Protein 8UZD (pdb70)

Sequence (663 aa):
CFSQKVTSITKPILVNAIHSLFSEYFHREKVLNVADLGCAAGPNPFSVILTVKESLERKCKELNCQPAELQVYLNDLPGNDFNSLFKDLSGLRTCFVMGAPGSFYGRLFPRSCLHLVHSCYSVHWLSQVPKGLTSKEGLPLNKGKINISKTSPPVVEAAYLAQFKEDFTLLLKSRAEEMVQNGRMVLILNGRQASDPWGKESCYHWEVLAEAISEMVSQGLVDEEKLDSFNVPCYAPSQEEVQDIVDKVGSFAVEHIETFTLPFANDQESDTRVKGEQLAKNIRSFTESIISYEFGKEITEKVYHKLTQIVVKDMASRPPTNTTVVVVLSRTMFSQKVTSITKPILVNAIHSLFSEYFHREKVLNVADLGCAAGPNPFSVILTVKESLERKCKELNCQPAELQVYLNDLPGNDFNSLFKDLSGVLRTCFVMGAPGSFYGRLFPRSCLHLVHSCYSVHWLSQVPKGLTGLPLNKGKINISKTSPPVVEAAYLAQFKEDFTLLLKSRAEEMVQNGRMVLILNGRQASDPWGKESCYHWEVLAEAISEMVSQGLVDEEKLDSFNVPCYAPSQEEVQDIVDKVGSFAVEHIETFTLPFANDQESDTRVKGEQLAKNIRSFTESIISYEFGKEITEKVYHKLTQIVVKDMASRPPTNTTVVVVLSRTM

Nearest PDB structures (foldseek):
  8uzd-assembly1_A  TM=1.003E+00  e=9.294E-76  Ilex paraguariensis
  8uzd-assembly1_B-2  TM=9.980E-01  e=1.567E-71  Ilex paraguariensis
  6lyh-assembly1_C-2  TM=9.652E-01  e=4.943E-50  Camellia sinensis var. assamica
  6lyi-assembly1_A  TM=9.535E-01  e=2.216E-48  Camellia sinensis var. assamica
  6lyi-assembly1_B-2  TM=9.390E-01  e=6.630E-48  Camellia sinensis var. assamica

Foldseek 3Di:
DVVVVQLVVCLVVLLVLLVLLVVVVVQVDQEAEEEEAAQFQDCSVVVSLCSNVVSQVVVCVVVVHDGHQYEYEYEDAPVRPVVNNVVVNVCPVSYHYYYFHDHLLAAGAAFADHQEYEYAADLQFFPDFFPDQADPVGAGFQQQFQADAPRGDPVRVVRLLVRSLNRVLSNCVNVLRHHHAFGKYKYKHFADAPPDHGECQRCVLRNLLSVLVVVCVVVVVDPSSLSRNHYGRGHHYHLVSVVVSVVVVPFKDWDDKDKDKFFQFDPPDDDLLVSLQVSLVVSCVVCVVVQCVRNNDVVSVSSSVVSSVSSSVCSVPPGYMTMMIMIMITGHD/DVVVQLVVCLVVLLVLLVLLVVVVVQVDQEAEEEEAAQAQDCSVVVSQCSNVVSQVVVCVVVVHDTHAYEYEYEDAPVGPVVNNVVVNVCDDDSYHYHYFHDHLLAAGAAFADHQEYEYAADLQFFPDAFPDCDVHGFQQQFQADAPPGPPRRVVRLLVRSLNRVLSNCVNVLRHHHAFGKYKYKHWAAAPPDDGHCARCVLRNLLSVLVVVCVVVVVDPSVLSRRHYGRGHHYHLVSVVVSVVVVPFKDWDDKDKDKAFLFDPVDDDLVVSLQVSLVVSCVVCVVVQCVSNNDVVSVSSSVVSSVSSSVCSVPPGGMTMMIMIMITGHD

Structure (mmCIF, N/CA/C/O backbone):
data_8UZD
#
_entry.id   8UZD
#
_cell.length_a   82.675
_cell.length_b   82.675
_cell.length_c   226.088
_cell.angle_alpha   90.000
_cell.angle_beta   90.000
_cell.angle_gamma   90.000
#
_symmetry.space_group_name_H-M   'P 41 21 2'
#
loop_
_entity.id
_entity.type
_entity.pdbx_description
1 polymer IpCS3
2 non-polymer S-ADENOSYL-L-HOMOCYSTEINE
3 non-polymer CAFFEINE
4 water water
#
loop_
_atom_site.group_PDB
_atom_site.id
_atom_site.type_symbol
_atom_site.label_atom_id
_atom_site.label_alt_id
_atom_site.label_comp_id
_atom_site.label_asym_id
_atom_site.label_entity_id
_atom_site.label_seq_id
_atom_site.pdbx_PDB_ins_code
_atom_site.Cartn_x
_atom_site.Cartn_y
_atom_site.Cartn_z
_atom_site.occupancy
_atom_site.B_iso_or_equiv
_atom_site.auth_seq_id
_atom_site.auth_comp_id
_atom_site.auth_asym_id
_atom_site.auth_atom_id
_atom_site.pdbx_PDB_model_num
ATOM 1 N N . CYS A 1 25 ? -26.131 -6.489 8.136 1.000 53.595 25 CYS A N 1
ATOM 2 C CA . CYS A 1 25 ? -27.601 -6.264 8.001 1.000 67.065 25 CYS A CA 1
ATOM 3 C C . CYS A 1 25 ? -28.035 -5.021 8.775 1.000 76.116 25 CYS A C 1
ATOM 4 O O . CYS A 1 25 ? -28.935 -4.315 8.323 1.000 85.478 25 CYS A O 1
ATOM 6 N N . PHE A 1 26 ? -27.409 -4.750 9.931 1.000 74.695 26 PHE A N 1
ATOM 7 C CA . PHE A 1 26 ? -27.908 -3.703 10.820 1.000 71.692 26 PHE A CA 1
ATOM 8 C C . PHE A 1 26 ? -27.870 -2.320 10.161 1.000 74.077 26 PHE A C 1
ATOM 9 O O . PHE A 1 26 ? -28.906 -1.663 10.035 1.000 72.071 26 PHE A O 1
ATOM 17 N N . SER A 1 27 ? -26.669 -1.874 9.769 1.000 75.493 27 SER A N 1
ATOM 18 C CA . SER A 1 27 ? -26.516 -0.596 9.090 1.000 81.277 27 SER A CA 1
ATOM 19 C C . SER A 1 27 ? -27.473 -0.495 7.899 1.000 78.392 27 SER A C 1
ATOM 20 O O . SER A 1 27 ? -28.035 0.567 7.640 1.000 71.358 27 SER A O 1
ATOM 23 N N . GLN A 1 28 ? -27.651 -1.621 7.194 1.000 80.342 28 GLN A N 1
ATOM 24 C CA . GLN A 1 28 ? -28.537 -1.727 6.046 1.000 77.689 28 GLN A CA 1
ATOM 25 C C . GLN A 1 28 ? -29.989 -1.582 6.503 1.000 72.350 28 GLN A C 1
ATOM 26 O O . GLN A 1 28 ? -30.769 -0.865 5.877 1.000 72.516 28 GLN A O 1
ATOM 32 N N . LYS A 1 29 ? -30.336 -2.257 7.604 1.000 66.307 29 LYS A N 1
ATOM 33 C CA . LYS A 1 29 ? -31.694 -2.231 8.127 1.000 57.981 29 LYS A CA 1
ATOM 34 C C . LYS A 1 29 ? -32.092 -0.795 8.470 1.000 56.257 29 LYS A C 1
ATOM 35 O O . LYS A 1 29 ? -33.194 -0.354 8.131 1.000 54.222 29 LYS A O 1
ATOM 41 N N . VAL A 1 30 ? -31.164 -0.065 9.107 1.000 48.459 30 VAL A N 1
ATOM 42 C CA . VAL A 1 30 ? -31.436 1.266 9.623 1.000 42.816 30 VAL A CA 1
ATOM 43 C C . VAL A 1 30 ? -31.710 2.212 8.455 1.000 44.989 30 VAL A C 1
ATOM 44 O O . VAL A 1 30 ? -32.689 2.963 8.474 1.000 41.727 30 VAL A O 1
ATOM 48 N N . THR A 1 31 ? -30.851 2.152 7.431 1.000 43.811 31 THR A N 1
ATOM 49 C CA . THR A 1 31 ? -30.966 3.045 6.289 1.000 47.314 31 THR A CA 1
ATOM 50 C C . THR A 1 31 ? -32.244 2.742 5.507 1.000 46.619 31 THR A C 1
ATOM 51 O O . THR A 1 31 ? -32.904 3.656 5.021 1.000 51.054 31 THR A O 1
ATOM 55 N N . SER A 1 32 ? -32.624 1.465 5.437 1.000 44.338 32 SER A N 1
ATOM 56 C CA . SER A 1 32 ? -33.794 1.088 4.660 1.000 48.366 32 SER A CA 1
ATOM 57 C C . SER A 1 32 ? -35.109 1.402 5.387 1.000 49.776 32 SER A C 1
ATOM 58 O O . SER A 1 32 ? -36.088 1.778 4.740 1.000 57.501 32 SER A O 1
ATOM 61 N N . ILE A 1 33 ? -35.141 1.250 6.721 1.000 46.807 33 ILE A N 1
ATOM 62 C CA . ILE A 1 33 ? -36.325 1.568 7.515 1.000 41.711 33 ILE A CA 1
ATOM 63 C C . ILE A 1 33 ? -36.590 3.077 7.482 1.000 42.340 33 ILE A C 1
ATOM 64 O O . ILE A 1 33 ? -37.745 3.497 7.493 1.000 43.561 33 ILE A O 1
ATOM 69 N N . THR A 1 34 ? -35.510 3.877 7.479 1.000 39.972 34 THR A N 1
ATOM 70 C CA . THR A 1 34 ? -35.574 5.323 7.636 1.000 38.895 34 THR A CA 1
ATOM 71 C C . THR A 1 34 ? -35.709 6.036 6.292 1.000 37.626 34 THR A C 1
ATOM 72 O O . THR A 1 34 ? -36.159 7.182 6.254 1.000 39.974 34 THR A O 1
ATOM 76 N N . LYS A 1 35 ? -35.356 5.358 5.193 1.000 37.388 35 LYS A N 1
ATOM 77 C CA . LYS A 1 35 ? -35.463 5.955 3.867 1.000 36.961 35 LYS A CA 1
ATOM 78 C C . LYS A 1 35 ? -36.811 6.647 3.637 1.000 36.275 35 LYS A C 1
ATOM 79 O O . LYS A 1 35 ? -36.840 7.791 3.186 1.000 36.456 35 LYS A O 1
ATOM 85 N N . PRO A 1 36 ? -37.975 6.018 3.934 1.000 37.457 36 PRO A N 1
ATOM 86 C CA . PRO A 1 36 ? -39.270 6.691 3.768 1.000 36.496 36 PRO A CA 1
ATOM 87 C C . PRO A 1 36 ? -39.409 7.992 4.552 1.000 37.437 36 PRO A C 1
ATOM 88 O O . PRO A 1 36 ? -40.140 8.892 4.139 1.000 39.052 36 PRO A O 1
ATOM 92 N N . ILE A 1 37 ? -38.724 8.077 5.700 1.000 37.034 37 ILE A N 1
ATOM 93 C CA . ILE A 1 37 ? -38.799 9.289 6.495 1.000 37.374 37 ILE A CA 1
ATOM 94 C C . ILE A 1 37 ? -38.050 10.400 5.765 1.000 38.507 37 ILE A C 1
ATOM 95 O O . ILE A 1 37 ? -38.549 11.522 5.669 1.000 41.176 37 ILE A O 1
ATOM 100 N N . LEU A 1 38 ? -36.863 10.068 5.243 1.000 39.142 38 LEU A N 1
ATOM 101 C CA . LEU A 1 38 ? -36.100 11.004 4.433 1.000 42.831 38 LEU A CA 1
ATOM 102 C C . LEU A 1 38 ? -36.943 11.494 3.251 1.000 42.960 38 LEU A C 1
ATOM 103 O O . LEU A 1 38 ? -37.008 12.700 2.978 1.000 42.573 38 LEU A O 1
ATOM 108 N N . VAL A 1 39 ? -37.610 10.551 2.572 1.000 40.453 39 VAL A N 1
ATOM 109 C CA . VAL A 1 39 ? -38.379 10.876 1.382 1.000 42.751 39 VAL A CA 1
ATOM 110 C C . VAL A 1 39 ? -39.561 11.785 1.736 1.000 45.381 39 VAL A C 1
ATOM 111 O O . VAL A 1 39 ? -39.863 12.717 0.992 1.000 46.056 39 VAL A O 1
ATOM 115 N N . ASN A 1 40 ? -40.222 11.526 2.871 1.000 45.734 40 ASN A N 1
ATOM 116 C CA . ASN A 1 40 ? -41.348 12.351 3.283 1.000 46.682 40 ASN A CA 1
ATOM 117 C C . ASN A 1 40 ? -40.870 13.772 3.547 1.000 47.951 40 ASN A C 1
ATOM 118 O O . ASN A 1 40 ? -41.534 14.726 3.153 1.000 51.139 40 ASN A O 1
ATOM 123 N N . ALA A 1 41 ? -39.717 13.895 4.217 1.000 46.943 41 ALA A N 1
ATOM 124 C CA . ALA A 1 41 ? -39.129 15.189 4.517 1.000 44.156 41 ALA A CA 1
ATOM 125 C C . ALA A 1 41 ? -38.832 15.943 3.221 1.000 44.536 41 ALA A C 1
ATOM 126 O O . ALA A 1 41 ? -39.129 17.133 3.130 1.000 43.153 41 ALA A O 1
ATOM 128 N N . ILE A 1 42 ? -38.263 15.241 2.229 1.000 42.412 42 ILE A N 1
ATOM 129 C CA . ILE A 1 42 ? -38.026 15.823 0.916 1.000 47.295 42 ILE A CA 1
ATOM 130 C C . ILE A 1 42 ? -39.348 16.323 0.316 1.000 51.975 42 ILE A C 1
ATOM 131 O O . ILE A 1 42 ? -39.406 17.416 -0.244 1.000 54.579 42 ILE A O 1
ATOM 136 N N . HIS A 1 43 ? -40.417 15.530 0.444 1.000 53.037 43 HIS A N 1
ATOM 137 C CA . HIS A 1 43 ? -41.699 15.894 -0.138 1.000 53.490 43 HIS A CA 1
ATOM 138 C C . HIS A 1 43 ? -42.242 17.172 0.497 1.000 54.644 43 HIS A C 1
ATOM 139 O O . HIS A 1 43 ? -42.864 17.980 -0.189 1.000 57.456 43 HIS A O 1
ATOM 146 N N . SER A 1 44 ? -42.000 17.357 1.802 1.000 56.464 44 SER A N 1
ATOM 147 C CA . SER A 1 44 ? -42.365 18.589 2.490 1.000 58.745 44 SER A CA 1
ATOM 148 C C . SER A 1 44 ? -41.703 19.787 1.809 1.000 61.120 44 SER A C 1
ATOM 149 O O . SER A 1 44 ? -42.319 20.846 1.694 1.000 61.818 44 SER A O 1
ATOM 152 N N . LEU A 1 45 ? -40.455 19.602 1.351 1.000 57.148 45 LEU A N 1
ATOM 153 C CA . LEU A 1 45 ? -39.709 20.671 0.706 1.000 59.068 45 LEU A CA 1
ATOM 154 C C . LEU A 1 45 ? -40.422 21.097 -0.573 1.000 60.828 45 LEU A C 1
ATOM 155 O O . LEU A 1 45 ? -40.396 22.269 -0.931 1.000 69.363 45 LEU A O 1
ATOM 160 N N . PHE A 1 46 ? -41.070 20.144 -1.244 1.000 61.381 46 PHE A N 1
ATOM 161 C CA . PHE A 1 46 ? -41.697 20.419 -2.526 1.000 61.902 46 PHE A CA 1
ATOM 162 C C . PHE A 1 46 ? -42.951 21.270 -2.358 1.000 61.044 46 PHE A C 1
ATOM 163 O O . PHE A 1 46 ? -43.271 22.065 -3.239 1.000 67.020 46 PHE A O 1
ATOM 171 N N . SER A 1 47 ? -43.650 21.107 -1.229 1.000 60.186 47 SER A N 1
ATOM 172 C CA . SER A 1 47 ? -44.883 21.851 -1.024 1.000 66.860 47 SER A CA 1
ATOM 173 C C . SER A 1 47 ? -44.576 23.264 -0.525 1.000 71.283 47 SER A C 1
ATOM 174 O O . SER A 1 47 ? -45.490 24.023 -0.195 1.000 71.304 47 SER A O 1
ATOM 177 N N . GLU A 1 48 ? -43.277 23.599 -0.495 1.000 73.550 48 GLU A N 1
ATOM 178 C CA . GLU A 1 48 ? -42.791 24.939 -0.203 1.000 72.933 48 GLU A CA 1
ATOM 179 C C . GLU A 1 48 ? -42.206 25.545 -1.477 1.000 74.423 48 GLU A C 1
ATOM 180 O O . GLU A 1 48 ? -41.759 26.695 -1.476 1.000 71.362 48 GLU A O 1
ATOM 186 N N . TYR A 1 49 ? -42.201 24.742 -2.551 1.000 72.006 49 TYR A N 1
ATOM 187 C CA . TYR A 1 49 ? -41.744 25.157 -3.869 1.000 76.533 49 TYR A CA 1
ATOM 188 C C . TYR A 1 49 ? -40.242 25.432 -3.831 1.000 73.363 49 TYR A C 1
ATOM 189 O O . TYR A 1 49 ? -39.754 26.303 -4.547 1.000 73.574 49 TYR A O 1
ATOM 198 N N . PHE A 1 50 ? -39.520 24.681 -2.987 1.000 69.351 50 PHE A N 1
ATOM 199 C CA . PHE A 1 50 ? -38.075 24.811 -2.879 1.000 67.807 50 PHE A CA 1
ATOM 200 C C . PHE A 1 50 ? -37.410 24.267 -4.142 1.000 69.313 50 PHE A C 1
ATOM 201 O O . PHE A 1 50 ? -36.293 24.661 -4.476 1.000 68.911 50 PHE A O 1
ATOM 209 N N . HIS A 1 51 ? -38.112 23.362 -4.833 1.000 69.778 51 HIS A N 1
ATOM 210 C CA . HIS A 1 51 ? -37.640 22.791 -6.085 1.000 71.526 51 HIS A CA 1
ATOM 211 C C . HIS A 1 51 ? -37.681 23.842 -7.197 1.000 69.913 51 HIS A C 1
ATOM 212 O O . HIS A 1 51 ? -37.094 23.628 -8.254 1.000 63.501 51 HIS A O 1
ATOM 219 N N . ARG A 1 52 ? -38.378 24.966 -6.948 1.000 67.082 52 ARG A N 1
ATOM 220 C CA . ARG A 1 52 ? -38.507 26.064 -7.898 1.000 69.842 52 ARG A CA 1
ATOM 221 C C . ARG A 1 52 ? -37.420 27.124 -7.681 1.000 68.552 52 ARG A C 1
ATOM 222 O O . ARG A 1 52 ? -37.260 28.019 -8.502 1.000 75.061 52 ARG A O 1
ATOM 230 N N . GLU A 1 53 ? -36.670 27.022 -6.582 1.000 62.526 53 GLU A N 1
ATOM 231 C CA . GLU A 1 53 ? -35.541 27.902 -6.324 1.000 61.150 53 GLU A CA 1
ATOM 232 C C . GLU A 1 53 ? -34.375 27.485 -7.217 1.000 59.017 53 GLU A C 1
ATOM 233 O O . GLU A 1 53 ? -34.415 26.415 -7.805 1.000 64.826 53 GLU A O 1
ATOM 239 N N . LYS A 1 54 ? -33.348 28.335 -7.316 1.000 57.597 54 LYS A N 1
ATOM 240 C CA . LYS A 1 54 ? -32.260 28.138 -8.262 1.000 57.196 54 LYS A CA 1
ATOM 241 C C . LYS A 1 54 ? -31.383 26.958 -7.847 1.000 53.325 54 LYS A C 1
ATOM 242 O O . LYS A 1 54 ? -30.864 26.233 -8.693 1.000 55.314 54 LYS A O 1
ATOM 248 N N . VAL A 1 55 ? -31.203 26.779 -6.535 1.000 48.107 55 VAL A N 1
ATOM 249 C CA . VAL A 1 55 ? -30.421 25.664 -6.026 1.000 47.087 55 VAL A CA 1
ATOM 250 C C . VAL A 1 55 ? -31.100 25.109 -4.772 1.000 45.755 55 VAL A C 1
ATOM 251 O O . VAL A 1 55 ? -31.662 25.862 -3.985 1.000 48.054 55 VAL A O 1
ATOM 255 N N . LEU A 1 56 ? -31.052 23.782 -4.610 1.000 46.763 56 LEU A N 1
ATOM 256 C CA . LEU A 1 56 ? -31.473 23.127 -3.382 1.000 46.577 56 LEU A CA 1
ATOM 257 C C . LEU A 1 56 ? -30.225 22.659 -2.629 1.000 43.549 56 LEU A C 1
ATOM 258 O O . LEU A 1 56 ? -29.415 21.913 -3.179 1.000 43.822 56 LEU A O 1
ATOM 263 N N . ASN A 1 57 ? -30.088 23.104 -1.370 1.000 40.447 57 ASN A N 1
ATOM 264 C CA . ASN A 1 57 ? -28.895 22.875 -0.569 1.000 40.666 57 ASN A CA 1
ATOM 265 C C . ASN A 1 57 ? -29.161 21.834 0.514 1.000 41.572 57 ASN A C 1
ATOM 266 O O . ASN A 1 57 ? -30.094 21.971 1.312 1.000 43.434 57 ASN A O 1
ATOM 271 N N . VAL A 1 58 ? -28.289 20.819 0.554 1.000 39.133 58 VAL A N 1
ATOM 272 C CA . VAL A 1 58 ? -28.443 19.710 1.478 1.000 40.301 58 VAL A CA 1
ATOM 273 C C . VAL A 1 58 ? -27.147 19.516 2.256 1.000 37.993 58 VAL A C 1
ATOM 274 O O . VAL A 1 58 ? -26.064 19.629 1.689 1.000 42.006 58 VAL A O 1
ATOM 278 N N . ALA A 1 59 ? -27.287 19.180 3.541 1.000 34.652 59 ALA A N 1
ATOM 279 C CA . ALA A 1 59 ? -26.152 18.864 4.385 1.000 34.753 59 ALA A CA 1
ATOM 280 C C . ALA A 1 59 ? -26.360 17.497 5.024 1.000 35.020 59 ALA A C 1
ATOM 281 O O . ALA A 1 59 ? -27.454 17.187 5.494 1.000 32.720 59 ALA A O 1
ATOM 283 N N . ASP A 1 60 ? -25.286 16.698 5.032 1.000 37.828 60 ASP A N 1
ATOM 284 C CA . ASP A 1 60 ? -25.219 15.435 5.753 1.000 37.234 60 ASP A CA 1
ATOM 285 C C . ASP A 1 60 ? -24.192 15.576 6.876 1.000 35.153 60 ASP A C 1
ATOM 286 O O . ASP A 1 60 ? -23.002 15.706 6.606 1.000 37.143 60 ASP A O 1
ATOM 291 N N . LEU A 1 61 ? -24.643 15.536 8.136 1.000 34.220 61 LEU A N 1
ATOM 292 C CA . LEU A 1 61 ? -23.736 15.699 9.271 1.000 34.619 61 LEU A CA 1
ATOM 293 C C . LEU A 1 61 ? -23.104 14.361 9.666 1.000 34.895 61 LEU A C 1
ATOM 294 O O . LEU A 1 61 ? -23.810 13.402 9.992 1.000 38.091 61 LEU A O 1
ATOM 299 N N . GLY A 1 62 ? -21.764 14.317 9.669 1.000 32.612 62 GLY A N 1
ATOM 300 C CA . GLY A 1 62 ? -21.003 13.137 10.064 1.000 34.008 62 GLY A CA 1
ATOM 301 C C . GLY A 1 62 ? -21.154 12.002 9.054 1.000 36.748 62 GLY A C 1
ATOM 302 O O . GLY A 1 62 ? -21.699 10.951 9.371 1.000 37.126 62 GLY A O 1
ATOM 303 N N . CYS A 1 63 ? -20.663 12.236 7.836 1.000 38.105 63 CYS A N 1
ATOM 304 C CA . CYS A 1 63 ? -20.960 11.395 6.689 1.000 40.614 63 CYS A CA 1
ATOM 305 C C . CYS A 1 63 ? -20.050 10.168 6.665 1.000 43.746 63 CYS A C 1
ATOM 306 O O . CYS A 1 63 ? -20.357 9.194 5.980 1.000 50.609 63 CYS A O 1
ATOM 309 N N . ALA A 1 64 ? -18.931 10.224 7.402 1.000 44.239 64 ALA A N 1
ATOM 310 C CA . ALA A 1 64 ? -17.852 9.248 7.297 1.000 43.426 64 ALA A CA 1
ATOM 311 C C . ALA A 1 64 ? -17.434 9.082 5.837 1.000 48.125 64 ALA A C 1
ATOM 312 O O . ALA A 1 64 ? -17.394 10.059 5.095 1.000 47.862 64 ALA A O 1
ATOM 314 N N . ALA A 1 65 ? -17.143 7.838 5.423 1.000 57.071 65 ALA A N 1
ATOM 315 C CA . ALA A 1 65 ? -16.640 7.576 4.080 1.000 57.304 65 ALA A CA 1
ATOM 316 C C . ALA A 1 65 ? -17.335 6.380 3.427 1.000 62.573 65 ALA A C 1
ATOM 317 O O . ALA A 1 65 ? -17.022 6.046 2.284 1.000 67.630 65 ALA A O 1
ATOM 319 N N . GLY A 1 66 ? -18.296 5.764 4.134 1.000 64.062 66 GLY A N 1
ATOM 320 C CA . GLY A 1 66 ? -18.981 4.566 3.663 1.000 62.089 66 GLY A CA 1
ATOM 321 C C . GLY A 1 66 ? -20.007 4.851 2.566 1.000 63.601 66 GLY A C 1
ATOM 322 O O . GLY A 1 66 ? -19.990 5.917 1.960 1.000 60.873 66 GLY A O 1
ATOM 323 N N . PRO A 1 67 ? -20.936 3.908 2.271 1.000 69.809 67 PRO A N 1
ATOM 324 C CA . PRO A 1 67 ? -21.931 4.097 1.211 1.000 69.169 67 PRO A CA 1
ATOM 325 C C . PRO A 1 67 ? -23.189 4.910 1.538 1.000 67.544 67 PRO A C 1
ATOM 326 O O . PRO A 1 67 ? -23.926 5.279 0.622 1.000 69.194 67 PRO A O 1
ATOM 330 N N . ASN A 1 68 ? -23.432 5.189 2.829 1.000 66.935 68 ASN A N 1
ATOM 331 C CA . ASN A 1 68 ? -24.632 5.900 3.266 1.000 66.951 68 ASN A CA 1
ATOM 332 C C . ASN A 1 68 ? -24.743 7.276 2.591 1.000 62.507 68 ASN A C 1
ATOM 333 O O . ASN A 1 68 ? -25.800 7.603 2.042 1.000 58.430 68 ASN A O 1
ATOM 338 N N . PRO A 1 69 ? -23.691 8.139 2.604 1.000 56.906 69 PRO A N 1
ATOM 339 C CA . PRO A 1 69 ? -23.740 9.411 1.880 1.000 51.367 69 PRO A CA 1
ATOM 340 C C . PRO A 1 69 ? -24.133 9.306 0.408 1.000 51.266 69 PRO A C 1
ATOM 341 O O . PRO A 1 69 ? -24.872 10.151 -0.093 1.000 50.986 69 PRO A O 1
ATOM 345 N N . PHE A 1 70 ? -23.642 8.266 -0.275 1.000 59.730 70 PHE A N 1
ATOM 346 C CA . PHE A 1 70 ? -23.961 8.063 -1.681 1.000 65.700 70 PHE A CA 1
ATOM 347 C C . PHE A 1 70 ? -25.467 7.863 -1.811 1.000 59.484 70 PHE A C 1
ATOM 348 O O . PHE A 1 70 ? -26.108 8.408 -2.709 1.000 58.457 70 PHE A O 1
ATOM 356 N N . SER A 1 71 ? -26.020 7.096 -0.871 1.000 55.626 71 SER A N 1
ATOM 357 C CA . SER A 1 71 ? -27.424 6.737 -0.911 1.000 57.171 71 SER A CA 1
ATOM 358 C C . SER A 1 71 ? -28.308 7.952 -0.603 1.000 56.567 71 SER A C 1
ATOM 359 O O . SER A 1 71 ? -29.372 8.102 -1.203 1.000 54.416 71 SER A O 1
ATOM 362 N N . VAL A 1 72 ? -27.848 8.830 0.305 1.000 54.372 72 VAL A N 1
ATOM 363 C CA . VAL A 1 72 ? -28.569 10.057 0.630 1.000 51.128 72 VAL A CA 1
ATOM 364 C C . VAL A 1 72 ? -28.612 10.964 -0.600 1.000 49.826 72 VAL A C 1
ATOM 365 O O . VAL A 1 72 ? -29.643 11.566 -0.896 1.000 49.531 72 VAL A O 1
ATOM 369 N N . ILE A 1 73 ? -27.477 11.062 -1.302 1.000 48.921 73 ILE A N 1
ATOM 370 C CA . ILE A 1 73 ? -27.376 11.858 -2.517 1.000 50.397 73 ILE A CA 1
ATOM 371 C C . ILE A 1 73 ? -28.347 11.318 -3.571 1.000 49.339 73 ILE A C 1
ATOM 372 O O . ILE A 1 73 ? -29.102 12.083 -4.161 1.000 45.127 73 ILE A O 1
ATOM 377 N N . LEU A 1 74 ? -28.359 9.994 -3.770 1.000 48.847 74 LEU A N 1
ATOM 378 C CA . LEU A 1 74 ? -29.239 9.389 -4.757 1.000 49.963 74 LEU A CA 1
ATOM 379 C C . LEU A 1 74 ? -30.705 9.644 -4.419 1.000 45.635 74 LEU A C 1
ATOM 380 O O . LEU A 1 74 ? -31.485 9.991 -5.301 1.000 43.174 74 LEU A O 1
ATOM 385 N N . THR A 1 75 ? -31.064 9.467 -3.145 1.000 43.097 75 THR A N 1
ATOM 386 C CA . THR A 1 75 ? -32.445 9.610 -2.728 1.000 43.772 75 THR A CA 1
ATOM 387 C C . THR A 1 75 ? -32.948 11.005 -3.074 1.000 47.983 75 THR A C 1
ATOM 388 O O . THR A 1 75 ? -34.040 11.156 -3.623 1.000 52.243 75 THR A O 1
ATOM 392 N N . VAL A 1 76 ? -32.145 12.022 -2.745 1.000 51.843 76 VAL A N 1
ATOM 393 C CA . VAL A 1 76 ? -32.548 13.393 -2.999 1.000 50.844 76 VAL A CA 1
ATOM 394 C C . VAL A 1 76 ? -32.602 13.616 -4.504 1.000 50.815 76 VAL A C 1
ATOM 395 O O . VAL A 1 76 ? -33.587 14.138 -5.009 1.000 53.208 76 VAL A O 1
ATOM 399 N N . LYS A 1 77 ? -31.549 13.190 -5.207 1.000 54.404 77 LYS A N 1
ATOM 400 C CA . LYS A 1 77 ? -31.441 13.412 -6.638 1.000 58.672 77 LYS A CA 1
ATOM 401 C C . LYS A 1 77 ? -32.636 12.777 -7.352 1.000 60.882 77 LYS A C 1
ATOM 402 O O . LYS A 1 77 ? -33.311 13.456 -8.130 1.000 57.389 77 LYS A O 1
ATOM 408 N N . GLU A 1 78 ? -32.919 11.499 -7.049 1.000 60.107 78 GLU A N 1
ATOM 409 C CA . GLU A 1 78 ? -34.016 10.794 -7.698 1.000 64.331 78 GLU A CA 1
ATOM 410 C C . GLU A 1 78 ? -35.351 11.490 -7.432 1.000 65.866 78 GLU A C 1
ATOM 411 O O . GLU A 1 78 ? -36.127 11.724 -8.363 1.000 69.106 78 GLU A O 1
ATOM 417 N N . SER A 1 79 ? -35.605 11.838 -6.165 1.000 64.428 79 SER A N 1
ATOM 418 C CA . SER A 1 79 ? -36.886 12.432 -5.819 1.000 63.414 79 SER A CA 1
ATOM 419 C C . SER A 1 79 ? -37.048 13.809 -6.462 1.000 65.991 79 SER A C 1
ATOM 420 O O . SER A 1 79 ? -38.146 14.170 -6.879 1.000 74.558 79 SER A O 1
ATOM 423 N N . LEU A 1 80 ? -35.948 14.563 -6.561 1.000 65.346 80 LEU A N 1
ATOM 424 C CA . LEU A 1 80 ? -35.993 15.901 -7.133 1.000 64.756 80 LEU A CA 1
ATOM 425 C C . LEU A 1 80 ? -36.261 15.819 -8.639 1.000 64.789 80 LEU A C 1
ATOM 426 O O . LEU A 1 80 ? -37.045 16.597 -9.169 1.000 62.058 80 LEU A O 1
ATOM 431 N N . GLU A 1 81 ? -35.620 14.865 -9.322 1.000 69.881 81 GLU A N 1
ATOM 432 C CA . GLU A 1 81 ? -35.767 14.730 -10.765 1.000 73.764 81 GLU A CA 1
ATOM 433 C C . GLU A 1 81 ? -37.168 14.226 -11.112 1.000 75.969 81 GLU A C 1
ATOM 434 O O . GLU A 1 81 ? -37.771 14.691 -12.084 1.000 74.135 81 GLU A O 1
ATOM 440 N N . ARG A 1 82 ? -37.679 13.305 -10.280 1.000 79.639 82 ARG A N 1
ATOM 441 C CA . ARG A 1 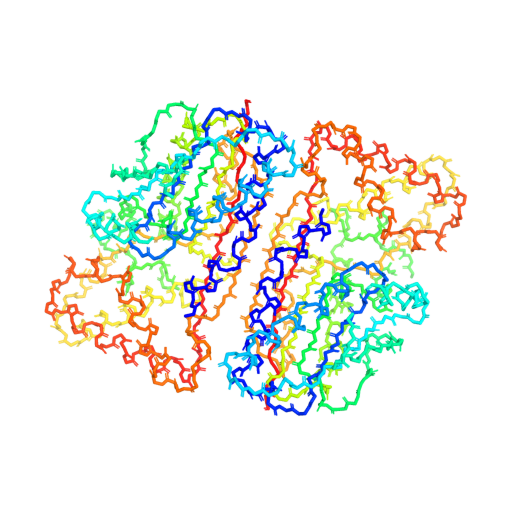82 ? -38.978 12.674 -10.466 1.000 76.159 82 ARG A CA 1
ATOM 442 C C . ARG A 1 82 ? -40.086 13.724 -10.394 1.000 79.020 82 ARG A C 1
ATOM 443 O O . ARG A 1 82 ? -41.051 13.655 -11.145 1.000 81.023 82 ARG A O 1
ATOM 451 N N . LYS A 1 83 ? -39.943 14.702 -9.494 1.000 83.314 83 LYS A N 1
ATOM 452 C CA . LYS A 1 83 ? -41.022 15.645 -9.256 1.000 91.927 83 LYS A CA 1
ATOM 453 C C . LYS A 1 83 ? -40.955 16.838 -10.203 1.000 90.459 83 LYS A C 1
ATOM 454 O O . LYS A 1 83 ? -41.968 17.489 -10.419 1.000 88.861 83 LYS A O 1
ATOM 460 N N . CYS A 1 84 ? -39.788 17.115 -10.793 1.000 93.346 84 CYS A N 1
ATOM 461 C CA . CYS A 1 84 ? -39.710 18.203 -11.759 1.000 97.249 84 CYS A CA 1
ATOM 462 C C . CYS A 1 84 ? -40.293 17.757 -13.099 1.000 107.113 84 CYS A C 1
ATOM 463 O O . CYS A 1 84 ? -40.793 18.578 -13.876 1.000 112.971 84 CYS A O 1
ATOM 466 N N . LYS A 1 85 ? -40.233 16.438 -13.335 1.000 111.280 85 LYS A N 1
ATOM 467 C CA . LYS A 1 85 ? -40.918 15.793 -14.446 1.000 117.558 85 LYS A CA 1
ATOM 468 C C . LYS A 1 85 ? -42.430 15.981 -14.297 1.000 127.366 85 LYS A C 1
ATOM 469 O O . LYS A 1 85 ? -43.115 16.289 -15.267 1.000 133.825 85 LYS A O 1
ATOM 475 N N . GLU A 1 86 ? -42.932 15.791 -13.071 1.000 129.506 86 GLU A N 1
ATOM 476 C CA . GLU A 1 86 ? -44.356 15.737 -12.781 1.000 118.314 86 GLU A CA 1
ATOM 477 C C . GLU A 1 86 ? -44.985 17.115 -12.960 1.000 117.286 86 GLU A C 1
ATOM 478 O O . GLU A 1 86 ? -46.056 17.233 -13.550 1.000 119.167 86 GLU A O 1
ATOM 484 N N . LEU A 1 87 ? -44.316 18.145 -12.431 1.000 112.378 87 LEU A N 1
ATOM 485 C CA . LEU A 1 87 ? -44.903 19.476 -12.364 1.000 110.348 87 LEU A CA 1
ATOM 486 C C . LEU A 1 87 ? -44.465 20.319 -13.564 1.000 112.061 87 LEU A C 1
ATOM 487 O O . LEU A 1 87 ? -44.861 21.481 -13.662 1.000 116.027 87 LEU A O 1
ATOM 492 N N . ASN A 1 88 ? -43.662 19.728 -14.468 1.000 112.793 88 ASN A N 1
ATOM 493 C CA . ASN A 1 88 ? -43.259 20.335 -15.735 1.000 115.960 88 ASN A CA 1
ATOM 494 C C . ASN A 1 88 ? -42.504 21.645 -15.515 1.000 111.826 88 ASN A C 1
ATOM 495 O O . ASN A 1 88 ? -42.751 22.647 -16.191 1.000 112.750 88 ASN A O 1
ATOM 500 N N . CYS A 1 89 ? -41.559 21.615 -14.576 1.000 111.227 89 CYS A 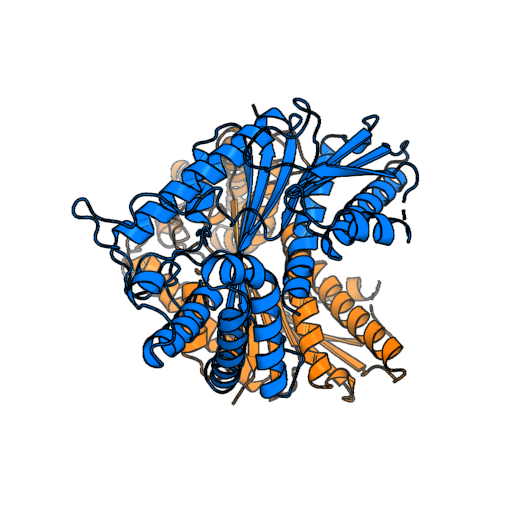N 1
ATOM 501 C CA . CYS A 1 89 ? -40.760 22.788 -14.272 1.000 109.367 89 CYS A CA 1
ATOM 502 C C . CYS A 1 89 ? -39.286 22.443 -14.432 1.000 110.572 89 CYS A C 1
ATOM 503 O O . CYS A 1 89 ? -38.921 21.265 -14.475 1.000 110.582 89 CYS A O 1
ATOM 506 N N . GLN A 1 90 ? -38.488 23.512 -14.549 1.000 106.788 90 GLN A N 1
ATOM 507 C CA . GLN A 1 90 ? -37.036 23.503 -14.601 1.000 99.132 90 GLN A CA 1
ATOM 508 C C . GLN A 1 90 ? -36.512 22.940 -13.283 1.000 91.202 90 GLN A C 1
ATOM 509 O O . GLN A 1 90 ? -36.926 23.400 -12.220 1.000 93.083 90 GLN A O 1
ATOM 515 N N . PRO A 1 91 ? -35.609 21.933 -13.291 1.000 81.108 91 PRO A N 1
ATOM 516 C CA . PRO A 1 91 ? -35.125 21.373 -12.033 1.000 76.690 91 PRO A CA 1
ATOM 517 C C . PRO A 1 91 ? -34.125 22.358 -11.423 1.000 70.840 91 PRO A C 1
ATOM 518 O O . PRO A 1 91 ? -33.296 22.929 -12.133 1.000 69.671 91 PRO A O 1
ATOM 522 N N . ALA A 1 92 ? -34.259 22.599 -10.113 1.000 59.000 92 ALA A N 1
ATOM 523 C CA . ALA A 1 92 ? -33.243 23.313 -9.359 1.000 48.868 92 ALA A CA 1
ATOM 524 C C . ALA A 1 92 ? -31.949 22.519 -9.436 1.000 45.678 92 ALA A C 1
ATOM 525 O O . ALA A 1 92 ? -31.972 21.309 -9.648 1.000 43.016 92 ALA A O 1
ATOM 527 N N . GLU A 1 93 ? -30.820 23.217 -9.292 1.000 44.444 93 GLU A N 1
ATOM 528 C CA . GLU A 1 93 ? -29.554 22.524 -9.159 1.000 46.640 93 GLU A CA 1
ATOM 529 C C . GLU A 1 93 ? -29.454 21.992 -7.734 1.000 46.604 93 GLU A C 1
ATOM 530 O O . GLU A 1 93 ? -30.146 22.472 -6.837 1.000 40.432 93 GLU A O 1
ATOM 536 N N . LEU A 1 94 ? -28.593 20.991 -7.541 1.000 44.596 94 LEU A N 1
ATOM 537 C CA . LEU A 1 94 ? -28.474 20.382 -6.231 1.000 41.428 94 LEU A CA 1
ATOM 538 C C . LEU A 1 94 ? -27.067 20.615 -5.690 1.000 41.424 94 LEU A C 1
ATOM 539 O O . LEU A 1 94 ? -26.080 20.337 -6.373 1.000 43.693 94 LEU A O 1
ATOM 544 N N . GLN A 1 95 ? -26.983 21.143 -4.464 1.000 39.836 95 GLN A N 1
ATOM 545 C CA . GLN A 1 95 ? -25.692 21.220 -3.799 1.000 39.845 95 GLN A CA 1
ATOM 546 C C . GLN A 1 95 ? -25.753 20.401 -2.515 1.000 39.281 95 GLN A C 1
ATOM 547 O O . GLN A 1 95 ? -26.613 20.649 -1.663 1.000 39.804 95 GLN A O 1
ATOM 553 N N . VAL A 1 96 ? -24.826 19.439 -2.391 1.000 36.951 96 VAL A N 1
ATOM 554 C CA . VAL A 1 96 ? -24.767 18.579 -1.217 1.000 38.683 96 VAL A CA 1
ATOM 555 C C . VAL A 1 96 ? -23.434 18.792 -0.509 1.000 38.376 96 VAL A C 1
ATOM 556 O O . VAL A 1 96 ? -22.372 18.547 -1.087 1.000 36.388 96 VAL A O 1
ATOM 560 N N . TYR A 1 97 ? -23.524 19.241 0.748 1.000 38.775 97 TYR A N 1
ATOM 561 C CA . TYR A 1 97 ? -22.381 19.324 1.644 1.000 40.091 97 TYR A CA 1
ATOM 562 C C . TYR A 1 97 ? -22.274 18.025 2.435 1.000 41.332 97 TYR A C 1
ATOM 563 O O . TYR A 1 97 ? -23.226 17.649 3.125 1.000 43.865 97 TYR A O 1
ATOM 572 N N . LEU A 1 98 ? -21.103 17.379 2.357 1.000 37.003 98 LEU A N 1
ATOM 573 C CA . LEU A 1 98 ? -20.822 16.209 3.175 1.000 35.962 98 LEU A CA 1
ATOM 574 C C . LEU A 1 98 ? -19.903 16.572 4.340 1.000 35.448 98 LEU A C 1
ATOM 575 O O . LEU A 1 98 ? -18.685 16.596 4.170 1.000 33.950 98 LEU A O 1
ATOM 580 N N . ASN A 1 99 ? -20.488 16.793 5.530 1.000 37.793 99 ASN A N 1
ATOM 581 C CA . ASN A 1 99 ? -19.733 17.183 6.715 1.000 39.842 99 ASN A CA 1
ATOM 582 C C . ASN A 1 99 ? -19.200 15.964 7.465 1.000 42.031 99 ASN A C 1
ATOM 583 O O . ASN A 1 99 ? -19.906 14.967 7.611 1.000 44.889 99 ASN A O 1
ATOM 588 N N . ASP A 1 100 ? -17.947 16.074 7.933 1.000 44.012 100 ASP A N 1
ATOM 589 C CA . ASP A 1 100 ? -17.331 15.202 8.929 1.000 45.019 100 ASP A CA 1
ATOM 590 C C . ASP A 1 100 ? -16.088 15.899 9.506 1.000 48.582 100 ASP A C 1
ATOM 591 O O . ASP A 1 100 ? -15.655 16.926 8.982 1.000 51.723 100 ASP A O 1
ATOM 596 N N . LEU A 1 101 ? -15.525 15.355 10.599 1.000 44.799 101 LEU A N 1
ATOM 597 C CA . LEU A 1 101 ? -14.350 15.938 11.237 1.000 45.365 101 LEU A CA 1
ATOM 598 C C . LEU A 1 101 ? -13.180 15.929 10.259 1.000 44.360 101 LEU A C 1
ATOM 599 O O . LEU A 1 101 ? -13.132 15.076 9.374 1.000 42.979 101 LEU A O 1
ATOM 604 N N . PRO A 1 102 ? -12.202 16.861 10.384 1.000 45.381 102 PRO A N 1
ATOM 605 C CA . PRO A 1 102 ? -11.043 16.878 9.485 1.000 47.405 102 PRO A CA 1
ATOM 606 C C . PRO A 1 102 ? -10.279 15.604 9.813 1.000 55.712 102 PRO A C 1
ATOM 607 O O . PRO A 1 102 ? -10.278 15.158 10.962 1.000 68.646 102 PRO A O 1
ATOM 611 N N . GLY A 1 103 ? -9.674 14.972 8.814 1.000 57.870 103 GLY A N 1
ATOM 612 C CA . GLY A 1 103 ? -9.042 13.704 9.150 1.000 56.764 103 GLY A CA 1
ATOM 613 C C . GLY A 1 103 ? -10.014 12.529 9.063 1.000 50.473 103 GLY A C 1
ATOM 614 O O . GLY A 1 103 ? -9.619 11.387 9.246 1.000 51.184 103 GLY A O 1
ATOM 615 N N . ASN A 1 104 ? -11.274 12.809 8.714 1.000 49.473 104 ASN A N 1
ATOM 616 C CA . ASN A 1 104 ? -12.089 11.836 8.002 1.000 46.013 104 ASN A CA 1
ATOM 617 C C . ASN A 1 104 ? -11.410 11.571 6.658 1.000 47.112 104 ASN A C 1
ATOM 618 O O . ASN A 1 104 ? -10.674 12.420 6.162 1.000 45.742 104 ASN A O 1
ATOM 623 N N . ASP A 1 105 ? -11.633 10.379 6.096 1.000 49.210 105 ASP A N 1
ATOM 624 C CA . ASP A 1 105 ? -10.987 9.968 4.861 1.000 47.084 105 ASP A CA 1
ATOM 625 C C . ASP A 1 105 ? -11.800 10.495 3.675 1.000 47.321 105 ASP A C 1
ATOM 626 O O . ASP A 1 105 ? -12.466 9.730 2.967 1.000 45.997 105 ASP A O 1
ATOM 631 N N . PHE A 1 106 ? -11.729 11.819 3.470 1.000 42.971 106 PHE A N 1
ATOM 632 C CA . PHE A 1 106 ? -12.372 12.473 2.345 1.000 41.181 106 PHE A CA 1
ATOM 633 C C . PHE A 1 106 ? -11.744 12.009 1.031 1.000 45.170 106 PHE A C 1
ATOM 634 O O . PHE A 1 106 ? -12.417 11.971 0.003 1.000 48.594 106 PHE A O 1
ATOM 642 N N . ASN A 1 107 ? -10.460 11.629 1.064 1.000 43.028 107 ASN A N 1
ATOM 643 C CA . ASN A 1 107 ? -9.802 11.151 -0.143 1.000 43.410 107 ASN A CA 1
ATOM 644 C C . ASN A 1 107 ? -10.586 9.978 -0.746 1.000 44.987 107 ASN A C 1
ATOM 645 O O . ASN A 1 107 ? -10.986 10.034 -1.911 1.000 45.983 107 ASN A O 1
ATOM 650 N N . SER A 1 108 ? -10.838 8.937 0.059 1.000 46.868 108 SER A N 1
ATOM 651 C CA . SER A 1 108 ? -11.568 7.759 -0.398 1.000 48.865 108 SER A CA 1
ATOM 652 C C . SER A 1 108 ? -12.980 8.124 -0.840 1.000 49.594 108 SER A C 1
ATOM 653 O O . SER A 1 108 ? -13.418 7.705 -1.912 1.000 51.451 108 SER A O 1
ATOM 656 N N . LEU A 1 109 ? -13.667 8.917 -0.008 1.000 51.264 109 LEU A N 1
ATOM 657 C CA . LEU A 1 109 ? -15.033 9.342 -0.274 1.000 52.752 109 LEU A CA 1
ATOM 658 C C . LEU A 1 109 ? -15.125 9.972 -1.663 1.000 53.936 109 LEU A C 1
ATOM 659 O O . LEU A 1 109 ? -15.975 9.582 -2.459 1.000 57.655 109 LEU A O 1
ATOM 664 N N . PHE A 1 110 ? -14.216 10.912 -1.952 1.000 53.019 110 PHE A N 1
ATOM 665 C CA . PHE A 1 110 ? -14.235 11.680 -3.188 1.000 50.658 110 PHE A CA 1
ATOM 666 C C . PHE A 1 110 ? -13.909 10.802 -4.392 1.000 50.793 110 PHE A C 1
ATOM 667 O O . PHE A 1 110 ? -14.415 11.058 -5.486 1.000 51.570 110 PHE A O 1
ATOM 675 N N . LYS A 1 111 ? -13.050 9.797 -4.178 1.000 51.634 111 LYS A N 1
ATOM 676 C CA . LYS A 1 111 ? -12.652 8.881 -5.240 1.000 59.278 111 LYS A CA 1
ATOM 677 C C . LYS A 1 111 ? -13.831 7.995 -5.644 1.000 59.706 111 LYS A C 1
ATOM 678 O O . LYS A 1 111 ? -14.072 7.790 -6.832 1.000 58.544 111 LYS A O 1
ATOM 684 N N . ASP A 1 112 ? -14.577 7.516 -4.641 1.000 59.967 112 ASP A N 1
ATOM 685 C CA . ASP A 1 112 ? -15.738 6.666 -4.857 1.000 61.006 112 ASP A CA 1
ATOM 686 C C . ASP A 1 112 ? -16.887 7.451 -5.495 1.000 61.805 112 ASP A C 1
ATOM 687 O O . ASP A 1 112 ? -17.665 6.888 -6.260 1.000 62.563 112 ASP A O 1
ATOM 692 N N . LEU A 1 113 ? -17.010 8.744 -5.169 1.000 64.141 113 LEU A N 1
ATOM 693 C CA . LEU A 1 113 ? -18.096 9.556 -5.703 1.000 69.839 113 LEU A CA 1
ATOM 694 C C . LEU A 1 113 ? -17.870 9.820 -7.192 1.000 71.032 113 LEU A C 1
ATOM 695 O O . LEU A 1 113 ? -18.752 10.349 -7.868 1.000 67.332 113 LEU A O 1
ATOM 700 N N . SER A 1 114 ? -16.683 9.440 -7.685 1.000 78.861 114 SER A N 1
ATOM 701 C CA . SER A 1 114 ? -16.311 9.627 -9.080 1.000 86.064 114 SER A CA 1
ATOM 702 C C . SER A 1 114 ? -16.930 8.544 -9.959 1.000 91.840 114 SER A C 1
ATOM 703 O O . SER A 1 114 ? -16.997 8.708 -11.175 1.000 91.387 114 SER A O 1
ATOM 706 N N . GLY A 1 115 ? -17.380 7.447 -9.331 1.000 99.728 115 GLY A N 1
ATOM 707 C CA . GLY A 1 115 ? -18.140 6.400 -10.000 1.000 99.654 115 GLY A CA 1
ATOM 708 C C . GLY A 1 115 ? -19.520 6.214 -9.387 1.000 90.807 115 GLY A C 1
ATOM 709 O O . GLY A 1 115 ? -20.436 6.940 -9.824 1.000 89.709 115 GLY A O 1
ATOM 710 N N . LEU A 1 125 ? -24.096 13.488 -10.614 1.000 116.394 125 LEU A N 1
ATOM 711 C CA . LEU A 1 125 ? -22.875 14.327 -10.760 1.000 116.963 125 LEU A CA 1
ATOM 712 C C . LEU A 1 125 ? -23.043 15.267 -11.953 1.000 121.788 125 LEU A C 1
ATOM 713 O O . LEU A 1 125 ? -22.056 15.601 -12.608 1.000 123.896 125 LEU A O 1
ATOM 718 N N . ARG A 1 126 ? -24.291 15.689 -12.213 1.000 124.673 126 ARG A N 1
ATOM 719 C CA . ARG A 1 126 ? -24.639 16.523 -13.359 1.000 132.646 126 ARG A CA 1
ATOM 720 C C . ARG A 1 126 ? -25.764 17.489 -12.985 1.000 132.561 126 ARG A C 1
ATOM 721 O O . ARG A 1 126 ? -26.926 17.089 -12.885 1.000 136.639 126 ARG A O 1
ATOM 729 N N . THR A 1 127 ? -25.392 18.771 -12.825 1.000 115.907 127 THR A N 1
ATOM 730 C CA . THR A 1 127 ? -26.130 19.787 -12.076 1.000 103.720 127 THR A CA 1
ATOM 731 C C . THR A 1 127 ? -26.243 19.375 -10.605 1.000 93.720 127 THR A C 1
ATOM 732 O O . THR A 1 127 ? -27.153 19.797 -9.879 1.000 80.818 127 THR A O 1
ATOM 736 N N . CYS A 1 128 ? -25.243 18.581 -10.191 1.000 84.467 128 CYS A N 1
ATOM 737 C CA . CYS A 1 128 ? -25.119 17.965 -8.883 1.000 68.228 128 CYS A CA 1
ATOM 738 C C . CYS A 1 128 ? -23.718 18.231 -8.321 1.000 55.294 128 CYS A C 1
ATOM 739 O O . CYS A 1 128 ? -22.726 17.650 -8.766 1.000 50.388 128 CYS A O 1
ATOM 742 N N . PHE A 1 129 ? -23.655 19.105 -7.311 1.000 44.906 129 PHE A N 1
ATOM 743 C CA . PHE A 1 129 ? -22.398 19.650 -6.834 1.000 41.112 129 PHE A CA 1
ATOM 744 C C . PHE A 1 129 ? -22.158 19.197 -5.399 1.000 43.422 129 PHE A C 1
ATOM 745 O O . PHE A 1 129 ? -22.827 19.676 -4.481 1.000 46.872 129 PHE A O 1
ATOM 753 N N . VAL A 1 130 ? -21.189 18.283 -5.237 1.000 41.015 130 VAL A N 1
ATOM 754 C CA . VAL A 1 130 ? -20.930 17.603 -3.980 1.000 43.307 130 VAL A CA 1
ATOM 755 C C . VAL A 1 130 ? -19.639 18.142 -3.370 1.000 41.544 130 VAL A C 1
ATOM 756 O O . VAL A 1 130 ? -18.593 18.091 -4.006 1.000 41.776 130 VAL A O 1
ATOM 760 N N . MET A 1 131 ? -19.734 18.620 -2.121 1.000 43.124 131 MET A N 1
ATOM 761 C CA . MET A 1 131 ? -18.633 19.261 -1.413 1.000 42.165 131 MET A CA 1
ATOM 762 C C . MET A 1 131 ? -18.274 18.471 -0.155 1.000 42.461 131 MET A C 1
ATOM 763 O O . MET A 1 131 ? -19.120 17.791 0.431 1.000 41.959 131 MET A O 1
ATOM 768 N N . GLY A 1 132 ? -17.009 18.610 0.264 1.000 42.090 132 GLY A N 1
ATOM 769 C CA . GLY A 1 132 ? -16.569 18.196 1.586 1.000 38.703 132 GLY A CA 1
ATOM 770 C C . GLY A 1 132 ? -16.539 19.395 2.532 1.000 40.260 132 GLY A C 1
ATOM 771 O O . GLY A 1 132 ? -16.005 20.453 2.182 1.000 41.845 132 GLY A O 1
ATOM 772 N N . ALA A 1 133 ? -17.138 19.225 3.717 1.000 35.059 133 ALA A N 1
ATOM 773 C CA . ALA A 1 133 ? -17.226 20.288 4.702 1.000 31.723 133 ALA A CA 1
ATOM 774 C C . ALA A 1 133 ? -16.607 19.812 6.011 1.000 35.390 133 ALA A C 1
ATOM 775 O O . ALA A 1 133 ? -17.318 19.368 6.912 1.000 35.463 133 ALA A O 1
ATOM 777 N N . PRO A 1 134 ? -15.258 19.869 6.142 1.000 38.550 134 PRO A N 1
ATOM 778 C CA . PRO A 1 134 ? -14.576 19.441 7.367 1.000 36.035 134 PRO A CA 1
ATOM 779 C C . PRO A 1 134 ? -14.825 20.414 8.515 1.000 36.895 134 PRO A C 1
ATOM 780 O O . PRO A 1 134 ? -14.903 21.613 8.297 1.000 37.189 134 PRO A O 1
ATOM 784 N N . GLY A 1 135 ? -14.953 19.879 9.737 1.000 39.611 135 GLY A N 1
ATOM 785 C CA . GLY A 1 135 ? -15.281 20.643 10.930 1.000 37.951 135 GLY A CA 1
ATOM 786 C C . GLY A 1 135 ? -16.217 19.845 11.835 1.000 42.054 135 GLY A C 1
ATOM 787 O O . GLY A 1 135 ? -16.674 18.768 11.460 1.000 44.879 135 GLY A O 1
ATOM 788 N N . SER A 1 136 ? -16.479 20.372 13.037 1.000 41.404 136 SER A N 1
ATOM 789 C CA . SER A 1 136 ? -17.425 19.765 13.959 1.000 40.003 136 SER A CA 1
ATOM 790 C C . SER A 1 136 ? -18.825 20.346 13.745 1.000 40.616 136 SER A C 1
ATOM 791 O O . SER A 1 136 ? -18.980 21.556 13.564 1.000 38.840 136 SER A O 1
ATOM 794 N N . PHE A 1 137 ? -19.853 19.489 13.806 1.000 38.283 137 PHE A N 1
ATOM 795 C CA . PHE A 1 137 ? -21.208 20.000 13.654 1.000 40.073 137 PHE A CA 1
ATOM 796 C C . PHE A 1 137 ? -21.670 20.728 14.917 1.000 39.897 137 PHE A C 1
ATOM 797 O O . PHE A 1 137 ? -22.767 21.276 14.918 1.000 38.816 137 PHE A O 1
ATOM 805 N N . TYR A 1 138 ? -20.833 20.732 15.972 1.000 40.327 138 TYR A N 1
ATOM 806 C CA . TYR A 1 138 ? -21.104 21.502 17.180 1.000 40.099 138 TYR A CA 1
ATOM 807 C C . TYR A 1 138 ? -20.545 22.913 17.020 1.000 43.411 138 TYR A C 1
ATOM 808 O O . TYR A 1 138 ? -19.498 23.254 17.581 1.000 42.717 138 TYR A O 1
ATOM 817 N N . GLY A 1 139 ? -21.276 23.743 16.271 1.000 40.364 139 GLY A N 1
ATOM 818 C CA . GLY A 1 139 ? -20.708 24.993 15.801 1.000 41.049 139 GLY A CA 1
ATOM 819 C C . GLY A 1 139 ? -21.198 25.314 14.396 1.000 41.565 139 GLY A C 1
ATOM 820 O O . GLY A 1 139 ? -21.888 24.514 13.774 1.000 49.490 139 GLY A O 1
ATOM 821 N N . ARG A 1 140 ? -20.850 26.502 13.914 1.000 37.730 140 ARG A N 1
ATOM 822 C CA . ARG A 1 140 ? -21.303 26.942 12.611 1.000 36.371 140 ARG A CA 1
ATOM 823 C C . ARG A 1 140 ? -20.486 26.216 11.539 1.000 36.527 140 ARG A C 1
ATOM 824 O O . ARG A 1 140 ? -19.307 25.941 11.748 1.000 36.010 140 ARG A O 1
ATOM 832 N N . LEU A 1 141 ? -21.124 25.866 10.410 1.000 34.194 141 LEU A N 1
ATOM 833 C CA . LEU A 1 141 ? -20.426 25.136 9.360 1.000 35.599 141 LEU A CA 1
ATOM 834 C C . LEU A 1 141 ? -20.722 25.722 7.977 1.000 38.136 141 LEU A C 1
ATOM 835 O O . LEU A 1 141 ? -19.970 25.470 7.031 1.000 34.162 141 LEU A O 1
ATOM 840 N N . PHE A 1 142 ? -21.814 26.497 7.878 1.000 39.210 142 PHE A N 1
ATOM 841 C CA . PHE A 1 142 ? -22.392 26.912 6.605 1.000 37.458 142 PHE A CA 1
ATOM 842 C C . PHE A 1 142 ? -22.966 28.322 6.718 1.000 36.177 142 PHE A C 1
ATOM 843 O O . PHE A 1 142 ? -23.316 28.766 7.809 1.000 34.557 142 PHE A O 1
ATOM 851 N N . PRO A 1 143 ? -23.109 29.054 5.588 1.000 36.519 143 PRO A N 1
ATOM 852 C CA . PRO A 1 143 ? -23.717 30.386 5.602 1.000 36.824 143 PRO A CA 1
ATOM 853 C C . PRO A 1 143 ? -25.092 30.377 6.255 1.000 40.667 143 PRO A C 1
ATOM 854 O O . PRO A 1 143 ? -25.745 29.336 6.302 1.000 46.015 143 PRO A O 1
ATOM 858 N N . ARG A 1 144 ? -25.520 31.559 6.723 1.000 46.232 144 ARG A N 1
ATOM 859 C CA . ARG A 1 144 ? -26.826 31.783 7.320 1.000 45.759 144 ARG A CA 1
ATOM 860 C C . ARG A 1 144 ? -27.933 31.485 6.314 1.000 46.175 144 ARG A C 1
ATOM 861 O O . ARG A 1 144 ? -27.849 31.889 5.157 1.000 44.580 144 ARG A O 1
ATOM 869 N N . SER A 1 145 ? -28.953 30.774 6.813 1.000 43.602 145 SER A N 1
ATOM 870 C CA . SER A 1 145 ? -30.210 30.439 6.164 1.000 43.623 145 SER A CA 1
ATOM 871 C C . SER A 1 145 ? -30.046 30.180 4.668 1.000 46.014 145 SER A C 1
ATOM 872 O O . SER A 1 145 ? -30.530 30.953 3.838 1.000 42.509 145 SER A O 1
ATOM 875 N N . CYS A 1 146 ? -29.406 29.043 4.353 1.000 47.647 146 CYS A N 1
ATOM 876 C CA . CYS A 1 146 ? -29.225 28.590 2.986 1.000 44.929 146 CYS A CA 1
ATOM 877 C C . CYS A 1 146 ? -29.593 27.110 2.831 1.000 44.365 146 CYS A C 1
ATOM 878 O O . CYS A 1 146 ? -29.795 26.650 1.707 1.000 44.213 146 CYS A O 1
ATOM 881 N N . LEU A 1 147 ? -29.658 26.357 3.939 1.000 39.453 147 LEU A N 1
ATOM 882 C CA . LEU A 1 147 ? -29.915 24.922 3.855 1.000 37.504 147 LEU A CA 1
ATOM 883 C C . LEU A 1 147 ? -31.417 24.647 3.784 1.000 36.599 147 LEU A C 1
ATOM 884 O O . LEU A 1 147 ? -32.196 25.185 4.575 1.000 39.944 147 LEU A O 1
ATOM 889 N N . HIS A 1 148 ? -31.811 23.783 2.845 1.000 35.703 148 HIS A N 1
ATOM 890 C CA . HIS A 1 148 ? -33.202 23.356 2.748 1.000 37.370 148 HIS A CA 1
ATOM 891 C C . HIS A 1 148 ? -33.411 22.031 3.476 1.000 37.453 148 HIS A C 1
ATOM 892 O O . HIS A 1 148 ? -34.474 21.810 4.045 1.000 39.433 148 HIS A O 1
ATOM 899 N N . LEU A 1 149 ? -32.401 21.152 3.442 1.000 35.162 149 LEU A N 1
ATOM 900 C CA . LEU A 1 149 ? -32.501 19.833 4.039 1.000 36.701 149 LEU A CA 1
ATOM 901 C C . LEU A 1 149 ? -31.202 19.525 4.772 1.000 39.733 149 LEU A C 1
ATOM 902 O O . LEU A 1 149 ? -30.124 19.679 4.203 1.000 41.058 149 LEU A O 1
ATOM 907 N N . VAL A 1 150 ? -31.329 19.088 6.032 1.000 41.795 150 VAL A N 1
ATOM 908 C CA . VAL A 1 150 ? -30.212 18.580 6.815 1.000 37.400 150 VAL A CA 1
ATOM 909 C C . VAL A 1 150 ? -30.510 17.122 7.155 1.000 37.761 150 VAL A C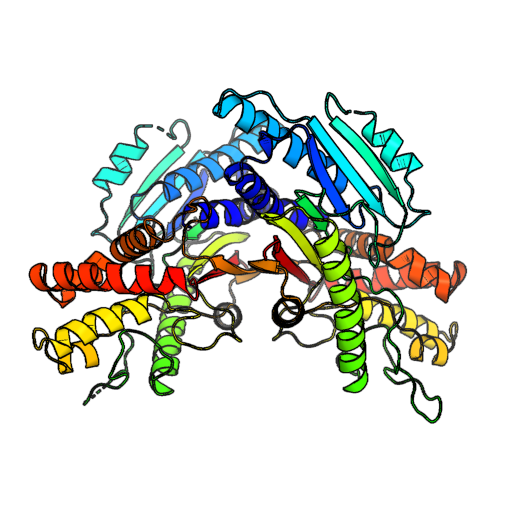 1
ATOM 910 O O . VAL A 1 150 ? -31.617 16.799 7.582 1.000 41.854 150 VAL A O 1
ATOM 914 N N . HIS A 1 151 ? -29.506 16.258 6.997 1.000 34.735 151 HIS A N 1
ATOM 915 C CA . HIS A 1 151 ? -29.655 14.842 7.286 1.000 37.584 151 HIS A CA 1
ATOM 916 C C . HIS A 1 151 ? -28.479 14.349 8.132 1.000 37.265 151 HIS A C 1
ATOM 917 O O . HIS A 1 151 ? -27.347 14.795 7.945 1.000 44.601 151 HIS A O 1
ATOM 924 N N . SER A 1 152 ? -28.749 13.395 9.032 1.000 33.700 152 SER A N 1
ATOM 925 C CA . SER A 1 152 ? -27.713 12.804 9.863 1.000 33.763 152 SER A CA 1
ATOM 926 C C . SER A 1 152 ? -28.135 11.413 10.327 1.000 34.818 152 SER A C 1
ATOM 927 O O . SER A 1 152 ? -29.212 11.232 10.899 1.000 33.589 152 SER A O 1
ATOM 930 N N . CYS A 1 153 ? -27.251 10.437 10.103 1.000 35.937 153 CYS A N 1
ATOM 931 C CA . CYS A 1 153 ? -27.518 9.059 10.473 1.000 36.674 153 CYS A CA 1
ATOM 932 C C . CYS A 1 153 ? -26.352 8.504 11.285 1.000 35.202 153 CYS A C 1
ATOM 933 O O . CYS A 1 153 ? -25.265 8.319 10.755 1.000 33.418 153 CYS A O 1
ATOM 936 N N . TYR A 1 154 ? -26.590 8.283 12.580 1.000 36.887 154 TYR A N 1
ATOM 937 C CA . TYR A 1 154 ? -25.644 7.639 13.484 1.000 38.757 154 TYR A CA 1
ATOM 938 C C . TYR A 1 154 ? -24.396 8.487 13.765 1.000 39.685 154 TYR A C 1
ATOM 939 O O . TYR A 1 154 ? -23.282 7.952 13.820 1.000 41.058 154 TYR A O 1
ATOM 948 N N . SER A 1 155 ? -24.588 9.797 13.999 1.000 41.593 155 SER A N 1
ATOM 949 C CA . SER A 1 155 ? -23.464 10.676 14.320 1.000 42.345 155 SER A CA 1
ATOM 950 C C . SER A 1 155 ? -23.714 11.449 15.607 1.000 39.970 155 SER A C 1
ATOM 951 O O . SER A 1 155 ? -22.827 11.555 16.447 1.000 39.708 155 SER A O 1
ATOM 954 N N . VAL A 1 156 ? -24.917 12.019 15.730 1.000 39.279 156 VAL A N 1
ATOM 955 C CA . VAL A 1 156 ? -25.132 13.078 16.699 1.000 39.047 156 VAL A CA 1
ATOM 956 C C . VAL A 1 156 ? -25.328 12.499 18.100 1.000 41.774 156 VAL A C 1
ATOM 957 O O . VAL A 1 156 ? -25.693 13.222 19.029 1.000 43.582 156 VAL A O 1
ATOM 961 N N . HIS A 1 157 ? -25.045 11.203 18.263 1.000 40.171 157 HIS A N 1
ATOM 962 C CA . HIS A 1 157 ? -25.040 10.627 19.598 1.000 41.707 157 HIS A CA 1
ATOM 963 C C . HIS A 1 157 ? -23.655 10.774 20.227 1.000 41.038 157 HIS A C 1
ATOM 964 O O . HIS A 1 157 ? -23.518 10.589 21.434 1.000 46.440 157 HIS A O 1
ATOM 971 N N . TRP A 1 158 ? -22.647 11.089 19.401 1.000 38.796 158 TRP A N 1
ATOM 972 C CA . TRP A 1 158 ? -21.286 11.320 19.862 1.000 39.230 158 TRP A CA 1
ATOM 973 C C . TRP A 1 158 ? -21.202 12.715 20.466 1.000 40.893 158 TRP A C 1
ATOM 974 O O . TRP A 1 158 ? -21.641 13.682 19.848 1.000 43.117 158 TRP A O 1
ATOM 985 N N . LEU A 1 159 ? -20.620 12.807 21.663 1.000 40.755 159 LEU A N 1
ATOM 986 C CA . LEU A 1 159 ? -20.573 14.063 22.391 1.000 42.334 159 LEU A CA 1
ATOM 987 C C . LEU A 1 159 ? -19.308 14.833 22.002 1.000 42.313 159 LEU A C 1
ATOM 988 O O . LEU A 1 159 ? -18.397 14.277 21.393 1.000 39.547 159 LEU A O 1
ATOM 993 N N . SER A 1 160 ? -19.262 16.122 22.359 1.000 44.085 160 SER A N 1
ATOM 994 C CA . SER A 1 160 ? -18.141 16.994 22.033 1.000 45.744 160 SER A CA 1
ATOM 995 C C . SER A 1 160 ? -16.949 16.771 22.967 1.000 43.947 160 SER A C 1
ATOM 996 O O . SER A 1 160 ? -15.844 17.191 22.647 1.000 43.628 160 SER A O 1
ATOM 999 N N . GLN A 1 161 ? -17.192 16.129 24.120 1.000 47.194 161 GLN A N 1
ATOM 1000 C CA . GLN A 1 161 ? -16.184 15.815 25.125 1.000 47.167 161 GLN A CA 1
ATOM 1001 C C . GLN A 1 161 ? -16.752 14.748 26.058 1.000 50.742 161 GLN A C 1
ATOM 1002 O O . GLN A 1 161 ? -17.970 14.617 26.172 1.000 49.215 161 GLN A O 1
ATOM 1008 N N . VAL A 1 162 ? -15.867 14.000 26.731 1.000 51.507 162 VAL A N 1
ATOM 1009 C CA . VAL A 1 162 ? -16.292 13.151 27.832 1.000 50.719 162 VAL A CA 1
ATOM 1010 C C . VAL A 1 162 ? -16.986 14.041 28.863 1.000 53.706 162 VAL A C 1
ATOM 1011 O O . VAL A 1 162 ? -16.479 15.117 29.167 1.000 62.679 162 VAL A O 1
ATOM 1015 N N . PRO A 1 163 ? -18.167 13.667 29.413 1.000 56.674 163 PRO A N 1
ATOM 1016 C CA . PRO A 1 163 ? -18.897 14.568 30.313 1.000 59.253 163 PRO A CA 1
ATOM 1017 C C . PRO A 1 163 ? -18.142 14.806 31.624 1.000 61.669 163 PRO A C 1
ATOM 1018 O O . PRO A 1 163 ? -17.432 13.928 32.113 1.000 60.655 163 PRO A O 1
ATOM 1022 N N . LYS A 1 164 ? -18.276 16.029 32.150 1.000 65.949 164 LYS A N 1
ATOM 1023 C CA . LYS A 1 164 ? -17.597 16.459 33.363 1.000 66.485 164 LYS A CA 1
ATOM 1024 C C . LYS A 1 164 ? -18.331 15.898 34.575 1.000 68.345 164 LYS A C 1
ATOM 1025 O O . LYS A 1 164 ? -19.538 15.690 34.522 1.000 70.403 164 LYS A O 1
ATOM 1031 N N . GLY A 1 165 ? -17.597 15.699 35.671 1.000 69.862 165 GLY A N 1
ATOM 1032 C CA . GLY A 1 165 ? -18.225 15.382 36.942 1.000 68.160 165 GLY A CA 1
ATOM 1033 C C . GLY A 1 165 ? -18.391 13.882 37.131 1.000 67.550 165 GLY A C 1
ATOM 1034 O O . GLY A 1 165 ? -19.339 13.432 37.776 1.000 63.118 165 GLY A O 1
ATOM 1035 N N . LEU A 1 166 ? -17.462 13.132 36.524 1.000 72.595 166 LEU A N 1
ATOM 1036 C CA . LEU A 1 166 ? -17.375 11.689 36.700 1.000 71.468 166 LEU A CA 1
ATOM 1037 C C . LEU A 1 166 ? -16.195 11.380 37.622 1.000 74.895 166 LEU A C 1
ATOM 1038 O O . LEU A 1 166 ? -15.599 10.310 37.550 1.000 76.870 166 LEU A O 1
ATOM 1043 N N . THR A 1 167 ? -15.851 12.370 38.457 1.000 84.697 167 THR A N 1
ATOM 1044 C CA . THR A 1 167 ? -14.834 12.289 39.496 1.000 86.843 167 THR A CA 1
ATOM 1045 C C . THR A 1 167 ? -15.312 13.150 40.668 1.000 86.031 167 THR A C 1
ATOM 1046 O O . THR A 1 167 ? -15.868 14.221 40.447 1.000 85.786 167 THR A O 1
ATOM 1050 N N . SER A 1 168 ? -15.137 12.667 41.908 1.000 93.650 168 SER A N 1
ATOM 1051 C CA . SER A 1 168 ? -15.633 13.364 43.090 1.000 93.165 168 SER A CA 1
ATOM 1052 C C . SER A 1 168 ? -14.711 14.527 43.459 1.000 92.035 168 SER A C 1
ATOM 1053 O O . SER A 1 168 ? -13.665 14.708 42.837 1.000 85.795 168 SER A O 1
ATOM 1056 N N . LYS A 1 169 ? -15.124 15.306 44.473 1.000 99.814 169 LYS A N 1
ATOM 1057 C CA . LYS A 1 169 ? -14.324 16.363 45.084 1.000 99.950 169 LYS A CA 1
ATOM 1058 C C . LYS A 1 169 ? -12.937 15.824 45.426 1.000 101.105 169 LYS A C 1
ATOM 1059 O O . LYS A 1 169 ? -11.928 16.439 45.087 1.000 98.498 169 LYS A O 1
ATOM 1065 N N . GLU A 1 170 ? -12.927 14.662 46.097 1.000 99.766 170 GLU A N 1
ATOM 1066 C CA . GLU A 1 170 ? -11.749 13.960 46.580 1.000 96.524 170 GLU A CA 1
ATOM 1067 C C . GLU A 1 170 ? -10.800 13.599 45.432 1.000 92.601 170 GLU A C 1
ATOM 1068 O O . GLU A 1 170 ? -9.585 13.620 45.606 1.000 92.331 170 GLU A O 1
ATOM 1074 N N . GLY A 1 171 ? -11.357 13.262 44.262 1.000 99.260 171 GLY A N 1
ATOM 1075 C CA . GLY A 1 171 ? -10.565 12.845 43.114 1.000 91.927 171 GLY A CA 1
ATOM 1076 C C . GLY A 1 171 ? -10.787 11.372 42.775 1.000 89.602 171 GLY A C 1
ATOM 1077 O O . GLY A 1 171 ? -10.114 10.819 41.908 1.000 86.025 171 GLY A O 1
ATOM 1078 N N . LEU A 1 172 ? -11.742 10.749 43.473 1.000 85.269 172 LEU A N 1
ATOM 1079 C CA . LEU A 1 172 ? -12.128 9.370 43.228 1.000 88.111 172 LEU A CA 1
ATOM 1080 C C . LEU A 1 172 ? -12.996 9.304 41.968 1.000 89.413 172 LEU A C 1
ATOM 1081 O O . LEU A 1 172 ? -13.878 10.145 41.771 1.000 85.492 172 LEU A O 1
ATOM 1086 N N . PRO A 1 173 ? -12.786 8.306 41.070 1.000 85.677 173 PRO A N 1
ATOM 1087 C CA . PRO A 1 173 ? -13.640 8.122 39.892 1.000 78.991 173 PRO A CA 1
ATOM 1088 C C . PRO A 1 173 ? -14.951 7.389 40.182 1.000 76.176 173 PRO A C 1
ATOM 1089 O O . PRO A 1 173 ? -14.957 6.225 40.584 1.000 80.572 173 PRO A O 1
ATOM 1093 N N . LEU A 1 174 ? -16.067 8.104 39.979 1.000 71.052 174 LEU A N 1
ATOM 1094 C CA . LEU A 1 174 ? -17.403 7.528 40.013 1.000 65.218 174 LEU A CA 1
ATOM 1095 C C . LEU A 1 174 ? -17.558 6.688 38.744 1.000 70.124 174 LEU A C 1
ATOM 1096 O O . LEU A 1 174 ? -16.756 6.832 37.818 1.000 81.103 174 LEU A O 1
ATOM 1101 N N . ASN A 1 175 ? -18.549 5.789 38.705 1.000 63.808 175 ASN A N 1
ATOM 1102 C CA . ASN A 1 175 ? -18.731 4.910 37.550 1.000 65.873 175 ASN A CA 1
ATOM 1103 C C . ASN A 1 175 ? -17.545 3.949 37.436 1.000 63.873 175 ASN A C 1
ATOM 1104 O O . ASN A 1 175 ? -16.829 3.960 36.436 1.000 53.724 175 ASN A O 1
ATOM 1109 N N . LYS A 1 176 ? -17.383 3.091 38.454 1.000 72.616 176 LYS A N 1
ATOM 1110 C CA . LYS A 1 176 ? -16.152 2.347 38.674 1.000 77.087 176 LYS A CA 1
ATOM 1111 C C . LYS A 1 176 ? -15.906 1.307 37.580 1.000 72.119 176 LYS A C 1
ATOM 1112 O O . LYS A 1 176 ? -14.816 1.246 37.020 1.000 75.377 176 LYS A O 1
ATOM 1118 N N . GLY A 1 177 ? -16.902 0.479 37.268 1.000 65.173 177 GLY A N 1
ATOM 1119 C CA . GLY A 1 177 ? -16.589 -0.720 36.501 1.000 72.095 177 GLY A CA 1
ATOM 1120 C C . GLY A 1 177 ? -16.647 -0.534 34.984 1.000 72.739 177 GLY A C 1
ATOM 1121 O O . GLY A 1 177 ? -16.258 -1.431 34.242 1.000 74.584 177 GLY A O 1
ATOM 1122 N N . LYS A 1 178 ? -17.106 0.639 34.532 1.000 74.349 178 LYS A N 1
ATOM 1123 C CA . LYS A 1 178 ? -17.763 0.760 33.240 1.000 67.112 178 LYS A CA 1
ATOM 1124 C C . LYS A 1 178 ? -17.202 1.932 32.433 1.000 59.093 178 LYS A C 1
ATOM 1125 O O . LYS A 1 178 ? -16.464 2.771 32.951 1.000 62.228 178 LYS A O 1
ATOM 1131 N N . ILE A 1 179 ? -17.582 1.972 31.149 1.000 55.700 179 ILE A N 1
ATOM 1132 C CA . ILE A 1 179 ? -17.113 2.993 30.224 1.000 54.523 179 ILE A CA 1
ATOM 1133 C C . ILE A 1 179 ? -18.285 3.808 29.670 1.000 55.681 179 ILE A C 1
ATOM 1134 O O . ILE A 1 179 ? -18.066 4.774 28.937 1.000 60.893 179 ILE A O 1
ATOM 1139 N N . ASN A 1 180 ? -19.516 3.417 30.031 1.000 48.291 180 ASN A N 1
ATOM 1140 C CA . ASN A 1 180 ? -20.713 4.205 29.775 1.000 47.311 180 ASN A CA 1
ATOM 1141 C C . ASN A 1 180 ? -21.706 3.936 30.913 1.000 49.935 180 ASN A C 1
ATOM 1142 O O . ASN A 1 180 ? -21.356 3.227 31.858 1.000 53.789 180 ASN A O 1
ATOM 1147 N N . ILE A 1 181 ? -22.922 4.512 30.833 1.000 44.497 181 ILE A N 1
ATOM 1148 C CA . ILE A 1 181 ? -23.930 4.358 31.875 1.000 47.446 181 ILE A CA 1
ATOM 1149 C C . ILE A 1 181 ? -24.345 2.890 32.000 1.000 50.589 181 ILE A C 1
ATOM 1150 O O . ILE A 1 181 ? -24.597 2.230 30.999 1.000 54.472 181 ILE A O 1
ATOM 1155 N N . SER A 1 182 ? -24.430 2.395 33.242 1.000 56.685 182 SER A N 1
ATOM 1156 C CA . SER A 1 182 ? -24.676 0.976 33.479 1.000 59.960 182 SER A CA 1
ATOM 1157 C C . SER A 1 182 ? -25.672 0.753 34.620 1.000 63.682 182 SER A C 1
ATOM 1158 O O . SER A 1 182 ? -26.219 1.712 35.173 1.000 63.335 182 SER A O 1
ATOM 1161 N N . LYS A 1 183 ? -25.948 -0.526 34.923 1.000 69.417 183 LYS A N 1
ATOM 1162 C CA . LYS A 1 183 ? -26.794 -0.889 36.054 1.000 71.336 183 LYS A CA 1
ATOM 1163 C C . LYS A 1 183 ? -26.111 -0.449 37.349 1.000 69.298 183 LYS A C 1
ATOM 1164 O O . LYS A 1 183 ? -26.782 0.020 38.263 1.000 65.362 183 LYS A O 1
ATOM 1170 N N . THR A 1 184 ? -24.773 -0.549 37.370 1.000 65.959 184 THR A N 1
ATOM 1171 C CA . THR A 1 184 ? -23.945 -0.309 38.542 1.000 62.347 184 THR A CA 1
ATOM 1172 C C . THR A 1 184 ? -23.605 1.174 38.713 1.000 67.730 184 THR A C 1
ATOM 1173 O O . THR A 1 184 ? -22.974 1.541 39.700 1.000 76.770 184 THR A O 1
ATOM 1177 N N . SER A 1 185 ? -24.012 2.029 37.765 1.000 66.461 185 SER A N 1
ATOM 1178 C CA . SER A 1 185 ? -23.612 3.427 37.793 1.000 62.013 185 SER A CA 1
ATOM 1179 C C . SER A 1 185 ? -24.379 4.192 38.865 1.000 59.490 185 SER A C 1
ATOM 1180 O O . SER A 1 185 ? -25.595 4.066 38.962 1.000 62.465 185 SER A O 1
ATOM 1183 N N . PRO A 1 186 ? -23.695 5.017 39.693 1.000 61.502 186 PRO A N 1
ATOM 1184 C CA . PRO A 1 186 ? -24.386 5.918 40.619 1.000 59.856 186 PRO A CA 1
ATOM 1185 C C . PRO A 1 186 ? -25.210 6.951 39.851 1.000 58.061 186 PRO A C 1
ATOM 1186 O O . PRO A 1 186 ? -24.897 7.262 38.704 1.000 56.847 186 PRO A O 1
ATOM 1190 N N . PRO A 1 187 ? -26.296 7.495 40.445 1.000 61.515 187 PRO A N 1
ATOM 1191 C CA . PRO A 1 187 ? -27.152 8.480 39.765 1.000 63.455 187 PRO A CA 1
ATOM 1192 C C . PRO A 1 187 ? -26.473 9.652 39.053 1.000 63.719 187 PRO A C 1
ATOM 1193 O O . PRO A 1 187 ? -27.027 10.195 38.102 1.000 62.603 187 PRO A O 1
ATOM 1197 N N . VAL A 1 188 ? -25.277 10.029 39.520 1.000 65.048 188 VAL A N 1
ATOM 1198 C CA . VAL A 1 188 ? -24.582 11.212 39.040 1.000 63.046 188 VAL A CA 1
ATOM 1199 C C . VAL A 1 188 ? -24.043 10.981 37.627 1.000 61.019 188 VAL A C 1
ATOM 1200 O O . VAL A 1 188 ? -23.948 11.937 36.865 1.000 61.738 188 VAL A O 1
ATOM 1204 N N . VAL A 1 189 ? -23.679 9.731 37.297 1.000 54.053 189 VAL A N 1
ATOM 1205 C CA . VAL A 1 189 ? -23.227 9.390 35.957 1.000 54.796 189 VAL A CA 1
ATOM 1206 C C . VAL A 1 189 ? -24.331 9.707 34.947 1.000 58.863 189 VAL A C 1
ATOM 1207 O O . VAL A 1 189 ? -24.111 10.489 34.018 1.000 55.002 189 VAL A O 1
ATOM 1211 N N . GLU A 1 190 ? -25.515 9.110 35.159 1.000 60.089 190 GLU A N 1
ATOM 1212 C CA . GLU A 1 190 ? -26.691 9.319 34.330 1.000 60.600 190 GLU A CA 1
ATOM 1213 C C . GLU A 1 190 ? -26.927 10.805 34.090 1.000 57.140 190 GLU A C 1
ATOM 1214 O O . GLU A 1 190 ? -27.196 11.211 32.956 1.000 57.336 190 GLU A O 1
ATOM 1220 N N . ALA A 1 191 ? -26.864 11.586 35.179 1.000 49.768 191 ALA A N 1
ATOM 1221 C CA . ALA A 1 191 ? -27.258 12.986 35.157 1.000 49.371 191 ALA A CA 1
ATOM 1222 C C . ALA A 1 191 ? -26.218 13.816 34.405 1.000 49.057 191 ALA A C 1
ATOM 1223 O O . ALA A 1 191 ? -26.568 14.826 33.789 1.000 47.378 191 ALA A O 1
ATOM 1225 N N . ALA A 1 192 ? -24.951 13.373 34.470 1.000 42.895 192 ALA A N 1
ATOM 1226 C CA . ALA A 1 192 ? -23.845 14.066 33.837 1.000 46.050 192 ALA A CA 1
ATOM 1227 C C . ALA A 1 192 ? -23.870 13.830 32.326 1.000 47.599 192 ALA A C 1
ATOM 1228 O O . ALA A 1 192 ? -23.689 14.762 31.548 1.000 49.672 192 ALA A O 1
ATOM 1230 N N . TYR A 1 193 ? -24.117 12.580 31.923 1.000 48.585 193 TYR A N 1
ATOM 1231 C CA . TYR A 1 193 ? -24.247 12.252 30.514 1.000 43.509 193 TYR A CA 1
ATOM 1232 C C . TYR A 1 193 ? -25.430 12.998 29.905 1.000 41.765 193 TYR A C 1
ATOM 1233 O O . TYR A 1 193 ? -25.288 13.570 28.830 1.000 40.713 193 TYR A O 1
ATOM 1242 N N . LEU A 1 194 ? -26.573 13.019 30.604 1.000 41.525 194 LEU A N 1
ATOM 1243 C CA . LEU A 1 194 ? -27.752 13.691 30.077 1.000 38.764 194 LEU A CA 1
ATOM 1244 C C . LEU A 1 194 ? -27.459 15.180 29.915 1.000 40.846 194 LEU A C 1
ATOM 1245 O O . LEU A 1 194 ? -27.917 15.804 28.964 1.000 45.731 194 LEU A O 1
ATOM 1250 N N . ALA A 1 195 ? -26.668 15.739 30.835 1.000 43.049 195 ALA A N 1
ATOM 1251 C CA . ALA A 1 195 ? -26.438 17.171 30.865 1.000 38.566 195 ALA A CA 1
ATOM 1252 C C . ALA A 1 195 ? -25.546 17.540 29.685 1.000 40.915 195 ALA A C 1
ATOM 1253 O O . ALA A 1 195 ? -25.815 18.513 28.991 1.000 41.452 195 ALA A O 1
ATOM 1255 N N . GLN A 1 196 ? -24.485 16.747 29.479 1.000 38.994 196 GLN A N 1
ATOM 1256 C CA . GLN A 1 196 ? -23.563 16.917 28.369 1.000 40.756 196 GLN A CA 1
ATOM 1257 C C . GLN A 1 196 ? -24.333 16.859 27.047 1.000 46.346 196 GLN A C 1
ATOM 1258 O O . GLN A 1 196 ? -24.085 17.663 26.148 1.000 48.008 196 GLN A O 1
ATOM 1264 N N . PHE A 1 197 ? -25.257 15.891 26.936 1.000 44.599 197 PHE A N 1
ATOM 1265 C CA . PHE A 1 197 ? -26.027 15.699 25.725 1.000 41.327 197 PHE A CA 1
ATOM 1266 C C . PHE A 1 197 ? -26.905 16.926 25.506 1.000 43.564 197 PHE A C 1
ATOM 1267 O O . PHE A 1 197 ? -26.989 17.418 24.381 1.000 43.166 197 PHE A O 1
ATOM 1275 N N . LYS A 1 198 ? -27.544 17.404 26.585 1.000 39.782 198 LYS A N 1
ATOM 1276 C CA . LYS A 1 198 ? -28.400 18.580 26.512 1.000 43.493 198 LYS A CA 1
ATOM 1277 C C . LYS A 1 198 ? -27.623 19.767 25.932 1.000 43.419 198 LYS A C 1
ATOM 1278 O O . LYS A 1 198 ? -28.135 20.468 25.067 1.000 41.326 198 LYS A O 1
ATOM 1284 N N . GLU A 1 199 ? -26.384 19.971 26.406 1.000 44.809 199 GLU A N 1
ATOM 1285 C CA . GLU A 1 199 ? -25.500 21.019 25.913 1.000 45.646 199 GLU A CA 1
ATOM 1286 C C . GLU A 1 199 ? -25.252 20.813 24.421 1.000 44.474 199 GLU A C 1
ATOM 1287 O O . GLU A 1 199 ? -25.632 21.665 23.622 1.000 40.847 199 GLU A O 1
ATOM 1293 N N . ASP A 1 200 ? -24.638 19.668 24.078 1.000 42.177 200 ASP A N 1
ATOM 1294 C CA . ASP A 1 200 ? -24.192 19.334 22.731 1.000 44.154 200 ASP A CA 1
ATOM 1295 C C . ASP A 1 200 ? -25.339 19.443 21.728 1.000 45.968 200 ASP A C 1
ATOM 1296 O O . ASP A 1 200 ? -25.219 20.165 20.739 1.000 44.975 200 ASP A O 1
ATOM 1301 N N . PHE A 1 201 ? -26.449 18.744 22.006 1.000 46.841 201 PHE A N 1
ATOM 1302 C CA . PHE A 1 201 ? -27.578 18.639 21.093 1.000 43.187 201 PHE A CA 1
ATOM 1303 C C . PHE A 1 201 ? -28.222 20.010 20.892 1.000 41.056 201 PHE A C 1
ATOM 1304 O O . PHE A 1 201 ? -28.688 20.324 19.796 1.000 38.231 201 PHE A O 1
ATOM 1312 N N . THR A 1 202 ? -28.233 20.822 21.957 1.000 38.609 202 THR A N 1
ATOM 1313 C CA . THR A 1 202 ? -28.734 22.189 21.881 1.000 41.370 202 THR A CA 1
ATOM 1314 C C . THR A 1 202 ? -27.827 23.013 20.968 1.000 41.124 202 THR A C 1
ATOM 1315 O O . THR A 1 202 ? -28.313 23.803 20.171 1.000 44.906 202 THR A O 1
ATOM 1319 N N . LEU A 1 203 ? -26.512 22.817 21.084 1.000 40.111 203 LEU A N 1
ATOM 1320 C CA . LEU A 1 203 ? -25.561 23.566 20.278 1.000 41.481 203 LEU A CA 1
ATOM 1321 C C . LEU A 1 203 ? -25.709 23.162 18.812 1.000 40.165 203 LEU A C 1
ATOM 1322 O O . LEU A 1 203 ? -25.621 24.003 17.923 1.000 37.983 203 LEU A O 1
ATOM 1327 N N . LEU A 1 204 ? -25.986 21.876 18.578 1.000 41.947 204 LEU A N 1
ATOM 1328 C CA . LEU A 1 204 ? -26.227 21.394 17.230 1.000 40.397 204 LEU A CA 1
ATOM 1329 C C . LEU A 1 204 ? -27.453 22.097 16.649 1.000 44.021 204 LEU A C 1
ATOM 1330 O O . LEU A 1 204 ? -27.400 22.604 15.529 1.000 47.648 204 LEU A O 1
ATOM 1335 N N . LEU A 1 205 ? -28.547 22.133 17.419 1.000 39.256 205 LEU A N 1
ATOM 1336 C CA . LEU A 1 205 ? -29.801 22.663 16.912 1.000 40.873 205 LEU A CA 1
ATOM 1337 C C . LEU A 1 205 ? -29.677 24.165 16.645 1.000 45.605 205 LEU A C 1
ATOM 1338 O O . LEU A 1 205 ? -30.208 24.666 15.649 1.000 42.685 205 LEU A O 1
ATOM 1343 N N . LYS A 1 206 ? -28.977 24.877 17.539 1.000 47.895 206 LYS A N 1
ATOM 1344 C CA . LYS A 1 206 ? -28.835 26.327 17.449 1.000 51.149 206 LYS A CA 1
ATOM 1345 C C . LYS A 1 206 ? -28.054 26.707 16.189 1.000 49.910 206 LYS A C 1
ATOM 1346 O O . LYS A 1 206 ? -28.436 27.639 15.480 1.000 49.380 206 LYS A O 1
ATOM 1352 N N . SER A 1 207 ? -26.963 25.969 15.930 1.000 43.346 207 SER A N 1
ATOM 1353 C CA . SER A 1 207 ? -26.149 26.127 14.739 1.000 42.558 207 SER A CA 1
ATOM 1354 C C . SER A 1 207 ? -26.969 25.846 13.479 1.000 45.098 207 SER A C 1
ATOM 1355 O O . SER A 1 207 ? -26.937 26.638 12.538 1.000 49.746 207 SER A O 1
ATOM 1358 N N . ARG A 1 208 ? -27.711 24.731 13.459 1.000 39.767 208 ARG A N 1
ATOM 1359 C CA . ARG A 1 208 ? -28.470 24.401 12.263 1.000 37.440 208 ARG A CA 1
ATOM 1360 C C . ARG A 1 208 ? -29.604 25.402 12.085 1.000 36.797 208 ARG A C 1
ATOM 1361 O O . ARG A 1 208 ? -29.946 25.745 10.958 1.000 38.775 208 ARG A O 1
ATOM 1369 N N . ALA A 1 209 ? -30.156 25.893 13.198 1.000 38.127 209 ALA A N 1
ATOM 1370 C CA . ALA A 1 209 ? -31.248 26.859 13.132 1.000 39.161 209 ALA A CA 1
ATOM 1371 C C . ALA A 1 209 ? -30.813 28.095 12.355 1.000 39.428 209 ALA A C 1
ATOM 1372 O O . ALA A 1 209 ? -31.569 28.591 11.533 1.000 39.362 209 ALA A O 1
ATOM 1374 N N . GLU A 1 210 ? -29.576 28.550 12.591 1.000 42.715 210 GLU A N 1
ATOM 1375 C CA . GLU A 1 210 ? -29.059 29.751 11.952 1.000 47.304 210 GLU A CA 1
ATOM 1376 C C . GLU A 1 210 ? -28.832 29.526 10.457 1.000 44.839 210 GLU A C 1
ATOM 1377 O O . GLU A 1 210 ? -28.874 30.477 9.687 1.000 40.974 210 GLU A O 1
ATOM 1383 N N . GLU A 1 211 ? -28.599 28.267 10.063 1.000 47.527 211 GLU A N 1
ATOM 1384 C CA . GLU A 1 211 ? -28.123 27.920 8.731 1.000 45.989 211 GLU A CA 1
ATOM 1385 C C . GLU A 1 211 ? -29.266 27.450 7.814 1.000 48.930 211 GLU A C 1
ATOM 1386 O O . GLU A 1 211 ? -29.065 27.283 6.612 1.000 51.012 211 GLU A O 1
ATOM 1392 N N . MET A 1 212 ? -30.471 27.240 8.362 1.000 46.678 212 MET A N 1
ATOM 1393 C CA . MET A 1 212 ? -31.565 26.676 7.586 1.000 46.464 212 MET A CA 1
ATOM 1394 C C . MET A 1 212 ? -32.530 27.772 7.148 1.000 42.976 212 MET A C 1
ATOM 1395 O O . MET A 1 212 ? -32.810 28.694 7.910 1.000 43.044 212 MET A O 1
ATOM 1400 N N . VAL A 1 213 ? -33.053 27.638 5.922 1.000 40.576 213 VAL A N 1
ATOM 1401 C CA . VAL A 1 213 ? -34.105 28.514 5.419 1.000 38.112 213 VAL A CA 1
ATOM 1402 C C . VAL A 1 213 ? -35.346 28.287 6.272 1.000 40.905 213 VAL A C 1
ATOM 1403 O O . VAL A 1 213 ? -35.480 27.246 6.909 1.000 42.499 213 VAL A O 1
ATOM 1407 N N . GLN A 1 214 ? -36.255 29.265 6.263 1.000 48.475 214 GLN A N 1
ATOM 1408 C CA . GLN A 1 214 ? -37.591 29.101 6.814 1.000 55.188 214 GLN A CA 1
ATOM 1409 C C . GLN A 1 214 ? -38.261 27.897 6.134 1.000 56.662 214 GLN A C 1
ATOM 1410 O O . GLN A 1 214 ? -38.296 27.804 4.909 1.000 51.993 214 GLN A O 1
ATOM 1416 N N . ASN A 1 215 ? -38.740 26.947 6.950 1.000 54.269 215 ASN A N 1
ATOM 1417 C CA . ASN A 1 215 ? -39.480 25.777 6.498 1.000 54.357 215 ASN A CA 1
ATOM 1418 C C . ASN A 1 215 ? -38.552 24.692 5.957 1.000 52.483 215 ASN A C 1
ATOM 1419 O O . ASN A 1 215 ? -39.016 23.781 5.271 1.000 50.041 215 ASN A O 1
ATOM 1424 N N . GLY A 1 216 ? -37.250 24.791 6.251 1.000 51.084 216 GLY A N 1
ATOM 1425 C CA . GLY A 1 216 ? -36.322 23.720 5.923 1.000 46.597 216 GLY A CA 1
ATOM 1426 C C . GLY A 1 216 ? -36.563 22.536 6.854 1.000 45.613 216 GLY A C 1
ATOM 1427 O O . GLY A 1 216 ? -37.044 22.746 7.965 1.000 50.323 216 GLY A O 1
ATOM 1428 N N . ARG A 1 217 ? -36.246 21.316 6.400 1.000 40.327 217 ARG A N 1
ATOM 1429 C CA . ARG A 1 217 ? -36.434 20.135 7.225 1.000 40.148 217 ARG A CA 1
ATOM 1430 C C . ARG A 1 217 ? -35.080 19.576 7.636 1.000 39.353 217 ARG A C 1
ATOM 1431 O O . ARG A 1 217 ? -34.112 19.679 6.881 1.000 37.880 217 ARG A O 1
ATOM 1439 N N . MET A 1 218 ? -35.050 18.957 8.826 1.000 40.215 218 MET A N 1
ATOM 1440 C CA . MET A 1 218 ? -33.865 18.299 9.352 1.000 38.889 218 MET A CA 1
ATOM 1441 C C . MET A 1 218 ? -34.222 16.903 9.873 1.000 37.263 218 MET A C 1
ATOM 1442 O O . MET A 1 218 ? -35.117 16.753 10.713 1.000 35.349 218 MET A O 1
ATOM 1447 N N . VAL A 1 219 ? -33.515 15.884 9.364 1.000 33.725 219 VAL A N 1
ATOM 1448 C CA . VAL A 1 219 ? -33.823 14.499 9.691 1.000 32.812 219 VAL A CA 1
ATOM 1449 C C . VAL A 1 219 ? -32.651 13.926 10.473 1.000 32.356 219 VAL A C 1
ATOM 1450 O O . VAL A 1 219 ? -31.560 13.806 9.925 1.000 32.369 219 VAL A O 1
ATOM 1454 N N . LEU A 1 220 ? -32.888 13.596 11.753 1.000 33.275 220 LEU A N 1
ATOM 1455 C CA . LEU A 1 220 ? -31.810 13.140 12.622 1.000 34.615 220 LEU A CA 1
ATOM 1456 C C . LEU A 1 220 ? -32.133 11.738 13.109 1.000 35.802 220 LEU A C 1
ATOM 1457 O O . LEU A 1 220 ? -33.200 11.507 13.687 1.000 37.909 220 LEU A O 1
ATOM 1462 N N . ILE A 1 221 ? -31.191 10.827 12.850 1.000 34.279 221 ILE A N 1
ATOM 1463 C CA . ILE A 1 221 ? -31.289 9.428 13.222 1.000 35.274 221 ILE A CA 1
ATOM 1464 C C . ILE A 1 221 ? -30.049 9.145 14.056 1.000 38.903 221 ILE A C 1
ATOM 1465 O O . ILE A 1 221 ? -28.932 9.438 13.616 1.000 43.202 221 ILE A O 1
ATOM 1470 N N . LEU A 1 222 ? -30.257 8.586 15.249 1.000 41.080 222 LEU A N 1
ATOM 1471 C CA . LEU A 1 222 ? -29.135 8.292 16.129 1.000 45.877 222 LEU A CA 1
ATOM 1472 C C . LEU A 1 222 ? -29.442 7.078 17.002 1.000 46.503 222 LEU A C 1
ATOM 1473 O O . LEU A 1 222 ? -30.597 6.678 17.145 1.000 46.074 222 LEU A O 1
ATOM 1478 N N . ASN A 1 223 ? -28.371 6.499 17.553 1.000 45.352 223 ASN A N 1
ATOM 1479 C CA . ASN A 1 223 ? -28.452 5.388 18.479 1.000 46.709 223 ASN A CA 1
ATOM 1480 C C . ASN A 1 223 ? -29.086 5.907 19.768 1.000 44.968 223 ASN A C 1
ATOM 1481 O O . ASN A 1 223 ? -28.725 6.976 20.233 1.000 50.226 223 ASN A O 1
ATOM 1486 N N . GLY A 1 224 ? -30.072 5.180 20.300 1.000 44.568 224 GLY A N 1
ATOM 1487 C CA . GLY A 1 224 ? -30.888 5.672 21.404 1.000 44.444 224 GLY A CA 1
ATOM 1488 C C . GLY A 1 224 ? -31.383 4.543 22.311 1.000 43.705 224 GLY A C 1
ATOM 1489 O O . GLY A 1 224 ? -30.871 3.421 22.261 1.000 41.534 224 GLY A O 1
ATOM 1490 N N . ARG A 1 225 ? -32.386 4.851 23.139 1.000 39.635 225 ARG A N 1
ATOM 1491 C CA . ARG A 1 225 ? -32.959 3.844 24.015 1.000 39.877 225 ARG A CA 1
ATOM 1492 C C . ARG A 1 225 ? -34.462 4.054 24.152 1.000 41.364 225 ARG A C 1
ATOM 1493 O O . ARG A 1 225 ? -34.961 5.164 23.945 1.000 42.955 225 ARG A O 1
ATOM 1501 N N . GLN A 1 226 ? -35.166 2.955 24.462 1.000 44.850 226 GLN A N 1
ATOM 1502 C CA . GLN A 1 226 ? -36.541 2.994 24.948 1.000 47.478 226 GLN A CA 1
ATOM 1503 C C . GLN A 1 226 ? -36.509 3.464 26.402 1.000 44.545 226 GLN A C 1
ATOM 1504 O O . GLN A 1 226 ? -35.702 2.961 27.178 1.000 47.294 226 GLN A O 1
ATOM 1510 N N . ALA A 1 227 ? -37.350 4.446 26.758 1.000 44.781 227 ALA A N 1
ATOM 1511 C CA . ALA A 1 227 ? -37.257 5.081 28.073 1.000 47.956 227 ALA A CA 1
ATOM 1512 C C . ALA A 1 227 ? -37.373 4.038 29.186 1.000 51.008 227 ALA A C 1
ATOM 1513 O O . ALA A 1 227 ? -36.586 4.055 30.128 1.000 55.389 227 ALA A O 1
ATOM 1515 N N . SER A 1 228 ? -38.329 3.114 29.034 1.000 51.286 228 SER A N 1
ATOM 1516 C CA . SER A 1 228 ? -38.619 2.081 30.017 1.000 53.446 228 SER A CA 1
ATOM 1517 C C . SER A 1 228 ? -37.577 0.958 29.993 1.000 54.648 228 SER A C 1
ATOM 1518 O O . SER A 1 228 ? -37.732 -0.048 30.677 1.000 52.293 228 SER A O 1
ATOM 1521 N N . ASP A 1 229 ? -36.519 1.115 29.200 1.000 57.104 229 ASP A N 1
ATOM 1522 C CA . ASP A 1 229 ? -35.450 0.129 29.201 1.000 62.686 229 ASP A CA 1
ATOM 1523 C C . ASP A 1 229 ? -34.472 0.461 30.325 1.000 64.185 229 ASP A C 1
ATOM 1524 O O . ASP A 1 229 ? -34.159 1.632 30.537 1.000 69.402 229 ASP A O 1
ATOM 1529 N N . PRO A 1 230 ? -33.951 -0.538 31.074 1.000 63.041 230 PRO A N 1
ATOM 1530 C CA . PRO A 1 230 ? -32.885 -0.281 32.048 1.000 63.989 230 PRO A CA 1
ATOM 1531 C C . PRO A 1 230 ? -31.591 0.089 31.328 1.000 69.196 230 PRO A C 1
ATOM 1532 O O . PRO A 1 230 ? -31.520 -0.001 30.102 1.000 72.015 230 PRO A O 1
ATOM 1536 N N . TRP A 1 231 ? -30.588 0.533 32.099 1.000 71.055 231 TRP A N 1
ATOM 1537 C CA . TRP A 1 231 ? -29.234 0.720 31.591 1.000 65.739 231 TRP A CA 1
ATOM 1538 C C . TRP A 1 231 ? -28.547 -0.645 31.518 1.000 60.513 231 TRP A C 1
ATOM 1539 O O . TRP A 1 231 ? -29.053 -1.622 32.066 1.000 68.957 231 TRP A O 1
ATOM 1550 N N . GLY A 1 232 ? -27.421 -0.729 30.811 1.000 59.303 232 GLY A N 1
ATOM 1551 C CA . GLY A 1 232 ? -26.777 -2.018 30.602 1.000 63.277 232 GLY A CA 1
ATOM 1552 C C . GLY A 1 232 ? -26.995 -2.564 29.191 1.000 62.532 232 GLY A C 1
ATOM 1553 O O . GLY A 1 232 ? -27.132 -1.800 28.235 1.000 57.408 232 GLY A O 1
ATOM 1554 N N . LYS A 1 233 ? -27.024 -3.901 29.084 1.000 65.664 233 LYS A N 1
ATOM 1555 C CA . LYS A 1 233 ? -26.925 -4.621 27.819 1.000 67.043 233 LYS A CA 1
ATOM 1556 C C . LYS A 1 233 ? -28.085 -4.296 26.870 1.000 69.830 233 LYS A C 1
ATOM 1557 O O . LYS A 1 233 ? -27.953 -4.476 25.659 1.000 71.631 233 LYS A O 1
ATOM 1563 N N . GLU A 1 234 ? -29.214 -3.827 27.412 1.000 73.915 234 GLU A N 1
ATOM 1564 C CA . GLU A 1 234 ? -30.407 -3.591 26.608 1.000 83.574 234 GLU A CA 1
ATOM 1565 C C . GLU A 1 234 ? -30.192 -2.438 25.628 1.000 86.434 234 GLU A C 1
ATOM 1566 O O . GLU A 1 234 ? -30.564 -2.553 24.462 1.000 95.347 234 GLU A O 1
ATOM 1572 N N . SER A 1 235 ? -29.587 -1.344 26.112 1.000 85.062 235 SER A N 1
ATOM 1573 C CA . SER A 1 235 ? -29.455 -0.111 25.347 1.000 73.495 235 SER A CA 1
ATOM 1574 C C . SER A 1 235 ? -28.019 0.110 24.873 1.000 68.238 235 SER A C 1
ATOM 1575 O O . SER A 1 235 ? -27.814 0.606 23.772 1.000 76.774 235 SER A O 1
ATOM 1578 N N . CYS A 1 236 ? -27.037 -0.261 25.704 1.000 61.807 236 CYS A N 1
ATOM 1579 C CA . CYS A 1 236 ? -25.633 -0.019 25.406 1.000 59.461 236 CYS A CA 1
ATOM 1580 C C . CYS A 1 236 ? -24.886 -1.348 25.353 1.000 54.453 236 CYS A C 1
ATOM 1581 O O . CYS A 1 236 ? -23.939 -1.551 26.110 1.000 60.222 236 CYS A O 1
ATOM 1584 N N . TYR A 1 237 ? -25.289 -2.239 24.444 1.000 48.862 237 TYR A N 1
ATOM 1585 C CA . TYR A 1 237 ? -24.668 -3.554 24.396 1.000 47.947 237 TYR A CA 1
ATOM 1586 C C . TYR A 1 237 ? -23.151 -3.424 24.248 1.000 45.543 237 TYR A C 1
ATOM 1587 O O . TYR A 1 237 ? -22.393 -4.096 24.938 1.000 45.906 237 TYR A O 1
ATOM 1596 N N . HIS A 1 238 ? -22.719 -2.543 23.348 1.000 45.345 238 HIS A N 1
ATOM 1597 C CA . HIS A 1 238 ? -21.327 -2.451 22.938 1.000 52.295 238 HIS A CA 1
ATOM 1598 C C . HIS A 1 238 ? -20.464 -1.897 24.071 1.000 51.216 238 HIS A C 1
ATOM 1599 O O . HIS A 1 238 ? -19.318 -2.304 24.226 1.000 49.667 238 HIS A O 1
ATOM 1606 N N . TRP A 1 239 ? -21.012 -0.954 24.845 1.000 52.287 239 TRP A N 1
ATOM 1607 C CA . TRP A 1 239 ? -20.247 -0.336 25.915 1.000 54.901 239 TRP A CA 1
ATOM 1608 C C . TRP A 1 239 ? -20.099 -1.315 27.077 1.000 58.119 239 TRP A C 1
ATOM 1609 O O . TRP A 1 239 ? -19.110 -1.269 27.807 1.000 60.060 239 TRP A O 1
ATOM 1620 N N . GLU A 1 240 ? -21.090 -2.203 27.222 1.000 59.527 240 GLU A N 1
ATOM 1621 C CA . GLU A 1 240 ? -21.119 -3.182 28.298 1.000 61.374 240 GLU A CA 1
ATOM 1622 C C . GLU A 1 240 ? -20.119 -4.305 28.022 1.000 58.756 240 GLU A C 1
ATOM 1623 O O . GLU A 1 240 ? -19.391 -4.744 28.906 1.000 63.774 240 GLU A O 1
ATOM 1629 N N . VAL A 1 241 ? -20.083 -4.747 26.770 1.000 54.660 241 VAL A N 1
ATOM 1630 C CA . VAL A 1 241 ? -19.263 -5.866 26.352 1.000 57.440 241 VAL A CA 1
ATOM 1631 C C . VAL A 1 241 ? -17.810 -5.418 26.175 1.000 60.172 241 VAL A C 1
ATOM 1632 O O . VAL A 1 241 ? -16.889 -6.232 26.274 1.000 56.532 241 VAL A O 1
ATOM 1636 N N . LEU A 1 242 ? -17.598 -4.117 25.940 1.000 59.959 242 LEU A N 1
ATOM 1637 C CA . LEU A 1 242 ? -16.241 -3.594 25.873 1.000 58.022 242 LEU A CA 1
ATOM 1638 C C . LEU A 1 242 ? -15.666 -3.497 27.284 1.000 59.685 242 LEU A C 1
ATOM 1639 O O . LEU A 1 242 ? -14.523 -3.888 27.510 1.000 54.675 242 LEU A O 1
ATOM 1644 N N . ALA A 1 243 ? -16.490 -3.016 28.226 1.000 60.742 243 ALA A N 1
ATOM 1645 C CA . ALA A 1 243 ? -16.102 -2.924 29.626 1.000 63.315 243 ALA A CA 1
ATOM 1646 C C . ALA A 1 243 ? -15.782 -4.316 30.176 1.000 67.727 243 ALA A C 1
ATOM 1647 O O . ALA A 1 243 ? -14.923 -4.454 31.041 1.000 71.258 243 ALA A O 1
ATOM 1649 N N . GLU A 1 244 ? -16.471 -5.344 29.663 1.000 66.644 244 GLU A N 1
ATOM 1650 C CA . GLU A 1 244 ? -16.169 -6.720 30.017 1.000 65.947 244 GLU A CA 1
ATOM 1651 C C . GLU A 1 244 ? -14.763 -7.073 29.542 1.000 65.370 244 GLU A C 1
ATOM 1652 O O . GLU A 1 244 ? -13.977 -7.604 30.316 1.000 68.792 244 GLU A O 1
ATOM 1658 N N . ALA A 1 245 ? -14.460 -6.776 28.269 1.000 63.780 245 ALA A N 1
ATOM 1659 C CA . ALA A 1 245 ? -13.183 -7.131 27.670 1.000 63.456 245 ALA A CA 1
ATOM 1660 C C . ALA A 1 245 ? -12.040 -6.426 28.395 1.000 66.044 245 ALA A C 1
ATOM 1661 O O . ALA A 1 245 ? -11.004 -7.041 28.648 1.000 66.566 245 ALA A O 1
ATOM 1663 N N . ILE A 1 246 ? -12.254 -5.146 28.736 1.000 68.286 246 ILE A N 1
ATOM 1664 C CA . ILE A 1 246 ? -11.302 -4.370 29.519 1.000 69.392 246 ILE A CA 1
ATOM 1665 C C . ILE A 1 246 ? -11.097 -5.059 30.871 1.000 67.315 246 ILE A C 1
ATOM 1666 O O . ILE A 1 246 ? -9.968 -5.226 31.323 1.000 68.890 246 ILE A O 1
ATOM 1671 N N . SER A 1 247 ? -12.201 -5.476 31.497 1.000 67.165 247 SER A N 1
ATOM 1672 C CA . SER A 1 247 ? -12.178 -6.016 32.848 1.000 71.832 247 SER A CA 1
ATOM 1673 C C . SER A 1 247 ? -11.407 -7.333 32.886 1.000 72.138 247 SER A C 1
ATOM 1674 O O . SER A 1 247 ? -10.857 -7.702 33.919 1.000 72.526 247 SER A O 1
ATOM 1677 N N . GLU A 1 248 ? -11.374 -8.027 31.744 1.000 78.807 248 GLU A N 1
ATOM 1678 C CA . GLU A 1 248 ? -10.654 -9.279 31.588 1.000 84.060 248 GLU A CA 1
ATOM 1679 C C . GLU A 1 248 ? -9.154 -8.994 31.523 1.000 86.409 248 GLU A C 1
ATOM 1680 O O . GLU A 1 248 ? -8.344 -9.817 31.950 1.000 93.519 248 GLU A O 1
ATOM 1686 N N . MET A 1 249 ? -8.799 -7.819 30.987 1.000 78.097 249 MET A N 1
ATOM 1687 C CA . MET A 1 249 ? -7.413 -7.398 30.874 1.000 67.387 249 MET A CA 1
ATOM 1688 C C . MET A 1 249 ? -6.928 -6.873 32.224 1.000 62.021 249 MET A C 1
ATOM 1689 O O . MET A 1 249 ? -5.749 -6.982 32.541 1.000 59.559 249 MET A O 1
ATOM 1694 N N . VAL A 1 250 ? -7.835 -6.271 32.999 1.000 66.974 250 VAL A N 1
ATOM 1695 C CA . VAL A 1 250 ? -7.529 -5.832 34.352 1.000 71.457 250 VAL A CA 1
ATOM 1696 C C . VAL A 1 250 ? -7.277 -7.072 35.207 1.000 75.727 250 VAL A C 1
ATOM 1697 O O . VAL A 1 250 ? -6.362 -7.085 36.025 1.000 71.646 250 VAL A O 1
ATOM 1701 N N . SER A 1 251 ? -8.086 -8.115 34.973 1.000 85.692 251 SER A N 1
ATOM 1702 C CA . SER A 1 251 ? -8.022 -9.389 35.677 1.000 85.042 251 SER A CA 1
ATOM 1703 C C . SER A 1 251 ? -6.728 -10.136 35.353 1.000 84.121 251 SER A C 1
ATOM 1704 O O . SER A 1 251 ? -6.195 -10.843 36.203 1.000 91.464 251 SER A O 1
ATOM 1707 N N . GLN A 1 252 ? -6.225 -9.977 34.124 1.000 82.971 252 GLN A N 1
ATOM 1708 C CA . GLN A 1 252 ? -4.949 -10.560 33.737 1.000 77.454 252 GLN A CA 1
ATOM 1709 C C . GLN A 1 252 ? -3.816 -9.618 34.134 1.000 79.110 252 GLN A C 1
ATOM 1710 O O . GLN A 1 252 ? -2.672 -9.826 33.734 1.000 84.654 252 GLN A O 1
ATOM 1716 N N . GLY A 1 253 ? -4.153 -8.571 34.901 1.000 79.071 253 GLY A N 1
ATOM 1717 C CA . GLY A 1 253 ? -3.208 -7.563 35.360 1.000 80.692 253 GLY A CA 1
ATOM 1718 C C . GLY A 1 253 ? -2.395 -6.936 34.226 1.000 85.257 253 GLY A C 1
ATOM 1719 O O . GLY A 1 253 ? -1.255 -6.529 34.440 1.000 86.125 253 GLY A O 1
ATOM 1720 N N . LEU A 1 254 ? -2.984 -6.860 33.024 1.000 83.842 254 LEU A N 1
ATOM 1721 C CA . LEU A 1 254 ? -2.338 -6.215 31.891 1.000 78.114 254 LEU A CA 1
ATOM 1722 C C . LEU A 1 254 ? -2.781 -4.754 31.784 1.000 71.501 254 LEU A C 1
ATOM 1723 O O . LEU A 1 254 ? -2.242 -4.020 30.964 1.000 70.364 254 LEU A O 1
ATOM 1728 N N . VAL A 1 255 ? -3.752 -4.341 32.613 1.000 68.217 255 VAL A N 1
ATOM 1729 C CA . VAL A 1 255 ? -4.188 -2.950 32.672 1.000 73.336 255 VAL A CA 1
ATOM 1730 C C . VAL A 1 255 ? -4.609 -2.601 34.097 1.000 73.465 255 VAL A C 1
ATOM 1731 O O . VAL A 1 255 ? -5.277 -3.380 34.766 1.000 74.274 255 VAL A O 1
ATOM 1735 N N . ASP A 1 256 ? -4.205 -1.408 34.542 1.000 75.859 256 ASP A N 1
ATOM 1736 C CA . ASP A 1 256 ? -4.588 -0.873 35.834 1.000 78.067 256 ASP A CA 1
ATOM 1737 C C . ASP A 1 256 ? -6.104 -0.763 35.929 1.000 74.894 256 ASP A C 1
ATOM 1738 O O . ASP A 1 256 ? -6.764 -0.324 34.995 1.000 81.793 256 ASP A O 1
ATOM 1743 N N . GLU A 1 257 ? -6.637 -1.142 37.091 1.000 74.314 257 GLU A N 1
ATOM 1744 C CA . GLU A 1 257 ? -8.068 -1.100 37.326 1.000 71.232 257 GLU A CA 1
ATOM 1745 C C . GLU A 1 257 ? -8.530 0.350 37.450 1.000 72.303 257 GLU A C 1
ATOM 1746 O O . GLU A 1 257 ? -9.715 0.633 37.313 1.000 68.516 257 GLU A O 1
ATOM 1752 N N . GLU A 1 258 ? -7.590 1.267 37.707 1.000 81.314 258 GLU A N 1
ATOM 1753 C CA . GLU A 1 258 ? -7.922 2.673 37.882 1.000 81.849 258 GLU A CA 1
ATOM 1754 C C . GLU A 1 258 ? -8.136 3.310 36.512 1.000 74.687 258 GLU A C 1
ATOM 1755 O O . GLU A 1 258 ? -8.850 4.302 36.398 1.000 74.193 258 GLU A O 1
ATOM 1761 N N . LYS A 1 259 ? -7.521 2.719 35.483 1.000 66.041 259 LYS A N 1
ATOM 1762 C CA . LYS A 1 259 ? -7.642 3.216 34.122 1.000 68.548 259 LYS A CA 1
ATOM 1763 C C . LYS A 1 259 ? -9.062 2.983 33.601 1.000 72.780 259 LYS A C 1
ATOM 1764 O O . LYS A 1 259 ? -9.696 3.911 33.100 1.000 71.142 259 LYS A O 1
ATOM 1770 N N . LEU A 1 260 ? -9.550 1.740 33.737 1.000 70.666 260 LEU A N 1
ATOM 1771 C CA . LEU A 1 260 ? -10.915 1.386 33.385 1.000 66.191 260 LEU A CA 1
ATOM 1772 C C . LEU A 1 260 ? -11.886 2.264 34.171 1.000 64.617 260 LEU A C 1
ATOM 1773 O O . LEU A 1 260 ? -12.883 2.745 33.625 1.000 62.608 260 LEU A O 1
ATOM 1778 N N . ASP A 1 261 ? -11.563 2.482 35.449 1.000 63.742 261 ASP A N 1
ATOM 1779 C CA . ASP A 1 261 ? -12.472 3.154 36.360 1.000 68.856 261 ASP A CA 1
ATOM 1780 C C . ASP A 1 261 ? -12.742 4.573 35.864 1.000 71.710 261 ASP A C 1
ATOM 1781 O O . ASP A 1 261 ? -13.895 4.998 35.808 1.000 76.316 261 ASP A O 1
ATOM 1786 N N . SER A 1 262 ? -11.677 5.284 35.474 1.000 71.978 262 SER A N 1
ATOM 1787 C CA . SER A 1 262 ? -11.798 6.691 35.117 1.000 70.857 262 SER A CA 1
ATOM 1788 C C . SER A 1 262 ? -11.779 6.885 33.598 1.000 66.254 262 SER A C 1
ATOM 1789 O O . SER A 1 262 ? -11.539 7.988 33.118 1.000 64.163 262 SER A O 1
ATOM 1792 N N . PHE A 1 263 ? -12.050 5.807 32.850 1.000 63.902 263 PHE A N 1
ATOM 1793 C CA . PHE A 1 263 ? -12.292 5.897 31.419 1.000 58.843 263 PHE A CA 1
ATOM 1794 C C . PHE A 1 263 ? -13.793 5.868 31.144 1.000 59.049 263 PHE A C 1
ATOM 1795 O O . PHE A 1 263 ? -14.523 5.038 31.694 1.000 60.797 263 PHE A O 1
ATOM 1803 N N . ASN A 1 264 ? -14.225 6.793 30.277 1.000 55.152 264 ASN A N 1
ATOM 1804 C CA . ASN A 1 264 ? -15.623 6.957 29.915 1.000 53.794 264 ASN A CA 1
ATOM 1805 C C . ASN A 1 264 ? -15.720 7.441 28.472 1.000 53.966 264 ASN A C 1
ATOM 1806 O O . ASN A 1 264 ? -15.036 8.386 28.083 1.000 52.854 264 ASN A O 1
ATOM 1811 N N . VAL A 1 265 ? -16.578 6.775 27.694 1.000 49.637 265 VAL A N 1
ATOM 1812 C CA . VAL A 1 265 ? -16.735 7.067 26.280 1.000 49.833 265 VAL A CA 1
ATOM 1813 C C . VAL A 1 265 ? -17.639 8.294 26.128 1.000 49.292 265 VAL A C 1
ATOM 1814 O O . VAL A 1 265 ? -18.650 8.415 26.825 1.000 47.753 265 VAL A O 1
ATOM 1818 N N . PRO A 1 266 ? -17.285 9.259 25.241 1.000 44.913 266 PRO A N 1
ATOM 1819 C CA . PRO A 1 266 ? -18.107 10.454 25.024 1.000 41.496 266 PRO A CA 1
ATOM 1820 C C . PRO A 1 266 ? -19.275 10.169 24.080 1.000 45.178 266 PRO A C 1
ATOM 1821 O O . PRO A 1 266 ? -19.324 10.653 22.949 1.000 47.806 266 PRO A O 1
ATOM 1825 N N . CYS A 1 267 ? -20.223 9.364 24.562 1.000 45.791 267 CYS A N 1
ATOM 1826 C CA . CYS A 1 267 ? -21.336 8.905 23.753 1.000 44.323 267 CYS A CA 1
ATOM 1827 C C . CYS A 1 267 ? -22.568 8.708 24.633 1.000 42.628 267 CYS A C 1
ATOM 1828 O O . CYS A 1 267 ? -22.456 8.146 25.721 1.000 43.321 267 CYS A O 1
ATOM 1831 N N . TYR A 1 268 ? -23.741 9.129 24.139 1.000 39.568 268 TYR A N 1
ATOM 1832 C CA . TYR A 1 268 ? -24.995 8.973 24.862 1.000 39.746 268 TYR A CA 1
ATOM 1833 C C . TYR A 1 268 ? -26.074 8.367 23.972 1.000 39.413 268 TYR A C 1
ATOM 1834 O O . TYR A 1 268 ? -26.131 8.642 22.779 1.000 42.735 268 TYR A O 1
ATOM 1843 N N . ALA A 1 269 ? -26.951 7.572 24.593 1.000 41.087 269 ALA A N 1
ATOM 1844 C CA . ALA A 1 269 ? -28.138 7.020 23.964 1.000 39.105 269 ALA A CA 1
ATOM 1845 C C . ALA A 1 269 ? -29.379 7.637 24.603 1.000 39.839 269 ALA A C 1
ATOM 1846 O O . ALA A 1 269 ? -29.834 7.171 25.644 1.000 44.301 269 ALA A O 1
ATOM 1848 N N . PRO A 1 270 ? -29.962 8.708 24.021 1.000 38.713 270 PRO A N 1
ATOM 1849 C CA . PRO A 1 270 ? -31.148 9.345 24.604 1.000 36.957 270 PRO A CA 1
ATOM 1850 C C . PRO A 1 270 ? -32.455 8.610 24.327 1.000 39.343 270 PRO A C 1
ATOM 1851 O O . PRO A 1 270 ? -32.564 7.841 23.376 1.000 40.008 270 PRO A O 1
ATOM 1855 N N . SER A 1 271 ? -33.444 8.850 25.190 1.000 43.085 271 SER A N 1
ATOM 1856 C CA . SER A 1 271 ? -34.826 8.475 24.932 1.000 44.435 271 SER A CA 1
ATOM 1857 C C . SER A 1 271 ? -35.436 9.508 23.985 1.000 44.672 271 SER A C 1
ATOM 1858 O O . SER A 1 271 ? -34.920 10.618 23.861 1.000 48.312 271 SER A O 1
ATOM 1861 N N . GLN A 1 272 ? -36.559 9.163 23.353 1.000 42.821 272 GLN A N 1
ATOM 1862 C CA . GLN A 1 272 ? -37.203 10.130 22.482 1.000 44.265 272 GLN A CA 1
ATOM 1863 C C . GLN A 1 272 ? -37.764 11.289 23.303 1.000 45.232 272 GLN A C 1
ATOM 1864 O O . GLN A 1 272 ? -37.910 12.396 22.787 1.000 46.243 272 GLN A O 1
ATOM 1870 N N . GLU A 1 273 ? -38.034 11.035 24.588 1.000 45.945 273 GLU A N 1
ATOM 1871 C CA . GLU A 1 273 ? -38.579 12.063 25.467 1.000 43.396 273 GLU A CA 1
ATOM 1872 C C . GLU A 1 273 ? -37.516 13.128 25.751 1.000 44.422 273 GLU A C 1
ATOM 1873 O O . GLU A 1 273 ? -37.792 14.332 25.691 1.000 45.061 273 GLU A O 1
ATOM 1879 N N . GLU A 1 274 ? -36.285 12.671 26.018 1.000 39.125 274 GLU A N 1
ATOM 1880 C CA . GLU A 1 274 ? -35.163 13.568 26.223 1.000 39.693 274 GLU A CA 1
ATOM 1881 C C . GLU A 1 274 ? -34.964 14.461 25.002 1.000 43.072 274 GLU A C 1
ATOM 1882 O O . GLU A 1 274 ? -34.940 15.685 25.132 1.000 47.796 274 GLU A O 1
ATOM 1888 N N . VAL A 1 275 ? -34.851 13.841 23.819 1.000 41.361 275 VAL A N 1
ATOM 1889 C CA . VAL A 1 275 ? -34.712 14.547 22.559 1.000 37.317 275 VAL A CA 1
ATOM 1890 C C . VAL A 1 275 ? -35.813 15.595 22.452 1.000 39.482 275 VAL A C 1
ATOM 1891 O O . VAL A 1 275 ? -35.554 16.765 22.180 1.000 43.760 275 VAL A O 1
ATOM 1895 N N . GLN A 1 276 ? -37.052 15.175 22.681 1.000 44.305 276 GLN A N 1
ATOM 1896 C CA . GLN A 1 276 ? -38.179 16.069 22.482 1.000 49.052 276 GLN A CA 1
ATOM 1897 C C . GLN A 1 276 ? -38.145 17.219 23.483 1.000 48.267 276 GLN A C 1
ATOM 1898 O O . GLN A 1 276 ? -38.554 18.324 23.139 1.000 49.609 276 GLN A O 1
ATOM 1904 N N . ASP A 1 277 ? -37.661 16.958 24.705 1.000 48.099 277 ASP A N 1
ATOM 1905 C CA . ASP A 1 277 ? -37.556 18.013 25.704 1.000 53.836 277 ASP A CA 1
ATOM 1906 C C . ASP A 1 277 ? -36.550 19.072 25.250 1.000 54.857 277 ASP A C 1
ATOM 1907 O O . ASP A 1 277 ? -36.813 20.275 25.341 1.000 52.189 277 ASP A O 1
ATOM 1912 N N . ILE A 1 278 ? -35.400 18.601 24.751 1.000 49.045 278 ILE A N 1
ATOM 1913 C CA . ILE A 1 278 ? -34.342 19.482 24.295 1.000 46.822 278 ILE A CA 1
ATOM 1914 C C . ILE A 1 278 ? -34.855 20.331 23.130 1.000 47.998 278 ILE A C 1
ATOM 1915 O O . ILE A 1 278 ? -34.589 21.534 23.081 1.000 47.699 278 ILE A O 1
ATOM 1920 N N . VAL A 1 279 ? -35.621 19.705 22.223 1.000 44.722 279 VAL A N 1
ATOM 1921 C CA . VAL A 1 279 ? -36.136 20.401 21.054 1.000 45.922 279 VAL A CA 1
ATOM 1922 C C . VAL A 1 279 ? -37.173 21.446 21.471 1.000 47.759 279 VAL A C 1
ATOM 1923 O O . VAL A 1 279 ? -37.305 22.492 20.838 1.000 47.162 279 VAL A O 1
ATOM 1927 N N . ASP A 1 280 ? -37.900 21.163 22.556 1.000 54.508 280 ASP A N 1
ATOM 1928 C CA . ASP A 1 280 ? -38.976 22.037 23.000 1.000 54.123 280 ASP A CA 1
ATOM 1929 C C . ASP A 1 280 ? -38.401 23.357 23.506 1.000 53.642 280 ASP A C 1
ATOM 1930 O O . ASP A 1 280 ? -39.025 24.390 23.331 1.000 54.311 280 ASP A O 1
ATOM 1935 N N . LYS A 1 281 ? -37.204 23.310 24.109 1.000 61.017 281 LYS A N 1
ATOM 1936 C CA . LYS A 1 281 ? -36.548 24.476 24.689 1.000 62.640 281 LYS A CA 1
ATOM 1937 C C . LYS A 1 281 ? -35.904 25.340 23.605 1.000 62.524 281 LYS A C 1
ATOM 1938 O O . LYS A 1 281 ? -35.631 26.511 23.834 1.000 66.102 281 LYS A O 1
ATOM 1944 N N . VAL A 1 282 ? -35.639 24.761 22.433 1.000 58.658 282 VAL A N 1
ATOM 1945 C CA . VAL A 1 282 ? -35.128 25.524 21.305 1.000 62.261 282 VAL A CA 1
ATOM 1946 C C . VAL A 1 282 ? -36.324 25.904 20.434 1.000 63.670 282 VAL A C 1
ATOM 1947 O O . VAL A 1 282 ? -36.898 25.057 19.756 1.000 78.738 282 VAL A O 1
ATOM 1951 N N . GLY A 1 283 ? -36.693 27.185 20.449 1.000 60.095 283 GLY A N 1
ATOM 1952 C CA . GLY A 1 283 ? -37.990 27.590 19.929 1.000 62.261 283 GLY A CA 1
ATOM 1953 C C . GLY A 1 283 ? -38.038 27.773 18.412 1.000 60.363 283 GLY A C 1
ATOM 1954 O O . GLY A 1 283 ? -38.962 28.402 17.897 1.000 59.143 283 GLY A O 1
ATOM 1955 N N . SER A 1 284 ? -37.069 27.200 17.691 1.000 59.868 284 SER A N 1
ATOM 1956 C CA . SER A 1 284 ? -36.946 27.515 16.277 1.000 59.295 284 SER A CA 1
ATOM 1957 C C . SER A 1 284 ? -37.302 26.318 15.397 1.000 56.304 284 SER A C 1
ATOM 1958 O O . SER A 1 284 ? -37.197 26.406 14.177 1.000 56.260 284 SER A O 1
ATOM 1961 N N . PHE A 1 285 ? -37.728 25.215 16.026 1.000 50.934 285 PHE A N 1
ATOM 1962 C CA . PHE A 1 285 ? -38.092 24.009 15.300 1.000 48.349 285 PHE A CA 1
ATOM 1963 C C . PHE A 1 285 ? -39.422 23.460 15.809 1.000 49.920 285 PHE A C 1
ATOM 1964 O O . PHE A 1 285 ? -39.689 23.473 17.013 1.000 47.581 285 PHE A O 1
ATOM 1972 N N . ALA A 1 286 ? -40.225 22.950 14.866 1.000 49.561 286 ALA A N 1
ATOM 1973 C CA . ALA A 1 286 ? -41.431 22.192 15.149 1.000 46.179 286 ALA A CA 1
ATOM 1974 C C . ALA A 1 286 ? -41.170 20.719 14.833 1.000 45.532 286 ALA A C 1
ATOM 1975 O O . ALA A 1 286 ? -40.530 20.406 13.829 1.000 44.685 286 ALA A O 1
ATOM 1977 N N . VAL A 1 287 ? -41.678 19.824 15.691 1.000 45.473 287 VAL A N 1
ATOM 1978 C CA . VAL A 1 287 ? -41.455 18.398 15.527 1.000 48.423 287 VAL A CA 1
ATOM 1979 C C . VAL A 1 287 ? -42.510 17.823 14.589 1.000 50.704 287 VAL A C 1
ATOM 1980 O O . VAL A 1 287 ? -43.700 17.994 14.826 1.000 56.620 287 VAL A O 1
ATOM 1984 N N . GLU A 1 288 ? -42.054 17.100 13.561 1.000 51.051 288 GLU A N 1
ATOM 1985 C CA . GLU A 1 288 ? -42.932 16.612 12.511 1.000 50.536 288 GLU A CA 1
ATOM 1986 C C . GLU A 1 288 ? -43.043 15.089 12.558 1.000 49.367 288 GLU A C 1
ATOM 1987 O O . GLU A 1 288 ? -43.932 14.511 11.939 1.000 49.866 288 GLU A O 1
ATOM 1993 N N . HIS A 1 289 ? -42.130 14.449 13.294 1.000 48.023 289 HIS A N 1
ATOM 1994 C CA . HIS A 1 289 ? -42.028 13.000 13.354 1.000 47.392 289 HIS A CA 1
ATOM 1995 C C . HIS A 1 289 ? -41.051 12.641 14.475 1.000 47.828 289 HIS A C 1
ATOM 1996 O O . HIS A 1 289 ? -39.982 13.239 14.579 1.000 52.059 289 HIS A O 1
ATOM 2003 N N . ILE A 1 290 ? -41.448 11.689 15.328 1.000 47.068 290 ILE A N 1
ATOM 2004 C CA . ILE A 1 290 ? -40.612 11.174 16.408 1.000 45.492 290 ILE A CA 1
ATOM 2005 C C . ILE A 1 290 ? -40.867 9.669 16.506 1.000 43.676 290 ILE A C 1
ATOM 2006 O O . ILE A 1 290 ? -42.004 9.217 16.363 1.000 41.971 290 ILE A O 1
ATOM 2011 N N . GLU A 1 291 ? -39.798 8.903 16.743 1.000 38.576 291 GLU A N 1
ATOM 2012 C CA . GLU A 1 291 ? -39.827 7.474 16.502 1.000 40.546 291 GLU A CA 1
ATOM 2013 C C . GLU A 1 291 ? -38.704 6.836 17.309 1.000 41.815 291 GLU A C 1
ATOM 2014 O O . GLU A 1 291 ? -37.611 7.396 17.393 1.000 44.479 291 GLU A O 1
ATOM 2020 N N . THR A 1 292 ? -39.002 5.674 17.904 1.000 40.028 292 THR A N 1
ATOM 2021 C CA . THR A 1 292 ? -38.002 4.765 18.442 1.000 37.797 292 THR A CA 1
ATOM 2022 C C . THR A 1 292 ? -38.299 3.377 17.885 1.000 36.839 292 THR A C 1
ATOM 2023 O O . THR A 1 292 ? -39.474 3.013 17.781 1.000 32.989 292 THR A O 1
ATOM 2027 N N . PHE A 1 293 ? -37.240 2.626 17.521 1.000 35.354 293 PHE A N 1
ATOM 2028 C CA . PHE A 1 293 ? -37.408 1.247 17.083 1.000 35.147 293 PHE A CA 1
ATOM 2029 C C . PHE A 1 293 ? -36.207 0.410 17.498 1.000 34.769 293 PHE A C 1
ATOM 2030 O O . PHE A 1 293 ? -35.086 0.912 17.553 1.000 33.683 293 PHE A O 1
ATOM 2038 N N . THR A 1 294 ? -36.470 -0.878 17.770 1.000 36.547 294 THR A N 1
ATOM 2039 C CA . THR A 1 294 ? -35.479 -1.787 18.325 1.000 36.046 294 THR A CA 1
ATOM 2040 C C . THR A 1 294 ? -35.374 -3.016 17.432 1.000 38.192 294 THR A C 1
ATOM 2041 O O . THR A 1 294 ? -36.377 -3.668 17.174 1.000 44.411 294 THR A O 1
ATOM 2045 N N . LEU A 1 295 ? -34.147 -3.318 16.992 1.000 42.702 295 LEU A N 1
ATOM 2046 C CA . LEU A 1 295 ? -33.851 -4.449 16.124 1.000 48.024 295 LEU A CA 1
ATOM 2047 C C . LEU A 1 295 ? -32.857 -5.387 16.807 1.000 52.815 295 LEU A C 1
ATOM 2048 O O . LEU A 1 295 ? -32.226 -5.001 17.782 1.000 54.230 295 LEU A O 1
ATOM 2053 N N . PRO A 1 296 ? -32.669 -6.633 16.305 1.000 56.149 296 PRO A N 1
ATOM 2054 C CA . PRO A 1 296 ? -31.534 -7.468 16.700 1.000 54.396 296 PRO A CA 1
ATOM 2055 C C . PRO A 1 296 ? -30.252 -6.890 16.109 1.000 54.446 296 PRO A C 1
ATOM 2056 O O . PRO A 1 296 ? -30.247 -6.464 14.960 1.000 61.892 296 PRO A O 1
ATOM 2060 N N . PHE A 1 297 ? -29.183 -6.878 16.914 1.000 57.645 297 PHE A N 1
ATOM 2061 C CA . PHE A 1 297 ? -27.907 -6.271 16.565 1.000 58.012 297 PHE A CA 1
ATOM 2062 C C . PHE A 1 297 ? -27.200 -7.092 15.487 1.000 58.640 297 PHE A C 1
ATOM 2063 O O . PHE A 1 297 ? -26.609 -6.536 14.568 1.000 60.311 297 PHE A O 1
ATOM 2071 N N . ALA A 1 298 ? -27.241 -8.420 15.622 1.000 66.038 298 ALA A N 1
ATOM 2072 C CA . ALA A 1 298 ? -26.545 -9.310 14.702 1.000 68.337 298 ALA A CA 1
ATOM 2073 C C . ALA A 1 298 ? -27.353 -9.453 13.416 1.000 71.255 298 ALA A C 1
ATOM 2074 O O . ALA A 1 298 ? -28.561 -9.231 13.412 1.000 70.879 298 ALA A O 1
ATOM 2076 N N . ASN A 1 299 ? -26.672 -9.832 12.330 1.000 76.467 299 ASN A N 1
ATOM 2077 C CA . ASN A 1 299 ? -27.322 -10.019 11.043 1.000 79.300 299 ASN A CA 1
ATOM 2078 C C . ASN A 1 299 ? -28.060 -11.356 11.053 1.000 83.789 299 ASN A C 1
ATOM 2079 O O . ASN A 1 299 ? -27.438 -12.402 11.200 1.000 92.731 299 ASN A O 1
ATOM 2084 N N . ASP A 1 300 ? -29.387 -11.302 10.873 1.000 91.903 300 ASP A N 1
ATOM 2085 C CA . ASP A 1 300 ? -30.246 -12.459 11.090 1.000 99.631 300 ASP A CA 1
ATOM 2086 C C . ASP A 1 300 ? -30.118 -13.452 9.934 1.000 104.487 300 ASP A C 1
ATOM 2087 O O . ASP A 1 300 ? -30.296 -14.648 10.130 1.000 106.467 300 ASP A O 1
ATOM 2092 N N . GLN A 1 301 ? -29.778 -12.954 8.738 1.000 102.211 301 GLN A N 1
ATOM 2093 C CA . GLN A 1 301 ? -29.699 -13.767 7.534 1.000 101.370 301 GLN A CA 1
ATOM 2094 C C . GLN A 1 301 ? -28.401 -14.578 7.520 1.000 99.735 301 GLN A C 1
ATOM 2095 O O . GLN A 1 301 ? -27.863 -14.881 6.454 1.000 100.813 301 GLN A O 1
ATOM 2101 N N . GLU A 1 302 ? -27.913 -14.936 8.716 1.000 92.490 302 GLU A N 1
ATOM 2102 C CA . GLU A 1 302 ? -26.761 -15.811 8.884 1.000 84.976 302 GLU A CA 1
ATOM 2103 C C . GLU A 1 302 ? -27.111 -16.907 9.891 1.000 82.780 302 GLU A C 1
ATOM 2104 O O . GLU A 1 302 ? -27.482 -16.619 11.030 1.000 74.339 302 GLU A O 1
ATOM 2110 N N . SER A 1 303 ? -26.951 -18.162 9.452 1.000 86.881 303 SER A N 1
ATOM 2111 C CA . SER A 1 303 ? -27.426 -19.341 10.161 1.000 83.488 303 SER A CA 1
ATOM 2112 C C . SER A 1 303 ? -26.414 -19.811 11.203 1.000 79.784 303 SER A C 1
ATOM 2113 O O . SER A 1 303 ? -26.806 -20.359 12.232 1.000 71.546 303 SER A O 1
ATOM 2116 N N . ASP A 1 304 ? -25.118 -19.594 10.930 1.000 79.884 304 ASP A N 1
ATOM 2117 C CA . ASP A 1 304 ? -24.053 -20.013 11.830 1.000 80.277 304 ASP A CA 1
ATOM 2118 C C . ASP A 1 304 ? -23.879 -18.980 12.943 1.000 78.025 304 ASP A C 1
ATOM 2119 O O . ASP A 1 304 ? -23.692 -17.801 12.667 1.000 77.211 304 ASP A O 1
ATOM 2124 N N . THR A 1 305 ? -23.915 -19.456 14.195 1.000 75.898 305 THR A N 1
ATOM 2125 C CA . THR A 1 305 ? -23.855 -18.617 15.380 1.000 73.510 305 THR A CA 1
ATOM 2126 C C . THR A 1 305 ? -22.487 -17.957 15.490 1.000 79.851 305 THR A C 1
ATOM 2127 O O . THR A 1 305 ? -22.393 -16.803 15.893 1.000 77.544 305 THR A O 1
ATOM 2131 N N . ARG A 1 306 ? -21.442 -18.710 15.132 1.000 84.727 306 ARG A N 1
ATOM 2132 C CA . ARG A 1 306 ? -20.066 -18.255 15.218 1.000 83.928 306 ARG A CA 1
ATOM 2133 C C . ARG A 1 306 ? -19.863 -17.003 14.367 1.000 79.221 306 ARG A C 1
ATOM 2134 O O . ARG A 1 306 ? -19.369 -15.997 14.868 1.000 79.112 306 ARG A O 1
ATOM 2142 N N . VAL A 1 307 ? -20.259 -17.069 13.094 1.000 72.981 307 VAL A N 1
ATOM 2143 C CA . VAL A 1 307 ? -20.012 -16.018 12.114 1.000 74.291 307 VAL A CA 1
ATOM 2144 C C . VAL A 1 307 ? -20.850 -14.774 12.449 1.000 70.156 307 VAL A C 1
ATOM 2145 O O . VAL A 1 307 ? -20.397 -13.637 12.308 1.000 66.439 307 VAL A O 1
ATOM 2149 N N . LYS A 1 308 ? -22.085 -15.023 12.903 1.000 66.700 308 LYS A N 1
ATOM 2150 C CA . LYS A 1 308 ? -23.031 -14.046 13.425 1.000 66.600 308 LYS A CA 1
ATOM 2151 C C . LYS A 1 308 ? -22.376 -13.202 14.517 1.000 74.064 308 LYS A C 1
ATOM 2152 O O . LYS A 1 308 ? -22.478 -11.977 14.487 1.000 73.203 308 LYS A O 1
ATOM 2158 N N . GLY A 1 309 ? -21.725 -13.881 15.479 1.000 69.826 309 GLY A N 1
ATOM 2159 C CA . GLY A 1 309 ? -21.014 -13.249 16.579 1.000 64.746 309 GLY A CA 1
ATOM 2160 C C . GLY A 1 309 ? -19.777 -12.498 16.103 1.000 66.347 309 GLY A C 1
ATOM 2161 O O . GLY A 1 309 ? -19.549 -11.360 16.505 1.000 73.109 309 GLY A O 1
ATOM 2162 N N . GLU A 1 310 ? -18.993 -13.144 15.235 1.000 67.367 310 GLU A N 1
ATOM 2163 C CA . GLU A 1 310 ? -17.746 -12.579 14.739 1.000 68.110 310 GLU A CA 1
ATOM 2164 C C . GLU A 1 310 ? -18.041 -11.314 13.938 1.000 68.492 310 GLU A C 1
ATOM 2165 O O . GLU A 1 310 ? -17.302 -10.338 14.050 1.000 70.623 310 GLU A O 1
ATOM 2171 N N . GLN A 1 311 ? -19.129 -11.344 13.150 1.000 67.945 311 GLN A N 1
ATOM 2172 C CA . GLN A 1 311 ? -19.555 -10.204 12.350 1.000 67.862 311 GLN A CA 1
ATOM 2173 C C . GLN A 1 311 ? -19.953 -9.035 13.250 1.000 61.543 311 GLN A C 1
ATOM 2174 O O . GLN A 1 311 ? -19.507 -7.910 13.024 1.000 57.282 311 GLN A O 1
ATOM 2180 N N . LEU A 1 312 ? -20.782 -9.317 14.267 1.000 54.992 312 LEU A N 1
ATOM 2181 C CA . LEU A 1 312 ? -21.235 -8.296 15.197 1.000 53.263 312 LEU A CA 1
ATOM 2182 C C . LEU A 1 312 ? -20.037 -7.656 15.896 1.000 57.170 312 LEU A C 1
ATOM 2183 O O . LEU A 1 312 ? -19.994 -6.437 16.070 1.000 59.928 312 LEU A O 1
ATOM 2188 N N . ALA A 1 313 ? -19.069 -8.493 16.284 1.000 57.554 313 ALA A N 1
ATOM 2189 C CA . ALA A 1 313 ? -17.852 -8.038 16.937 1.000 56.177 313 ALA A CA 1
ATOM 2190 C C . ALA A 1 313 ? -17.052 -7.140 15.996 1.000 52.948 313 ALA A C 1
ATOM 2191 O O . ALA A 1 313 ? -16.611 -6.064 16.400 1.000 47.364 313 ALA A O 1
ATOM 2193 N N . LYS A 1 314 ? -16.877 -7.593 14.747 1.000 53.606 314 LYS A N 1
ATOM 2194 C CA . LYS A 1 314 ? -16.175 -6.821 13.733 1.000 58.742 314 LYS A CA 1
ATOM 2195 C C . LYS A 1 314 ? -16.862 -5.464 13.597 1.000 60.823 314 LYS A C 1
ATOM 2196 O O . LYS A 1 314 ? -16.197 -4.431 13.606 1.000 65.696 314 LYS A O 1
ATOM 2202 N N . ASN A 1 315 ? -18.200 -5.493 13.520 1.000 60.359 315 ASN A N 1
ATOM 2203 C CA . ASN A 1 315 ? -19.032 -4.305 13.409 1.000 63.648 315 ASN A CA 1
ATOM 2204 C C . ASN A 1 315 ? -18.724 -3.350 14.560 1.000 60.824 315 ASN A C 1
ATOM 2205 O O . ASN A 1 315 ? -18.487 -2.163 14.329 1.000 54.549 315 ASN A O 1
ATOM 2210 N N . ILE A 1 316 ? -18.735 -3.889 15.790 1.000 57.358 316 ILE A N 1
ATOM 2211 C CA . ILE A 1 316 ? -18.514 -3.107 16.997 1.000 55.789 316 ILE A CA 1
ATOM 2212 C C . ILE A 1 316 ? -17.103 -2.514 16.984 1.000 60.816 316 ILE A C 1
ATOM 2213 O O . ILE A 1 316 ? -16.914 -1.353 17.346 1.000 63.712 316 ILE A O 1
ATOM 2218 N N . ARG A 1 317 ? -16.118 -3.315 16.559 1.000 57.142 317 ARG A N 1
ATOM 2219 C CA . ARG A 1 317 ? -14.749 -2.837 16.498 1.000 56.331 317 ARG A CA 1
ATOM 2220 C C . ARG A 1 317 ? -14.709 -1.609 15.595 1.000 59.788 317 ARG A C 1
ATOM 2221 O O . ARG A 1 317 ? -14.166 -0.570 15.974 1.000 60.125 317 ARG A O 1
ATOM 2229 N N . SER A 1 318 ? -15.349 -1.732 14.426 1.000 62.711 318 SER A N 1
ATOM 2230 C CA . SER A 1 318 ? -15.198 -0.768 13.347 1.000 65.372 318 SER A CA 1
ATOM 2231 C C . SER A 1 318 ? -15.653 0.634 13.756 1.000 62.356 318 SER A C 1
ATOM 2232 O O . SER A 1 318 ? -15.245 1.609 13.134 1.000 70.324 318 SER A O 1
ATOM 2235 N N . PHE A 1 319 ? -16.494 0.739 14.789 1.000 54.851 319 PHE A N 1
ATOM 2236 C CA . PHE A 1 319 ? -16.967 2.052 15.191 1.000 54.491 319 PHE A CA 1
ATOM 2237 C C . PHE A 1 319 ? -16.473 2.424 16.590 1.000 54.307 319 PHE A C 1
ATOM 2238 O O . PHE A 1 319 ? -16.808 3.504 17.074 1.000 53.752 319 PHE A O 1
ATOM 2246 N N . THR A 1 320 ? -15.680 1.546 17.229 1.000 52.654 320 THR A N 1
ATOM 2247 C CA . THR A 1 320 ? -15.170 1.839 18.566 1.000 54.078 320 THR A CA 1
ATOM 2248 C C . THR A 1 320 ? -13.645 1.797 18.622 1.000 55.886 320 THR A C 1
ATOM 2249 O O . THR A 1 320 ? -13.059 2.207 19.629 1.000 52.474 320 THR A O 1
ATOM 2253 N N . GLU A 1 321 ? -13.025 1.326 17.530 1.000 61.622 321 GLU A N 1
ATOM 2254 C CA . GLU A 1 321 ? -11.605 1.011 17.518 1.000 62.851 321 GLU A CA 1
ATOM 2255 C C . GLU A 1 321 ? -10.772 2.228 17.907 1.000 64.020 321 GLU A C 1
ATOM 2256 O O . GLU A 1 321 ? -9.941 2.146 18.810 1.000 70.180 321 GLU A O 1
ATOM 2262 N N . SER A 1 322 ? -11.003 3.348 17.219 1.000 61.133 322 SER A N 1
ATOM 2263 C CA . SER A 1 322 ? -10.106 4.484 17.341 1.000 62.155 322 SER A CA 1
ATOM 2264 C C . SER A 1 322 ? -10.101 5.049 18.763 1.000 64.141 322 SER A C 1
ATOM 2265 O O . SER A 1 322 ? -9.046 5.439 19.257 1.000 64.525 322 SER A O 1
ATOM 2268 N N . ILE A 1 323 ? -11.264 5.072 19.431 1.000 66.063 323 ILE A N 1
ATOM 2269 C CA . ILE A 1 323 ? -11.319 5.670 20.758 1.000 65.236 323 ILE A CA 1
ATOM 2270 C C . ILE A 1 323 ? -10.786 4.707 21.819 1.000 71.843 323 ILE A C 1
ATOM 2271 O O . ILE A 1 323 ? -10.266 5.161 22.842 1.000 73.221 323 ILE A O 1
ATOM 2276 N N . ILE A 1 324 ? -10.878 3.394 21.546 1.000 66.614 324 ILE A N 1
ATOM 2277 C CA . ILE A 1 324 ? -10.309 2.365 22.407 1.000 58.611 324 ILE A CA 1
ATOM 2278 C C . ILE A 1 324 ? -8.786 2.359 22.254 1.000 62.239 324 ILE A C 1
ATOM 2279 O O . ILE A 1 324 ? -8.063 2.341 23.254 1.000 59.618 324 ILE A O 1
ATOM 2284 N N . SER A 1 325 ? -8.315 2.390 20.996 1.000 62.116 325 SER A N 1
ATOM 2285 C CA . SER A 1 325 ? -6.898 2.324 20.675 1.000 63.339 325 SER A CA 1
ATOM 2286 C C . SER A 1 325 ? -6.149 3.506 21.281 1.000 64.355 325 SER A C 1
ATOM 2287 O O . SER A 1 325 ? -5.076 3.335 21.846 1.000 67.902 325 SER A O 1
ATOM 2290 N N . TYR A 1 326 ? -6.739 4.698 21.172 1.000 65.575 326 TYR A N 1
ATOM 2291 C CA . TYR A 1 326 ? -6.129 5.930 21.647 1.000 73.043 326 TYR A CA 1
ATOM 2292 C C . TYR A 1 326 ? -5.882 5.867 23.157 1.000 75.765 326 TYR A C 1
ATOM 2293 O O . TYR A 1 326 ? -4.979 6.526 23.677 1.000 75.829 326 TYR A O 1
ATOM 2302 N N . GLU A 1 327 ? -6.675 5.044 23.850 1.000 74.912 327 GLU A N 1
ATOM 2303 C CA . GLU A 1 327 ? -6.699 5.057 25.302 1.000 72.247 327 GLU A CA 1
ATOM 2304 C C . GLU A 1 327 ? -5.813 3.948 25.871 1.000 69.404 327 GLU A C 1
ATOM 2305 O O . GLU A 1 327 ? -5.270 4.095 26.965 1.000 64.153 327 GLU A O 1
ATOM 2311 N N . PHE A 1 328 ? -5.661 2.847 25.122 1.000 68.235 328 PHE A N 1
ATOM 2312 C CA . PHE A 1 328 ? -5.031 1.647 25.655 1.000 64.905 328 PHE A CA 1
ATOM 2313 C C . PHE A 1 328 ? -3.849 1.221 24.790 1.000 66.783 328 PHE A C 1
ATOM 2314 O O . PHE A 1 328 ? -3.145 0.273 25.132 1.000 74.806 328 PHE A O 1
ATOM 2322 N N . GLY A 1 329 ? -3.625 1.928 23.679 1.000 62.769 329 GLY A N 1
ATOM 2323 C CA . GLY A 1 329 ? -2.523 1.595 22.794 1.000 60.729 329 GLY A CA 1
ATOM 2324 C C . GLY A 1 329 ? -2.839 0.345 21.982 1.000 67.882 329 GLY A C 1
ATOM 2325 O O . GLY A 1 329 ? -3.646 -0.479 22.397 1.000 67.511 329 GLY A O 1
ATOM 2326 N N . LYS A 1 330 ? -2.151 0.219 20.841 1.000 75.115 330 LYS A N 1
ATOM 2327 C CA . LYS A 1 330 ? -2.405 -0.756 19.790 1.000 76.576 330 LYS A CA 1
ATOM 2328 C C . LYS A 1 330 ? -2.293 -2.189 20.312 1.000 80.305 330 LYS A C 1
ATOM 2329 O O . LYS A 1 330 ? -3.080 -3.052 19.930 1.000 78.343 330 LYS A O 1
ATOM 2335 N N . GLU A 1 331 ? -1.315 -2.429 21.192 1.000 83.462 331 GLU A N 1
ATOM 2336 C CA . GLU A 1 331 ? -0.953 -3.771 21.616 1.000 88.618 331 GLU A CA 1
ATOM 2337 C C . GLU A 1 331 ? -2.065 -4.375 22.473 1.000 84.912 331 GLU A C 1
ATOM 2338 O O . GLU A 1 331 ? -2.392 -5.556 22.321 1.000 73.324 331 GLU A O 1
ATOM 2344 N N . ILE A 1 332 ? -2.632 -3.568 23.380 1.000 78.678 332 ILE A N 1
ATOM 2345 C CA . ILE A 1 332 ? -3.611 -4.135 24.290 1.000 82.541 332 ILE A CA 1
ATOM 2346 C C . ILE A 1 332 ? -5.007 -4.064 23.682 1.000 83.539 332 ILE A C 1
ATOM 2347 O O . ILE A 1 332 ? -5.836 -4.919 23.976 1.000 82.876 332 ILE A O 1
ATOM 2352 N N . THR A 1 333 ? -5.226 -3.103 22.776 1.000 81.564 333 THR A N 1
ATOM 2353 C CA . THR A 1 333 ? -6.477 -3.003 22.038 1.000 83.048 333 THR A CA 1
ATOM 2354 C C . THR A 1 333 ? -6.688 -4.267 21.200 1.000 80.426 333 THR A C 1
ATOM 2355 O O . THR A 1 333 ? -7.793 -4.806 21.151 1.000 74.286 333 THR A O 1
ATOM 2359 N N . GLU A 1 334 ? -5.613 -4.745 20.559 1.000 78.583 334 GLU A N 1
ATOM 2360 C CA . GLU A 1 334 ? -5.675 -5.946 19.741 1.000 78.529 334 GLU A CA 1
ATOM 2361 C C . GLU A 1 334 ? -6.076 -7.141 20.603 1.000 78.521 334 GLU A C 1
ATOM 2362 O O . GLU A 1 334 ? -6.732 -8.060 20.118 1.000 80.195 334 GLU A O 1
ATOM 2368 N N . LYS A 1 335 ? -5.686 -7.107 21.882 1.000 80.583 335 LYS A N 1
ATOM 2369 C CA . LYS A 1 335 ? -6.054 -8.159 22.817 1.000 85.844 335 LYS A CA 1
ATOM 2370 C C . LYS A 1 335 ? -7.509 -7.992 23.246 1.000 77.002 335 LYS A C 1
ATOM 2371 O O . LYS A 1 335 ? -8.217 -8.979 23.394 1.000 72.906 335 LYS A O 1
ATOM 2377 N N . VAL A 1 336 ? -7.944 -6.741 23.433 1.000 72.819 336 VAL A N 1
ATOM 2378 C CA . VAL A 1 336 ? -9.303 -6.439 23.864 1.000 72.757 336 VAL A CA 1
ATOM 2379 C C . VAL A 1 336 ? -10.312 -6.978 22.848 1.000 70.946 336 VAL A C 1
ATOM 2380 O O . VAL A 1 336 ? -11.282 -7.623 23.237 1.000 73.627 336 VAL A O 1
ATOM 2384 N N . TYR A 1 337 ? -10.064 -6.735 21.554 1.000 68.467 337 TYR A N 1
ATOM 2385 C CA . TYR A 1 337 ? -10.998 -7.134 20.510 1.000 70.879 337 TYR A CA 1
ATOM 2386 C C . TYR A 1 337 ? -11.052 -8.652 20.357 1.000 73.127 337 TYR A C 1
ATOM 2387 O O . TYR A 1 337 ? -12.089 -9.185 19.971 1.000 73.338 337 TYR A O 1
ATOM 2396 N N . HIS A 1 338 ? -9.948 -9.338 20.678 1.000 79.250 338 HIS A N 1
ATOM 2397 C CA . HIS A 1 338 ? -9.904 -10.792 20.611 1.000 74.438 338 HIS A CA 1
ATOM 2398 C C . HIS A 1 338 ? -10.828 -11.387 21.671 1.000 68.257 338 HIS A C 1
ATOM 2399 O O . HIS A 1 338 ? -11.529 -12.360 21.405 1.000 61.660 338 HIS A O 1
ATOM 2406 N N . LYS A 1 339 ? -10.835 -10.777 22.863 1.000 65.251 339 LYS A N 1
ATOM 2407 C CA . LYS A 1 339 ? -11.689 -11.237 23.942 1.000 69.737 339 LYS A CA 1
ATOM 2408 C C . LYS A 1 339 ? -13.129 -10.808 23.673 1.000 74.041 339 LYS A C 1
ATOM 2409 O O . LYS A 1 339 ? -14.057 -11.526 24.032 1.000 78.911 339 LYS A O 1
ATOM 2415 N N . LEU A 1 340 ? -13.304 -9.636 23.043 1.000 75.588 340 LEU A N 1
ATOM 2416 C CA . LEU A 1 340 ? -14.622 -9.140 22.665 1.000 70.319 340 LEU A CA 1
ATOM 2417 C C . LEU A 1 340 ? -15.289 -10.138 21.719 1.000 65.628 340 LEU A C 1
ATOM 2418 O O . LEU A 1 340 ? -16.475 -10.431 21.870 1.000 58.725 340 LEU A O 1
ATOM 2423 N N . THR A 1 341 ? -14.504 -10.666 20.767 1.000 63.506 341 THR A N 1
ATOM 2424 C CA . THR A 1 341 ? -14.999 -11.597 19.763 1.000 66.982 341 THR A CA 1
ATOM 2425 C C . THR A 1 341 ? -15.474 -12.887 20.426 1.000 76.419 341 THR A C 1
ATOM 2426 O O . THR A 1 341 ? -16.353 -13.561 19.894 1.000 85.150 341 THR A O 1
ATOM 2430 N N . GLN A 1 342 ? -14.909 -13.206 21.597 1.000 82.397 342 GLN A N 1
ATOM 2431 C CA . GLN A 1 342 ? -15.274 -14.418 22.314 1.000 83.365 342 GLN A CA 1
ATOM 2432 C C . GLN A 1 342 ? -16.540 -14.188 23.137 1.000 80.756 342 GLN A C 1
ATOM 2433 O O . GLN A 1 342 ? -17.325 -15.116 23.325 1.000 81.870 342 GLN A O 1
ATOM 2439 N N . ILE A 1 343 ? -16.733 -12.948 23.609 1.000 72.278 343 ILE A N 1
ATOM 2440 C CA . ILE A 1 343 ? -17.855 -12.591 24.467 1.000 65.887 343 ILE A CA 1
ATOM 2441 C C . ILE A 1 343 ? -19.130 -12.517 23.634 1.000 68.341 343 ILE A C 1
ATOM 2442 O O . ILE A 1 343 ? -20.197 -12.921 24.090 1.000 71.196 343 ILE A O 1
ATOM 2447 N N . VAL A 1 344 ? -19.013 -11.977 22.417 1.000 70.392 344 VAL A N 1
ATOM 2448 C CA . VAL A 1 344 ? -20.181 -11.755 21.579 1.000 70.983 344 VAL A CA 1
ATOM 2449 C C . VAL A 1 344 ? -20.649 -13.100 21.025 1.000 71.214 344 VAL A C 1
ATOM 2450 O O . VAL A 1 344 ? -21.846 -13.394 21.048 1.000 71.814 344 VAL A O 1
ATOM 2454 N N . VAL A 1 345 ? -19.682 -13.923 20.586 1.000 69.280 345 VAL A N 1
ATOM 2455 C CA . VAL A 1 345 ? -19.929 -15.273 20.094 1.000 65.523 345 VAL A CA 1
ATOM 2456 C C . VAL A 1 345 ? -20.684 -16.075 21.154 1.000 67.318 345 VAL A C 1
ATOM 2457 O O . VAL A 1 345 ? -21.628 -16.787 20.828 1.000 71.415 345 VAL A O 1
ATOM 2461 N N . LYS A 1 346 ? -20.271 -15.943 22.422 1.000 70.349 346 LYS A N 1
ATOM 2462 C CA . LYS A 1 346 ? -20.938 -16.610 23.530 1.000 69.468 346 LYS A CA 1
ATOM 2463 C C . LYS A 1 346 ? -22.360 -16.075 23.687 1.000 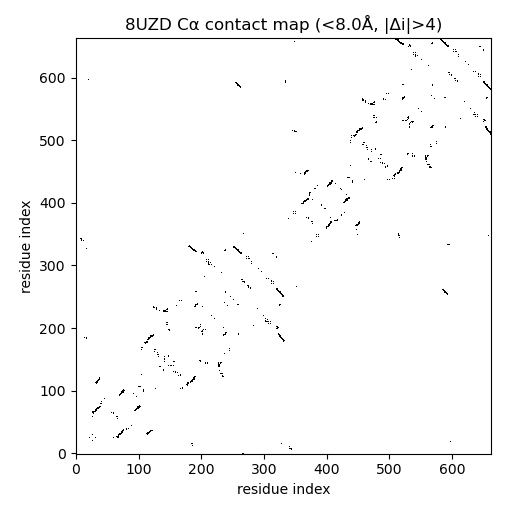67.129 346 LYS A C 1
ATOM 2464 O O . LYS A 1 346 ? -23.272 -16.843 23.979 1.000 70.018 346 LYS A O 1
ATOM 2470 N N . ASP A 1 347 ? -22.536 -14.763 23.484 1.000 71.004 347 ASP A N 1
ATOM 2471 C CA . ASP A 1 347 ? -23.814 -14.100 23.703 1.000 72.701 347 ASP A CA 1
ATOM 2472 C C . ASP A 1 347 ? -24.819 -14.489 22.622 1.000 70.376 347 ASP A C 1
ATOM 2473 O O . ASP A 1 347 ? -26.020 -14.526 22.889 1.000 62.593 347 ASP A O 1
ATOM 2478 N N . MET A 1 348 ? -24.315 -14.792 21.416 1.000 68.930 348 MET A N 1
ATOM 2479 C CA . MET A 1 348 ? -25.164 -15.136 20.287 1.000 69.845 348 MET A CA 1
ATOM 2480 C C . MET A 1 348 ? -25.900 -16.447 20.546 1.000 71.944 348 MET A C 1
ATOM 2481 O O . MET A 1 348 ? -27.010 -16.630 20.057 1.000 74.693 348 MET A O 1
ATOM 2486 N N . ALA A 1 349 ? -25.281 -17.331 21.338 1.000 81.018 349 ALA A N 1
ATOM 2487 C CA . ALA A 1 349 ? -25.750 -18.696 21.520 1.000 80.469 349 ALA A CA 1
ATOM 2488 C C . ALA A 1 349 ? -26.804 -18.796 22.626 1.000 80.583 349 ALA A C 1
ATOM 2489 O O . ALA A 1 349 ? -27.376 -19.866 22.815 1.000 82.330 349 ALA A O 1
ATOM 2491 N N . SER A 1 350 ? -27.072 -17.695 23.342 1.000 79.049 350 SER A N 1
ATOM 2492 C CA . SER A 1 350 ? -28.023 -17.735 24.442 1.000 89.700 350 SER A CA 1
ATOM 2493 C C . SER A 1 350 ? -29.069 -16.625 24.327 1.000 99.515 350 SER A C 1
ATOM 2494 O O . SER A 1 350 ? -30.189 -16.879 23.884 1.000 106.832 350 SER A O 1
ATOM 2497 N N . ARG A 1 351 ? -28.710 -15.400 24.735 1.000 105.236 351 ARG A N 1
ATOM 2498 C CA . ARG A 1 351 ? -29.578 -14.241 24.562 1.000 99.244 351 ARG A CA 1
ATOM 2499 C C . ARG A 1 351 ? -28.948 -13.286 23.547 1.000 89.469 351 ARG A C 1
ATOM 2500 O O . ARG A 1 351 ? -27.952 -12.627 23.843 1.000 71.170 351 ARG A O 1
ATOM 2508 N N . PRO A 1 352 ? -29.493 -13.199 22.309 1.000 87.640 352 PRO A N 1
ATOM 2509 C CA . PRO A 1 352 ? -28.935 -12.313 21.284 1.000 80.196 352 PRO A CA 1
ATOM 2510 C C . PRO A 1 352 ? -29.275 -10.851 21.572 1.000 69.409 352 PRO A C 1
ATOM 2511 O O . PRO A 1 352 ? -30.402 -10.543 21.969 1.000 69.952 352 PRO A O 1
ATOM 2515 N N . PRO A 1 353 ? -28.310 -9.915 21.401 1.000 57.932 353 PRO A N 1
ATOM 2516 C CA . PRO A 1 353 ? -28.526 -8.505 21.736 1.000 54.522 353 PRO A CA 1
ATOM 2517 C C . PRO A 1 353 ? -29.356 -7.714 20.727 1.000 54.672 353 PRO A C 1
ATOM 2518 O O . PRO A 1 353 ? -29.397 -8.049 19.548 1.000 53.365 353 PRO A O 1
ATOM 2522 N N . THR A 1 354 ? -30.013 -6.657 21.221 1.000 53.081 354 THR A N 1
ATOM 2523 C CA . THR A 1 354 ? -30.741 -5.707 20.399 1.000 47.834 354 THR A CA 1
ATOM 2524 C C . THR A 1 354 ? -29.964 -4.388 20.327 1.000 50.382 354 THR A C 1
ATOM 2525 O O . THR A 1 354 ? -28.950 -4.217 20.999 1.000 49.648 354 THR A O 1
ATOM 2529 N N . ASN A 1 355 ? -30.453 -3.457 19.495 1.000 51.897 355 ASN A N 1
ATOM 2530 C CA . ASN A 1 355 ? -29.943 -2.096 19.422 1.000 44.983 355 ASN A CA 1
ATOM 2531 C C . ASN A 1 355 ? -31.088 -1.159 19.035 1.000 45.615 355 ASN A C 1
ATOM 2532 O O . ASN A 1 355 ? -31.942 -1.524 18.224 1.000 43.813 355 ASN A O 1
ATOM 2537 N N . THR A 1 356 ? -31.087 0.057 19.601 1.000 41.254 356 THR A N 1
ATOM 2538 C CA . THR A 1 356 ? -32.242 0.933 19.488 1.000 39.298 356 THR A CA 1
ATOM 2539 C C . THR A 1 356 ? -31.885 2.261 18.824 1.000 40.139 356 THR A C 1
ATOM 2540 O O . THR A 1 356 ? -30.827 2.837 19.068 1.000 39.177 356 THR A O 1
ATOM 2544 N N . THR A 1 357 ? -32.828 2.745 18.007 1.000 39.156 357 THR A N 1
ATOM 2545 C CA . THR A 1 357 ? -32.630 3.919 17.184 1.000 36.598 357 THR A CA 1
ATOM 2546 C C . THR A 1 357 ? -33.729 4.924 17.491 1.000 35.662 357 THR A C 1
ATOM 2547 O O . THR A 1 357 ? -34.900 4.548 17.561 1.000 39.169 357 THR A O 1
ATOM 2551 N N . VAL A 1 358 ? -33.332 6.192 17.678 1.000 32.431 358 VAL A N 1
ATOM 2552 C CA . VAL A 1 358 ? -34.292 7.278 17.777 1.000 32.119 358 VAL A CA 1
ATOM 2553 C C . VAL A 1 358 ? -34.213 8.122 16.508 1.000 33.865 358 VAL A C 1
ATOM 2554 O O . VAL A 1 358 ? -33.124 8.366 15.987 1.000 37.591 358 VAL A O 1
ATOM 2558 N N . VAL A 1 359 ? -35.380 8.547 16.011 1.000 32.730 359 VAL A N 1
ATOM 2559 C CA . VAL A 1 359 ? -35.446 9.330 14.787 1.000 33.519 359 VAL A CA 1
ATOM 2560 C C . VAL A 1 359 ? -36.368 10.515 15.032 1.000 37.146 359 VAL A C 1
ATOM 2561 O O . VAL A 1 359 ? -37.485 10.346 15.531 1.000 43.313 359 VAL A O 1
ATOM 2565 N N . VAL A 1 360 ? -35.891 11.711 14.666 1.000 36.164 360 VAL A N 1
ATOM 2566 C CA . VAL A 1 360 ? -36.720 12.903 14.734 1.000 36.065 360 VAL A CA 1
ATOM 2567 C C . VAL A 1 360 ? -36.570 13.718 13.446 1.000 38.166 360 VAL A C 1
ATOM 2568 O O . VAL A 1 360 ? -35.496 13.734 12.831 1.000 37.473 360 VAL A O 1
ATOM 2572 N N . VAL A 1 361 ? -37.669 14.400 13.078 1.000 37.513 361 VAL A N 1
ATOM 2573 C CA . VAL A 1 361 ? -37.738 15.315 11.950 1.000 36.772 361 VAL A CA 1
ATOM 2574 C C . VAL A 1 361 ? -38.254 16.660 12.444 1.000 38.600 361 VAL A C 1
ATOM 2575 O O . VAL A 1 361 ? -39.330 16.728 13.044 1.000 40.116 361 VAL A O 1
ATOM 2579 N N . LEU A 1 362 ? -37.494 17.721 12.127 1.000 39.628 362 LEU A N 1
ATOM 2580 C CA . LEU A 1 362 ? -37.793 19.087 12.539 1.000 37.817 362 LEU A CA 1
ATOM 2581 C C . LEU A 1 362 ? -38.067 19.966 11.323 1.000 39.424 362 LEU A C 1
ATOM 2582 O O . LEU A 1 362 ? -37.503 19.766 10.244 1.000 40.608 362 LEU A O 1
ATOM 2587 N N . SER A 1 363 ? -38.931 20.959 11.529 1.000 41.142 363 SER A N 1
ATOM 2588 C CA . SER A 1 363 ? -39.144 22.011 10.553 1.000 43.906 363 SER A CA 1
ATOM 2589 C C . SER A 1 363 ? -38.733 23.348 11.159 1.000 46.825 363 SER A C 1
ATOM 2590 O O . SER A 1 363 ? -39.048 23.629 12.316 1.000 50.038 363 SER A O 1
ATOM 2593 N N . ARG A 1 364 ? -38.043 24.166 10.357 1.000 45.881 364 ARG A N 1
ATOM 2594 C CA . ARG A 1 364 ? -37.574 25.466 10.808 1.000 49.396 364 ARG A CA 1
ATOM 2595 C C . ARG A 1 364 ? -38.723 26.468 10.745 1.000 49.446 364 ARG A C 1
ATOM 2596 O O . ARG A 1 364 ? -39.340 26.617 9.700 1.000 49.571 364 ARG A O 1
ATOM 2604 N N . THR A 1 365 ? -38.983 27.168 11.857 1.000 57.097 365 THR A N 1
ATOM 2605 C CA . THR A 1 365 ? -40.146 28.034 11.998 1.000 67.862 365 THR A CA 1
ATOM 2606 C C . THR A 1 365 ? -39.749 29.499 12.214 1.000 85.626 365 THR A C 1
ATOM 2607 O O . THR A 1 365 ? -38.787 29.977 11.613 1.000 98.724 365 THR A O 1
ATOM 2611 N N . MET A 1 366 ? -40.530 30.199 13.060 1.000 101.936 366 MET A N 1
ATOM 2612 C CA . MET A 1 366 ? -40.469 31.635 13.332 1.000 99.562 366 MET A CA 1
ATOM 2613 C C . MET A 1 366 ? -40.208 32.432 12.046 1.000 88.458 366 MET A C 1
ATOM 2614 O O . MET A 1 366 ? -40.864 32.108 11.045 1.000 79.697 366 MET A O 1
ATOM 2619 N N . PHE B 1 26 ? -52.109 10.994 6.019 1.000 77.740 26 PHE B N 1
ATOM 2620 C CA . PHE B 1 26 ? -51.820 10.142 7.219 1.000 86.881 26 PHE B CA 1
ATOM 2621 C C . PHE B 1 26 ? -51.814 8.659 6.841 1.000 92.560 26 PHE B C 1
ATOM 2622 O O . PHE B 1 26 ? -50.810 7.980 7.048 1.000 89.814 26 PHE B O 1
ATOM 2630 N N . SER B 1 27 ? -52.937 8.155 6.311 1.000 92.455 27 SER B N 1
ATOM 2631 C CA . SER B 1 27 ? -53.017 6.761 5.903 1.000 98.832 27 SER B CA 1
ATOM 2632 C C . SER B 1 27 ? -51.868 6.411 4.956 1.000 103.065 27 SER B C 1
ATOM 2633 O O . SER B 1 27 ? -51.314 5.313 5.022 1.000 102.942 27 SER B O 1
ATOM 2636 N N . GLN B 1 28 ? -51.518 7.370 4.087 1.000 104.406 28 GLN B N 1
ATOM 2637 C CA . GLN B 1 28 ? -50.433 7.252 3.126 1.000 94.160 28 GLN B CA 1
ATOM 2638 C C . GLN B 1 28 ? -49.104 7.195 3.874 1.000 87.286 28 GLN B C 1
ATOM 2639 O O . GLN B 1 28 ? -48.254 6.362 3.561 1.000 86.677 28 GLN B O 1
ATOM 2645 N N . LYS B 1 29 ? -48.943 8.082 4.866 1.000 76.253 29 LYS B N 1
ATOM 2646 C CA . LYS B 1 29 ? -47.710 8.155 5.631 1.000 69.298 29 LYS B CA 1
ATOM 2647 C C . LYS B 1 29 ? -47.449 6.815 6.318 1.000 65.903 29 LYS B C 1
ATOM 2648 O O . LYS B 1 29 ? -46.327 6.314 6.286 1.000 69.150 29 LYS B O 1
ATOM 2654 N N . VAL B 1 30 ? -48.501 6.227 6.898 1.000 54.905 30 VAL B N 1
ATOM 2655 C CA . VAL B 1 30 ? -48.377 5.022 7.704 1.000 52.751 30 VAL B CA 1
ATOM 2656 C C . VAL B 1 30 ? -47.920 3.861 6.824 1.000 53.682 30 VAL B C 1
ATOM 2657 O O . VAL B 1 30 ? -46.981 3.144 7.178 1.000 50.484 30 VAL B O 1
ATOM 2661 N N . THR B 1 31 ? -48.579 3.706 5.668 1.000 53.704 31 THR B N 1
ATOM 2662 C CA . THR B 1 31 ? -48.288 2.603 4.766 1.000 53.929 31 THR B CA 1
ATOM 2663 C C . THR B 1 31 ? -46.875 2.744 4.196 1.000 53.440 31 THR B C 1
ATOM 2664 O O . THR B 1 31 ? -46.164 1.746 4.033 1.000 54.232 31 THR B O 1
ATOM 2668 N N . SER B 1 32 ? -46.445 3.990 3.955 1.000 49.113 32 SER B N 1
ATOM 2669 C CA . SER B 1 32 ? -45.142 4.211 3.343 1.000 52.740 32 SER B CA 1
ATOM 2670 C C . SER B 1 32 ? -43.995 4.046 4.343 1.000 51.950 32 SER B C 1
ATOM 2671 O O . SER B 1 32 ? -42.933 3.545 3.968 1.000 53.551 32 SER B O 1
ATOM 2674 N N . ILE B 1 33 ? -44.206 4.471 5.600 1.000 46.637 33 ILE B N 1
ATOM 2675 C CA . ILE B 1 33 ? -43.200 4.339 6.644 1.000 43.448 33 ILE B CA 1
ATOM 2676 C C . ILE B 1 33 ? -42.976 2.863 6.970 1.000 44.449 33 ILE B C 1
ATOM 2677 O O . ILE B 1 33 ? -41.842 2.473 7.269 1.000 46.284 33 ILE B O 1
ATOM 2682 N N . THR B 1 34 ? -44.065 2.071 6.923 1.000 42.950 34 THR B N 1
ATOM 2683 C CA . THR B 1 34 ? -44.072 0.686 7.379 1.000 40.767 34 THR B CA 1
ATOM 2684 C C . THR B 1 34 ? -43.688 -0.281 6.263 1.000 38.845 34 THR B C 1
ATOM 2685 O O . THR B 1 34 ? -43.257 -1.395 6.557 1.000 40.503 34 THR B O 1
ATOM 2689 N N . LYS B 1 35 ? -43.807 0.152 5.000 1.000 35.901 35 LYS B N 1
ATOM 2690 C CA . LYS B 1 35 ? -43.464 -0.712 3.879 1.000 35.147 35 LYS B CA 1
ATOM 2691 C C . LYS B 1 35 ? -42.117 -1.414 4.085 1.000 35.108 35 LYS B C 1
ATOM 2692 O O . LYS B 1 35 ? -42.033 -2.628 3.906 1.000 39.691 35 LYS B O 1
ATOM 2698 N N . PRO B 1 36 ? -41.010 -0.715 4.440 1.000 35.865 36 PRO B N 1
ATOM 2699 C CA . PRO B 1 36 ? -39.725 -1.389 4.639 1.000 34.961 36 PRO B CA 1
ATOM 2700 C C . PRO B 1 36 ? -39.753 -2.468 5.722 1.000 37.487 36 PRO B C 1
ATOM 2701 O O . PRO B 1 36 ? -38.969 -3.418 5.667 1.000 37.734 36 PRO B O 1
ATOM 2705 N N . ILE B 1 37 ? -40.642 -2.311 6.711 1.000 33.539 37 ILE B N 1
ATOM 2706 C CA . ILE B 1 37 ? -40.744 -3.326 7.745 1.000 36.664 37 ILE B CA 1
ATOM 2707 C C . ILE B 1 37 ? -41.352 -4.596 7.146 1.000 36.768 37 ILE B C 1
ATOM 2708 O O . ILE B 1 37 ? -40.855 -5.703 7.371 1.000 35.068 37 ILE B O 1
ATOM 2713 N N . LEU B 1 38 ? -42.427 -4.420 6.373 1.000 36.454 38 LEU B N 1
ATOM 2714 C CA . LEU B 1 38 ? -43.023 -5.528 5.642 1.000 37.917 38 LEU B CA 1
ATOM 2715 C C . LEU B 1 38 ? -41.974 -6.217 4.756 1.000 40.441 38 LEU B C 1
ATOM 2716 O O . LEU B 1 38 ? -41.870 -7.445 4.740 1.000 39.496 38 LEU B O 1
ATOM 2721 N N . VAL B 1 39 ? -41.178 -5.419 4.032 1.000 39.669 39 VAL B N 1
ATOM 2722 C CA . VAL B 1 39 ? -40.206 -5.963 3.096 1.000 40.260 39 VAL B CA 1
ATOM 2723 C C . VAL B 1 39 ? -39.128 -6.751 3.848 1.000 41.280 39 VAL B C 1
ATOM 2724 O O . VAL B 1 39 ? -38.688 -7.800 3.387 1.000 40.822 39 VAL B O 1
ATOM 2728 N N . ASN B 1 40 ? -38.697 -6.253 5.015 1.000 45.466 40 ASN B N 1
ATOM 2729 C CA . ASN B 1 40 ? -37.681 -6.945 5.795 1.000 44.455 40 ASN B CA 1
ATOM 2730 C C . ASN B 1 40 ? -38.219 -8.290 6.268 1.000 41.098 40 ASN B C 1
ATOM 2731 O O . ASN B 1 40 ? -37.513 -9.292 6.207 1.000 42.851 40 ASN B O 1
ATOM 2736 N N . ALA B 1 41 ? -39.483 -8.301 6.705 1.000 39.803 41 ALA B N 1
ATOM 2737 C CA . ALA B 1 41 ? -40.152 -9.524 7.130 1.000 36.796 41 ALA B CA 1
ATOM 2738 C C . ALA B 1 41 ? -40.212 -10.522 5.979 1.000 39.616 41 ALA B C 1
ATOM 2739 O O . ALA B 1 41 ? -39.944 -11.704 6.183 1.000 40.752 41 ALA B O 1
ATOM 2741 N N . ILE B 1 42 ? -40.547 -10.039 4.772 1.000 37.911 42 ILE B N 1
ATOM 2742 C CA . ILE B 1 42 ? -40.538 -10.883 3.587 1.000 39.002 42 ILE B CA 1
ATOM 2743 C C . ILE B 1 42 ? -39.141 -11.469 3.372 1.000 44.151 42 ILE B C 1
ATOM 2744 O O . ILE B 1 42 ? -39.007 -12.651 3.054 1.000 45.321 42 ILE B O 1
ATOM 2749 N N . HIS B 1 43 ? -38.100 -10.643 3.549 1.000 45.009 43 HIS B N 1
ATOM 2750 C CA . HIS B 1 43 ? -36.737 -11.096 3.325 1.000 48.202 43 HIS B CA 1
ATOM 2751 C C . HIS B 1 43 ? -36.371 -12.227 4.284 1.000 47.861 43 HIS B C 1
ATOM 2752 O O . HIS B 1 43 ? -35.663 -13.151 3.895 1.000 49.673 43 HIS B O 1
ATOM 2759 N N . SER B 1 44 ? -36.869 -12.153 5.524 1.000 45.646 44 SER B N 1
ATOM 2760 C CA . SER B 1 44 ? -36.687 -13.222 6.494 1.000 46.968 44 SER B CA 1
ATOM 2761 C C . SER B 1 44 ? -37.236 -14.537 5.940 1.000 45.698 44 SER B C 1
ATOM 2762 O O . SER B 1 44 ? -36.641 -15.595 6.160 1.000 44.828 44 SER B O 1
ATOM 2765 N N . LEU B 1 45 ? -38.367 -14.457 5.221 1.000 43.675 45 LEU B N 1
ATOM 2766 C CA . LEU B 1 45 ? -39.011 -15.640 4.668 1.000 47.883 45 LEU B CA 1
ATOM 2767 C C . LEU B 1 45 ? -38.081 -16.300 3.657 1.000 48.763 45 LEU B C 1
ATOM 2768 O O . LEU B 1 45 ? -38.077 -17.522 3.534 1.000 51.208 45 LEU B O 1
ATOM 2773 N N . PHE B 1 46 ? -37.291 -15.484 2.949 1.000 45.478 46 PHE B N 1
ATOM 2774 C CA . PHE B 1 46 ? -36.444 -16.009 1.893 1.000 48.729 46 PHE B CA 1
ATOM 2775 C C . PHE B 1 46 ? -35.263 -16.796 2.461 1.000 53.131 46 PHE B C 1
ATOM 2776 O O . PHE B 1 46 ? -34.791 -17.741 1.831 1.000 55.036 46 PHE B O 1
ATOM 2784 N N . SER B 1 47 ? -34.788 -16.412 3.649 1.000 56.963 47 SER B N 1
ATOM 2785 C CA . SER B 1 47 ? -33.642 -17.098 4.225 1.000 62.668 47 SER B CA 1
ATOM 2786 C C . SER B 1 47 ? -34.091 -18.384 4.921 1.000 64.729 47 SER B C 1
ATOM 2787 O O . SER B 1 47 ? -33.289 -19.048 5.576 1.000 65.632 47 SER B O 1
ATOM 2790 N N . GLU B 1 48 ? -35.381 -18.715 4.763 1.000 67.442 48 GLU B N 1
ATOM 2791 C CA . GLU B 1 48 ? -35.956 -19.979 5.197 1.000 64.220 48 GLU B CA 1
ATOM 2792 C C . GLU B 1 48 ? -36.295 -20.822 3.971 1.000 62.732 48 GLU B C 1
ATOM 2793 O O . GLU B 1 48 ? -36.750 -21.955 4.104 1.000 64.663 48 GLU B O 1
ATOM 2799 N N . TYR B 1 49 ? -36.089 -20.237 2.785 1.000 62.426 49 TYR B N 1
ATOM 2800 C CA . TYR B 1 49 ? -36.293 -20.914 1.514 1.000 63.837 49 TYR B CA 1
ATOM 2801 C C . TYR B 1 49 ? -37.778 -21.191 1.305 1.000 64.279 49 TYR B C 1
ATOM 2802 O O . TYR B 1 49 ? -38.143 -22.188 0.680 1.000 67.083 49 TYR B O 1
ATOM 2811 N N . PHE B 1 50 ? -38.625 -20.293 1.827 1.000 62.424 50 PHE B N 1
ATOM 2812 C CA . PHE B 1 50 ? -40.069 -20.410 1.670 1.000 61.011 50 PHE B CA 1
ATOM 2813 C C . PHE B 1 50 ? -40.457 -20.136 0.217 1.000 61.084 50 PHE B C 1
ATOM 2814 O O . PHE B 1 50 ? -41.492 -20.603 -0.257 1.000 67.750 50 PHE B O 1
ATOM 2822 N N . HIS B 1 51 ? -39.605 -19.378 -0.479 1.000 59.652 51 HIS B N 1
ATOM 2823 C CA . HIS B 1 51 ? -39.789 -19.056 -1.883 1.000 59.051 51 HIS B CA 1
ATOM 2824 C C . HIS B 1 51 ? -39.560 -20.293 -2.748 1.000 57.689 51 HIS B C 1
ATOM 2825 O O . HIS B 1 51 ? -39.918 -20.280 -3.923 1.000 60.044 51 HIS B O 1
ATOM 2832 N N . ARG B 1 52 ? -38.970 -21.347 -2.161 1.000 64.214 52 ARG B N 1
ATOM 2833 C CA . ARG B 1 52 ? -38.680 -22.592 -2.869 1.000 64.336 52 ARG B CA 1
ATOM 2834 C C . ARG B 1 52 ? -39.819 -23.600 -2.705 1.000 61.549 52 ARG B C 1
ATOM 2835 O O . ARG B 1 52 ? -39.848 -24.610 -3.398 1.000 59.352 52 ARG B O 1
ATOM 2843 N N . GLU B 1 53 ? -40.772 -23.310 -1.808 1.000 66.654 53 GLU B N 1
ATOM 2844 C CA . GLU B 1 53 ? -41.958 -24.134 -1.634 1.000 63.589 53 GLU B CA 1
ATOM 2845 C C . GLU B 1 53 ? -42.909 -23.901 -2.809 1.000 60.796 53 GLU B C 1
ATOM 2846 O O . GLU B 1 53 ? -42.727 -22.956 -3.575 1.000 55.978 53 GLU B O 1
ATOM 2852 N N . LYS B 1 54 ? -43.917 -24.773 -2.947 1.000 61.023 54 LYS B N 1
ATOM 2853 C CA . LYS B 1 54 ? -44.821 -24.729 -4.091 1.000 62.027 54 LYS B CA 1
ATOM 2854 C C . LYS B 1 54 ? -45.743 -23.507 -4.011 1.000 56.263 54 LYS B C 1
ATOM 2855 O O . LYS B 1 54 ? -46.096 -22.931 -5.040 1.000 55.465 54 LYS B O 1
ATOM 2861 N N . VAL B 1 55 ? -46.124 -23.110 -2.793 1.000 44.770 55 VAL B N 1
ATOM 2862 C CA . VAL B 1 55 ? -46.985 -21.952 -2.623 1.000 43.931 55 VAL B CA 1
ATOM 2863 C C . VAL B 1 55 ? -46.547 -21.174 -1.380 1.000 44.299 55 VAL B C 1
ATOM 2864 O O . VAL B 1 55 ? -46.155 -21.761 -0.371 1.000 48.171 55 VAL B O 1
ATOM 2868 N N . LEU B 1 56 ? -46.619 -19.841 -1.466 1.000 40.412 56 LEU B N 1
ATOM 2869 C CA . LEU B 1 56 ? -46.421 -18.981 -0.312 1.000 39.367 56 LEU B CA 1
ATOM 2870 C C . LEU B 1 56 ? -47.776 -18.410 0.092 1.000 37.542 56 LEU B C 1
ATOM 2871 O O . LEU B 1 56 ? -48.458 -17.811 -0.736 1.000 35.620 56 LEU B O 1
ATOM 2876 N N . ASN B 1 57 ? -48.150 -18.607 1.364 1.000 37.299 57 ASN B N 1
ATOM 2877 C CA . ASN B 1 57 ? -49.473 -18.250 1.869 1.000 39.229 57 ASN B CA 1
ATOM 2878 C C . ASN B 1 57 ? -49.399 -17.014 2.767 1.000 38.760 57 ASN B C 1
ATOM 2879 O O . ASN B 1 57 ? -48.637 -16.976 3.732 1.000 37.396 57 ASN B O 1
ATOM 2884 N N . VAL B 1 58 ? -50.237 -16.021 2.464 1.000 37.888 58 VAL B N 1
ATOM 2885 C CA . VAL B 1 58 ? -50.221 -14.746 3.162 1.000 37.148 58 VAL B CA 1
ATOM 2886 C C . VAL B 1 58 ? -51.644 -14.415 3.594 1.000 38.677 58 VAL B C 1
ATOM 2887 O O . VAL B 1 58 ? -52.600 -14.651 2.860 1.000 40.141 58 VAL B O 1
ATOM 2891 N N . ALA B 1 59 ? -51.756 -13.817 4.775 1.000 37.193 59 ALA B N 1
ATOM 2892 C CA . ALA B 1 59 ? -53.033 -13.374 5.292 1.000 35.275 59 ALA B CA 1
ATOM 2893 C C . ALA B 1 59 ? -52.916 -11.915 5.707 1.000 35.676 59 ALA B C 1
ATOM 2894 O O . ALA B 1 59 ? -51.934 -11.526 6.333 1.000 37.545 59 ALA B O 1
ATOM 2896 N N . ASP B 1 60 ? -53.940 -11.136 5.360 1.000 37.433 60 ASP B N 1
ATOM 2897 C CA . ASP B 1 60 ? -54.114 -9.768 5.805 1.000 41.142 60 ASP B CA 1
ATOM 2898 C C . ASP B 1 60 ? -55.342 -9.695 6.718 1.000 43.484 60 ASP B C 1
ATOM 2899 O O . ASP B 1 60 ? -56.464 -9.888 6.262 1.000 48.730 60 ASP B O 1
ATOM 2904 N N . LEU B 1 61 ? -55.133 -9.399 8.008 1.000 41.955 61 LEU B N 1
ATOM 2905 C CA . LEU B 1 61 ? -56.233 -9.342 8.963 1.000 37.865 61 LEU B CA 1
ATOM 2906 C C . LEU B 1 61 ? -56.901 -7.965 8.965 1.000 39.054 61 LEU B C 1
ATOM 2907 O O . LEU B 1 61 ? -56.250 -6.955 9.223 1.000 43.500 61 LEU B O 1
ATOM 2912 N N . GLY B 1 62 ? -58.219 -7.938 8.709 1.000 38.837 62 GLY B N 1
ATOM 2913 C CA . GLY B 1 62 ? -59.011 -6.714 8.696 1.000 36.549 62 GLY B CA 1
ATOM 2914 C C . GLY B 1 62 ? -58.639 -5.815 7.521 1.000 39.416 62 GLY B C 1
ATOM 2915 O O . GLY B 1 62 ? -58.143 -4.705 7.713 1.000 38.278 62 GLY B O 1
ATOM 2916 N N . CYS B 1 63 ? -58.888 -6.318 6.306 1.000 40.576 63 CYS B N 1
ATOM 2917 C CA . CYS B 1 63 ? -58.349 -5.755 5.080 1.000 40.863 63 CYS B CA 1
ATOM 2918 C C . CYS B 1 63 ? -59.186 -4.572 4.614 1.000 41.513 63 CYS B C 1
ATOM 2919 O O . CYS B 1 63 ? -58.706 -3.776 3.809 1.000 47.608 63 CYS B O 1
ATOM 2922 N N . ALA B 1 64 ? -60.430 -4.473 5.109 1.000 42.078 64 ALA B N 1
ATOM 2923 C CA . ALA B 1 64 ? -61.418 -3.530 4.592 1.000 44.729 64 ALA B CA 1
ATOM 2924 C C . ALA B 1 64 ? -61.535 -3.664 3.073 1.000 46.683 64 ALA B C 1
ATOM 2925 O O . ALA B 1 64 ? -61.487 -4.782 2.558 1.000 48.818 64 ALA B O 1
ATOM 2927 N N . ALA B 1 65 ? -61.667 -2.533 2.362 1.000 49.844 65 ALA B N 1
ATOM 2928 C CA . ALA B 1 65 ? -61.941 -2.564 0.930 1.000 49.615 65 ALA B CA 1
ATOM 2929 C C . ALA B 1 65 ? -61.090 -1.559 0.152 1.000 53.968 65 ALA B C 1
ATOM 2930 O O . ALA B 1 65 ? -61.157 -1.535 -1.075 1.000 60.295 65 ALA B O 1
ATOM 2932 N N . GLY B 1 66 ? -60.283 -0.751 0.857 1.000 60.941 66 GLY B N 1
ATOM 2933 C CA . GLY B 1 66 ? -59.524 0.329 0.235 1.000 57.459 66 GLY B CA 1
ATOM 2934 C C . GLY B 1 66 ? -58.273 -0.158 -0.499 1.000 61.776 66 GLY B C 1
ATOM 2935 O O . GLY B 1 66 ? -58.177 -1.334 -0.848 1.000 59.224 66 GLY B O 1
ATOM 2936 N N . PRO B 1 67 ? -57.276 0.726 -0.762 1.000 64.893 67 PRO B N 1
ATOM 2937 C CA . PRO B 1 67 ? -56.083 0.345 -1.527 1.000 63.317 67 PRO B CA 1
ATOM 2938 C C . PRO B 1 67 ? -54.954 -0.390 -0.798 1.000 59.505 67 PRO B C 1
ATOM 2939 O O . PRO B 1 67 ? -54.073 -0.938 -1.452 1.000 59.357 67 PRO B O 1
ATOM 2943 N N . ASN B 1 68 ? -54.978 -0.402 0.543 1.000 58.076 68 ASN B N 1
ATOM 2944 C CA . ASN B 1 68 ? -53.905 -0.988 1.339 1.000 57.654 68 ASN B CA 1
ATOM 2945 C C . ASN B 1 68 ? -53.704 -2.472 1.000 1.000 57.550 68 ASN B C 1
ATOM 2946 O O . ASN B 1 68 ? -52.573 -2.896 0.751 1.000 58.597 68 ASN B O 1
ATOM 2951 N N . PRO B 1 69 ? -54.757 -3.331 0.988 1.000 54.569 69 PRO B N 1
ATOM 2952 C CA . PRO B 1 69 ? -54.593 -4.726 0.567 1.000 50.104 69 PRO B CA 1
ATOM 2953 C C . PRO B 1 69 ? -53.940 -4.914 -0.804 1.000 47.655 69 PRO B C 1
ATOM 2954 O O . PRO B 1 69 ? -53.144 -5.834 -0.976 1.000 44.334 69 PRO B O 1
ATOM 2958 N N . PHE B 1 70 ? -54.266 -4.038 -1.769 1.000 51.597 70 PHE B N 1
ATOM 2959 C CA . PHE B 1 70 ? -53.677 -4.127 -3.099 1.000 54.310 70 PHE B CA 1
ATOM 2960 C C . PHE B 1 70 ? -52.173 -3.942 -2.970 1.000 48.172 70 PHE B C 1
ATOM 2961 O O . PHE B 1 70 ? -51.399 -4.661 -3.595 1.000 43.125 70 PHE B O 1
ATOM 2969 N N . SER B 1 71 ? -51.789 -2.980 -2.123 1.000 44.619 71 SER B N 1
ATOM 2970 C CA . SER B 1 71 ? -50.399 -2.613 -1.957 1.000 43.135 71 SER B CA 1
ATOM 2971 C C . SER B 1 71 ? -49.621 -3.726 -1.249 1.000 44.149 71 SER B C 1
ATOM 2972 O O . SER B 1 71 ? -48.467 -3.986 -1.607 1.000 44.109 71 SER B O 1
ATOM 2975 N N . VAL B 1 72 ? -50.266 -4.407 -0.282 1.000 40.620 72 VAL B N 1
ATOM 2976 C CA . VAL B 1 72 ? -49.644 -5.533 0.407 1.000 41.381 72 VAL B CA 1
ATOM 2977 C C . VAL B 1 72 ? -49.390 -6.669 -0.584 1.000 41.587 72 VAL B C 1
ATOM 2978 O O . VAL B 1 72 ? -48.325 -7.291 -0.555 1.000 39.639 72 VAL B O 1
ATOM 2982 N N . ILE B 1 73 ? -50.381 -6.935 -1.449 1.000 43.361 73 ILE B N 1
ATOM 2983 C CA . ILE B 1 73 ? -50.272 -7.970 -2.465 1.000 45.879 73 ILE B CA 1
ATOM 2984 C C . ILE B 1 73 ? -49.111 -7.641 -3.409 1.000 46.408 73 ILE B C 1
ATOM 2985 O O . ILE B 1 73 ? -48.276 -8.502 -3.675 1.000 50.203 73 ILE B O 1
ATOM 2990 N N . LEU B 1 74 ? -49.034 -6.388 -3.876 1.000 45.871 74 LEU B N 1
ATOM 2991 C CA . LEU B 1 74 ? -47.977 -5.980 -4.793 1.000 46.893 74 LEU B CA 1
ATOM 2992 C C . LEU B 1 74 ? -46.607 -6.118 -4.142 1.000 42.121 74 LEU B C 1
ATOM 2993 O O . LEU B 1 74 ? -45.684 -6.624 -4.756 1.000 41.473 74 LEU B O 1
ATOM 2998 N N . THR B 1 75 ? -46.481 -5.670 -2.892 1.000 38.264 75 THR B N 1
ATOM 2999 C CA . THR B 1 75 ? -45.205 -5.717 -2.208 1.000 36.919 75 THR B CA 1
ATOM 3000 C C . THR B 1 75 ? -44.684 -7.147 -2.152 1.000 37.620 75 THR B C 1
ATOM 3001 O O . THR B 1 75 ? -43.518 -7.387 -2.449 1.000 42.232 75 THR B O 1
ATOM 3005 N N . VAL B 1 76 ? -45.549 -8.092 -1.774 1.000 36.646 76 VAL B N 1
ATOM 3006 C CA . VAL B 1 76 ? -45.121 -9.476 -1.671 1.000 36.871 76 VAL B CA 1
ATOM 3007 C C . VAL B 1 76 ? -44.806 -10.008 -3.068 1.000 39.288 76 VAL B C 1
ATOM 3008 O O . VAL B 1 76 ? -43.757 -10.613 -3.274 1.000 38.072 76 VAL B O 1
ATOM 3012 N N . LYS B 1 77 ? -45.710 -9.752 -4.023 1.000 42.080 77 LYS B N 1
ATOM 3013 C CA . LYS B 1 77 ? -45.562 -10.256 -5.377 1.000 44.749 77 LYS B CA 1
ATOM 3014 C C . LYS B 1 77 ? -44.251 -9.741 -5.974 1.000 46.368 77 LYS B C 1
ATOM 3015 O O . LYS B 1 77 ? -43.451 -10.520 -6.476 1.000 43.580 77 LYS B O 1
ATOM 3021 N N . GLU B 1 78 ? -44.003 -8.433 -5.871 1.000 50.359 78 GLU B N 1
ATOM 3022 C CA . GLU B 1 78 ? -42.812 -7.841 -6.456 1.000 53.360 78 GLU B CA 1
ATOM 3023 C C . GLU B 1 78 ? -41.556 -8.404 -5.797 1.000 51.781 78 GLU B C 1
ATOM 3024 O O . GLU B 1 78 ? -40.613 -8.759 -6.488 1.000 51.341 78 GLU B O 1
ATOM 3030 N N . SER B 1 79 ? -41.545 -8.517 -4.467 1.000 49.895 79 SER B N 1
ATOM 3031 C CA . SER B 1 79 ? -40.352 -9.011 -3.795 1.000 47.574 79 SER B CA 1
ATOM 3032 C C . SER B 1 79 ? -40.093 -10.474 -4.133 1.000 49.037 79 SER B C 1
ATOM 3033 O O . SER B 1 79 ? -38.941 -10.876 -4.264 1.000 54.654 79 SER B O 1
ATOM 3036 N N . LEU B 1 80 ? -41.162 -11.263 -4.298 1.000 51.682 80 LEU B N 1
ATOM 3037 C CA . LEU B 1 80 ? -41.007 -12.677 -4.612 1.000 55.286 80 LEU B CA 1
ATOM 3038 C C . LEU B 1 80 ? -40.460 -12.853 -6.033 1.000 56.290 80 LEU B C 1
ATOM 3039 O O . LEU B 1 80 ? -39.582 -13.689 -6.261 1.000 54.406 80 LEU B O 1
ATOM 3044 N N . GLU B 1 81 ? -40.970 -12.046 -6.977 1.000 56.268 81 GLU B N 1
ATOM 3045 C CA . GLU B 1 81 ? -40.555 -12.121 -8.368 1.000 58.453 81 GLU B CA 1
ATOM 3046 C C . GLU B 1 81 ? -39.112 -11.647 -8.510 1.000 62.681 81 GLU B C 1
ATOM 3047 O O . GLU B 1 81 ? -38.355 -12.233 -9.273 1.000 69.967 81 GLU B O 1
ATOM 3053 N N . ARG B 1 82 ? -38.749 -10.600 -7.758 1.000 62.811 82 ARG B N 1
ATOM 3054 C CA . ARG B 1 82 ? -37.438 -9.973 -7.807 1.000 63.666 82 ARG B CA 1
ATOM 3055 C C . ARG B 1 82 ? -36.358 -10.961 -7.369 1.000 59.129 82 ARG B C 1
ATOM 3056 O O . ARG B 1 82 ? -35.277 -10.981 -7.952 1.000 57.490 82 ARG B O 1
ATOM 3064 N N . LYS B 1 83 ? -36.667 -11.794 -6.366 1.000 55.924 83 LYS B N 1
ATOM 3065 C CA . LYS B 1 83 ? -35.685 -12.689 -5.772 1.000 57.751 83 LYS B CA 1
ATOM 3066 C C . LYS B 1 83 ? -35.508 -13.953 -6.617 1.000 56.787 83 LYS B C 1
ATOM 3067 O O . LYS B 1 83 ? -34.450 -14.583 -6.596 1.000 59.017 83 LYS B O 1
ATOM 3073 N N . CYS B 1 84 ? -36.563 -14.356 -7.326 1.000 56.708 84 CYS B N 1
ATOM 3074 C CA . CYS B 1 84 ? -36.476 -15.576 -8.109 1.000 62.656 84 CYS B CA 1
ATOM 3075 C C . CYS B 1 84 ? -35.736 -15.307 -9.417 1.000 61.631 84 CYS B C 1
ATOM 3076 O O . CYS B 1 84 ? -35.166 -16.223 -10.002 1.000 54.384 84 CYS B O 1
ATOM 3079 N N . LYS B 1 85 ? -35.747 -14.039 -9.849 1.000 62.285 85 LYS B N 1
ATOM 3080 C CA . LYS B 1 85 ? -34.920 -13.546 -10.938 1.000 65.130 85 LYS B CA 1
ATOM 3081 C C . LYS B 1 85 ? -33.442 -13.722 -10.594 1.000 63.925 85 LYS B C 1
ATOM 3082 O O . LYS B 1 85 ? -32.658 -14.146 -11.440 1.000 63.814 85 LYS B O 1
ATOM 3088 N N . GLU B 1 86 ? -33.076 -13.408 -9.344 1.000 64.417 86 GLU B N 1
ATOM 3089 C CA . GLU B 1 86 ? -31.690 -13.466 -8.909 1.000 63.255 86 GLU B CA 1
ATOM 3090 C C . GLU B 1 86 ? -31.214 -14.912 -8.836 1.000 67.442 86 GLU B C 1
ATOM 3091 O O . GLU B 1 86 ? -30.087 -15.202 -9.230 1.000 69.921 86 GLU B O 1
ATOM 3097 N N . LEU B 1 87 ? -32.084 -15.815 -8.361 1.000 66.284 87 LEU B N 1
ATOM 3098 C CA . LEU B 1 87 ? -31.682 -17.190 -8.100 1.000 67.313 87 LEU B CA 1
ATOM 3099 C C . LEU B 1 87 ? -31.934 -18.098 -9.306 1.000 66.884 87 LEU B C 1
ATOM 3100 O O . LEU B 1 87 ? -31.607 -19.283 -9.253 1.000 72.384 87 LEU B O 1
ATOM 3105 N N . ASN B 1 88 ? -32.525 -17.543 -10.377 1.000 61.358 88 ASN B N 1
ATOM 3106 C CA . ASN B 1 88 ? -32.781 -18.233 -11.639 1.000 59.114 88 ASN B CA 1
ATOM 3107 C C . ASN B 1 88 ? -33.666 -19.467 -11.447 1.000 60.806 88 ASN B C 1
ATOM 3108 O O . ASN B 1 88 ? -33.408 -20.522 -12.027 1.000 59.606 88 ASN B O 1
ATOM 3113 N N . CYS B 1 89 ? -34.719 -19.319 -10.639 1.000 64.686 89 CYS B N 1
ATOM 3114 C CA . CYS B 1 89 ? -35.670 -20.392 -10.405 1.000 67.192 89 CYS B CA 1
ATOM 3115 C C . CYS B 1 89 ? -37.071 -19.875 -10.724 1.000 68.671 89 CYS B C 1
ATOM 3116 O O . CYS B 1 89 ? -37.286 -18.673 -10.879 1.000 62.220 89 CYS B O 1
ATOM 3119 N N . GLN B 1 90 ? -38.025 -20.798 -10.838 1.000 73.956 90 GLN B N 1
ATOM 3120 C CA . GLN B 1 90 ? -39.399 -20.384 -11.030 1.000 72.672 90 GLN B CA 1
ATOM 3121 C C . GLN B 1 90 ? -39.949 -19.933 -9.686 1.000 66.471 90 GLN B C 1
ATOM 3122 O O . GLN B 1 90 ? -39.678 -20.550 -8.662 1.000 62.743 90 GLN B O 1
ATOM 3128 N N . PRO B 1 91 ? -40.710 -18.818 -9.639 1.000 69.694 91 PRO B N 1
ATOM 3129 C CA . PRO B 1 91 ? -41.264 -18.338 -8.375 1.000 64.093 91 PRO B CA 1
ATOM 3130 C C . PRO B 1 91 ? -42.370 -19.288 -7.916 1.000 63.427 91 PRO B C 1
ATOM 3131 O O . PRO B 1 91 ? -43.149 -19.785 -8.740 1.000 62.019 91 PRO B O 1
ATOM 3135 N N . ALA B 1 92 ? -42.380 -19.571 -6.602 1.000 56.696 92 ALA B N 1
ATOM 3136 C CA . ALA B 1 92 ? -43.512 -20.167 -5.903 1.000 51.480 92 ALA B CA 1
ATOM 3137 C C . ALA B 1 92 ? -44.788 -19.412 -6.270 1.000 52.007 92 ALA B C 1
ATOM 3138 O O . ALA B 1 92 ? -44.757 -18.219 -6.590 1.000 52.624 92 ALA B O 1
ATOM 3140 N N . GLU B 1 93 ? -45.916 -20.124 -6.222 1.000 50.109 93 GLU B N 1
ATOM 3141 C CA . GLU B 1 93 ? -47.193 -19.470 -6.413 1.000 45.864 93 GLU B CA 1
ATOM 3142 C C . GLU B 1 93 ? -47.544 -18.727 -5.128 1.000 40.388 93 GLU B C 1
ATOM 3143 O O . GLU B 1 93 ? -47.013 -19.018 -4.057 1.000 44.226 93 GLU B O 1
ATOM 3149 N N . LEU B 1 94 ? -48.442 -17.758 -5.250 1.000 36.838 94 LEU B N 1
ATOM 3150 C CA . LEU B 1 94 ? -48.774 -16.915 -4.123 1.000 39.705 94 LEU B CA 1
ATOM 3151 C C . LEU B 1 94 ? -50.263 -17.067 -3.821 1.000 39.543 94 LEU B C 1
ATOM 3152 O O . LEU B 1 94 ? -51.097 -16.956 -4.715 1.000 39.655 94 LEU B O 1
ATOM 3157 N N . GLN B 1 95 ? -50.593 -17.317 -2.551 1.000 37.712 95 GLN B N 1
ATOM 3158 C CA . GLN B 1 95 ? -51.982 -17.289 -2.130 1.000 35.189 95 GLN B CA 1
ATOM 3159 C C . GLN B 1 95 ? -52.136 -16.229 -1.052 1.000 34.711 95 GLN B C 1
ATOM 3160 O O . GLN B 1 95 ? -51.445 -16.279 -0.040 1.000 37.315 95 GLN B O 1
ATOM 3166 N N . VAL B 1 96 ? -53.041 -15.273 -1.292 1.000 36.893 96 VAL B N 1
ATOM 3167 C CA . VAL B 1 96 ? -53.297 -14.195 -0.348 1.000 37.126 96 VAL B CA 1
ATOM 3168 C C . VAL B 1 96 ? -54.749 -14.275 0.115 1.000 38.172 96 VAL B C 1
ATOM 3169 O O . VAL B 1 96 ? -55.666 -14.149 -0.692 1.000 39.130 96 VAL B O 1
ATOM 3173 N N . TYR B 1 97 ? -54.924 -14.489 1.424 1.000 37.731 97 TYR B N 1
ATOM 3174 C CA . TYR B 1 97 ? -56.211 -14.434 2.092 1.000 36.137 97 TYR B CA 1
ATOM 3175 C C . TYR B 1 97 ? -56.451 -13.015 2.585 1.000 38.207 97 TYR B C 1
ATOM 3176 O O . TYR B 1 97 ? -55.652 -12.499 3.355 1.000 40.808 97 TYR B O 1
ATOM 3185 N N . LEU B 1 98 ? -57.564 -12.408 2.149 1.000 37.928 98 LEU B N 1
ATOM 3186 C CA . LEU B 1 98 ? -57.973 -11.103 2.640 1.000 38.433 98 LEU B CA 1
ATOM 3187 C C . LEU B 1 98 ? -59.111 -11.253 3.658 1.000 41.338 98 LEU B C 1
ATOM 3188 O O . LEU B 1 98 ? -60.279 -11.368 3.287 1.000 38.031 98 LEU B O 1
ATOM 3193 N N . ASN B 1 99 ? -58.764 -11.218 4.953 1.000 41.410 99 ASN B N 1
ATOM 3194 C CA . ASN B 1 99 ? -59.727 -11.387 6.029 1.000 41.045 99 ASN B CA 1
ATOM 3195 C C . ASN B 1 99 ? -60.361 -10.050 6.411 1.000 42.709 99 ASN B C 1
ATOM 3196 O O . ASN B 1 99 ? -59.677 -9.034 6.504 1.000 44.975 99 ASN B O 1
ATOM 3201 N N . ASP B 1 100 ? -61.679 -10.083 6.653 1.000 44.457 100 ASP B N 1
ATOM 3202 C CA . ASP B 1 100 ? -62.439 -9.035 7.327 1.000 42.025 100 ASP B CA 1
ATOM 3203 C C . ASP B 1 100 ? -63.781 -9.624 7.784 1.000 43.148 100 ASP B C 1
ATOM 3204 O O . ASP B 1 100 ? -64.135 -10.745 7.409 1.000 37.903 100 ASP B O 1
ATOM 3209 N N . LEU B 1 101 ? -64.512 -8.875 8.626 1.000 41.810 101 LEU B N 1
ATOM 3210 C CA . LEU B 1 101 ? -65.793 -9.318 9.148 1.000 38.716 101 LEU B CA 1
ATOM 3211 C C . LEU B 1 101 ? -66.774 -9.520 7.999 1.000 42.770 101 LEU B C 1
ATOM 3212 O O . LEU B 1 101 ? -66.639 -8.888 6.952 1.000 39.440 101 LEU B O 1
ATOM 3217 N N . PRO B 1 102 ? -67.787 -10.412 8.161 1.000 45.429 102 PRO B N 1
ATOM 3218 C CA . PRO B 1 102 ? -68.754 -10.692 7.097 1.000 45.289 102 PRO B CA 1
ATOM 3219 C C . PRO B 1 102 ? -69.484 -9.478 6.527 1.000 47.643 102 PRO B C 1
ATOM 3220 O O . PRO B 1 102 ? -70.040 -9.554 5.436 1.000 51.669 102 PRO B O 1
ATOM 3224 N N . GLY B 1 103 ? -69.502 -8.356 7.248 1.000 47.262 103 GLY B N 1
ATOM 3225 C CA . GLY B 1 103 ? -70.270 -7.222 6.764 1.000 45.137 103 GLY B CA 1
ATOM 3226 C C . GLY B 1 103 ? -69.468 -6.324 5.828 1.000 46.068 103 GLY B C 1
ATOM 3227 O O . GLY B 1 103 ? -69.962 -5.289 5.380 1.000 49.081 103 GLY B O 1
ATOM 3228 N N . ASN B 1 104 ? -68.209 -6.707 5.608 1.000 44.657 104 ASN B N 1
ATOM 3229 C CA . ASN B 1 104 ? -67.282 -5.949 4.794 1.000 43.112 104 ASN B CA 1
ATOM 3230 C C . ASN B 1 104 ? -67.728 -6.009 3.334 1.000 45.395 104 ASN B C 1
ATOM 3231 O O . ASN B 1 104 ? -68.386 -6.957 2.892 1.000 51.085 104 ASN B O 1
ATOM 3236 N N . ASP B 1 105 ? -67.375 -4.959 2.594 1.000 42.752 105 ASP B N 1
ATOM 3237 C CA . ASP B 1 105 ? -67.772 -4.820 1.207 1.000 43.830 105 ASP B CA 1
ATOM 3238 C C . ASP B 1 105 ? -66.747 -5.548 0.338 1.000 45.443 105 ASP B C 1
ATOM 3239 O O . ASP B 1 105 ? -65.939 -4.921 -0.352 1.000 46.651 105 ASP B O 1
ATOM 3244 N N . PHE B 1 106 ? -66.807 -6.886 0.383 1.000 42.584 106 PHE B N 1
ATOM 3245 C CA . PHE B 1 106 ? -65.984 -7.744 -0.451 1.000 43.453 106 PHE B CA 1
ATOM 3246 C C . PHE B 1 106 ? -66.316 -7.542 -1.930 1.000 44.844 106 PHE B C 1
ATOM 3247 O O . PHE B 1 106 ? -65.449 -7.703 -2.786 1.000 46.440 106 PHE B O 1
ATOM 3255 N N . ASN B 1 107 ? -67.569 -7.185 -2.230 1.000 47.027 107 ASN B N 1
ATOM 3256 C CA . ASN B 1 107 ? -67.966 -6.969 -3.612 1.000 47.837 107 ASN B CA 1
ATOM 3257 C C . ASN B 1 107 ? -67.064 -5.916 -4.253 1.000 49.288 107 ASN B C 1
ATOM 3258 O O . ASN B 1 107 ? -66.455 -6.193 -5.284 1.000 47.329 107 ASN B O 1
ATOM 3263 N N . SER B 1 108 ? -66.952 -4.735 -3.621 1.000 49.698 108 SER B N 1
ATOM 3264 C CA . SER B 1 108 ? -66.124 -3.652 -4.141 1.000 48.216 108 SER B CA 1
ATOM 3265 C C . SER B 1 108 ? -64.662 -4.081 -4.225 1.000 46.904 108 SER B C 1
ATOM 3266 O O . SER B 1 108 ? -64.019 -3.860 -5.245 1.000 49.540 108 SER B O 1
ATOM 3269 N N . LEU B 1 109 ? -64.159 -4.701 -3.150 1.000 44.249 109 LEU B N 1
ATOM 3270 C CA . LEU B 1 109 ? -62.778 -5.148 -3.067 1.000 44.184 109 LEU B CA 1
ATOM 3271 C C . LEU B 1 109 ? -62.442 -6.017 -4.281 1.000 46.251 109 LEU B C 1
ATOM 3272 O O . LEU B 1 109 ? -61.442 -5.779 -4.955 1.000 47.565 109 LEU B O 1
ATOM 3277 N N . PHE B 1 110 ? -63.301 -7.005 -4.566 1.000 46.718 110 PHE B N 1
ATOM 3278 C CA . PHE B 1 110 ? -63.062 -7.988 -5.610 1.000 43.975 110 PHE B CA 1
ATOM 3279 C C . PHE B 1 110 ? -63.168 -7.357 -6.995 1.000 45.924 110 PHE B C 1
ATOM 3280 O O . PHE B 1 110 ? -62.491 -7.801 -7.919 1.000 46.564 110 PHE B O 1
ATOM 3288 N N . LYS B 1 111 ? -64.032 -6.340 -7.132 1.000 52.338 111 LYS B N 1
ATOM 3289 C CA . LYS B 1 111 ? -64.211 -5.629 -8.393 1.000 56.007 111 LYS B CA 1
ATOM 3290 C C . LYS B 1 111 ? -62.959 -4.813 -8.714 1.000 57.729 111 LYS B C 1
ATOM 3291 O O . LYS B 1 111 ? -62.510 -4.806 -9.857 1.000 57.240 111 LYS B O 1
ATOM 3297 N N . ASP B 1 112 ? -62.385 -4.163 -7.691 1.000 60.126 112 ASP B N 1
ATOM 3298 C CA . ASP B 1 112 ? -61.186 -3.352 -7.840 1.000 63.205 112 ASP B CA 1
ATOM 3299 C C . ASP B 1 112 ? -59.961 -4.229 -8.103 1.000 59.285 112 ASP B C 1
ATOM 3300 O O . ASP B 1 112 ? -59.040 -3.802 -8.787 1.000 58.250 112 ASP B O 1
ATOM 3305 N N . LEU B 1 113 ? -59.938 -5.444 -7.545 1.000 59.761 113 LEU B N 1
ATOM 3306 C CA . LEU B 1 113 ? -58.799 -6.332 -7.731 1.000 64.831 113 LEU B CA 1
ATOM 3307 C C . LEU B 1 113 ? -58.761 -6.853 -9.164 1.000 67.717 113 LEU B C 1
ATOM 3308 O O . LEU B 1 113 ? -57.793 -7.493 -9.562 1.000 73.663 113 LEU B O 1
ATOM 3313 N N . SER B 1 114 ? -59.822 -6.566 -9.925 1.000 74.310 114 SER B N 1
ATOM 3314 C CA . SER B 1 114 ? -59.930 -6.982 -11.313 1.000 79.443 114 SER B CA 1
ATOM 3315 C C . SER B 1 114 ? -59.128 -6.051 -12.222 1.000 84.986 114 SER B C 1
ATOM 3316 O O . SER B 1 114 ? -58.814 -6.420 -13.352 1.000 92.625 114 SER B O 1
ATOM 3319 N N . GLY B 1 115 ? -58.802 -4.855 -11.713 1.000 91.119 115 GLY B N 1
ATOM 3320 C CA . GLY B 1 115 ? -58.016 -3.864 -12.435 1.000 91.632 115 GLY B CA 1
ATOM 3321 C C . GLY B 1 115 ? -56.764 -3.458 -11.672 1.000 85.846 115 GLY B C 1
ATOM 3322 O O . GLY B 1 115 ? -55.751 -4.170 -11.828 1.000 81.818 115 GLY B O 1
ATOM 3323 N N . VAL B 1 124 ? -53.475 -8.181 -8.983 1.000 91.225 124 VAL B N 1
ATOM 3324 C CA . VAL B 1 124 ? -52.507 -9.039 -9.704 1.000 98.879 124 VAL B CA 1
ATOM 3325 C C . VAL B 1 124 ? -53.232 -10.257 -10.267 1.000 101.709 124 VAL B C 1
ATOM 3326 O O . VAL B 1 124 ? -54.383 -10.508 -9.914 1.000 97.872 124 VAL B O 1
ATOM 3328 N N . LEU B 1 125 ? -52.538 -10.994 -11.146 1.000 104.888 125 LEU B N 1
ATOM 3329 C CA . LEU B 1 125 ? -53.016 -12.271 -11.657 1.000 104.183 125 LEU B CA 1
ATOM 3330 C C . LEU B 1 125 ? -51.846 -13.246 -11.767 1.000 102.353 125 LEU B C 1
ATOM 3331 O O . LEU B 1 125 ? -51.067 -13.376 -10.828 1.000 93.886 125 LEU B O 1
ATOM 3336 N N . ARG B 1 126 ? -51.740 -13.920 -12.923 1.000 116.655 126 ARG B N 1
ATOM 3337 C CA . ARG B 1 126 ? -50.722 -14.919 -13.241 1.000 118.781 126 ARG B CA 1
ATOM 3338 C C . ARG B 1 126 ? -50.746 -16.059 -12.221 1.000 111.976 126 ARG B C 1
ATOM 3339 O O . ARG B 1 126 ? -51.604 -16.944 -12.269 1.000 97.172 126 ARG B O 1
ATOM 3347 N N . THR B 1 127 ? -49.756 -16.021 -11.320 1.000 104.153 127 THR B N 1
ATOM 3348 C CA . THR B 1 127 ? -49.469 -17.071 -10.357 1.000 96.683 127 THR B CA 1
ATOM 3349 C C . THR B 1 127 ? -49.970 -16.636 -8.977 1.000 83.906 127 THR B C 1
ATOM 3350 O O . THR B 1 127 ? -49.403 -17.046 -7.964 1.000 65.723 127 THR B O 1
ATOM 3354 N N . CYS B 1 128 ? -51.060 -15.844 -8.954 1.000 75.272 128 CYS B N 1
ATOM 3355 C CA . CYS B 1 128 ? -51.462 -15.073 -7.783 1.000 62.728 128 CYS B CA 1
ATOM 3356 C C . CYS B 1 128 ? -52.945 -15.263 -7.453 1.000 50.483 128 CYS B C 1
ATOM 3357 O O . CYS B 1 128 ? -53.808 -14.773 -8.163 1.000 52.671 128 CYS B O 1
ATOM 3360 N N . PHE B 1 129 ? -53.229 -15.944 -6.339 1.000 45.106 129 PHE B N 1
ATOM 3361 C CA . PHE B 1 129 ? -54.575 -16.397 -6.013 1.000 41.711 129 PHE B CA 1
ATOM 3362 C C . PHE B 1 129 ? -55.064 -15.678 -4.755 1.000 42.066 129 PHE B C 1
ATOM 3363 O O . PHE B 1 129 ? -54.587 -15.940 -3.652 1.000 42.182 129 PHE B O 1
ATOM 3371 N N . VAL B 1 130 ? -56.036 -14.779 -4.950 1.000 40.123 130 VAL B N 1
ATOM 3372 C CA . VAL B 1 130 ? -56.527 -13.868 -3.931 1.000 38.578 130 VAL B CA 1
ATOM 3373 C C . VAL B 1 130 ? -57.911 -14.326 -3.483 1.000 40.002 130 VAL B C 1
ATOM 3374 O O . VAL B 1 130 ? -58.815 -14.452 -4.306 1.000 44.215 130 VAL B O 1
ATOM 3378 N N . MET B 1 131 ? -58.061 -14.529 -2.166 1.000 38.612 131 MET B N 1
ATOM 3379 C CA . MET B 1 131 ? -59.270 -15.070 -1.568 1.000 38.353 131 MET B CA 1
ATOM 3380 C C . MET B 1 131 ? -59.862 -14.065 -0.581 1.000 40.955 131 MET B C 1
ATOM 3381 O O . MET B 1 131 ? -59.146 -13.261 0.009 1.000 46.865 131 MET B O 1
ATOM 3386 N N . GLY B 1 132 ? -61.183 -14.150 -0.387 1.000 41.265 132 GLY B N 1
ATOM 3387 C CA . GLY B 1 132 ? -61.861 -13.509 0.726 1.000 38.272 132 GLY B CA 1
ATOM 3388 C C . GLY B 1 132 ? -62.077 -14.505 1.862 1.000 39.394 132 GLY B C 1
ATOM 3389 O O . GLY B 1 132 ? -62.546 -15.617 1.636 1.000 37.707 132 GLY B O 1
ATOM 3390 N N . ALA B 1 133 ? -61.710 -14.092 3.082 1.000 41.104 133 ALA B N 1
ATOM 3391 C CA . ALA B 1 133 ? -61.860 -14.912 4.269 1.000 40.027 133 ALA B CA 1
ATOM 3392 C C . ALA B 1 133 ? -62.701 -14.154 5.293 1.000 43.882 133 ALA B C 1
ATOM 3393 O O . ALA B 1 133 ? -62.159 -13.528 6.211 1.000 40.727 133 ALA B O 1
ATOM 3395 N N . PRO B 1 134 ? -64.052 -14.203 5.171 1.000 45.601 134 PRO B N 1
ATOM 3396 C CA . PRO B 1 134 ? -64.947 -13.569 6.147 1.000 45.846 134 PRO B CA 1
ATOM 3397 C C . PRO B 1 134 ? -64.917 -14.271 7.505 1.000 42.356 134 PRO B C 1
ATOM 3398 O O . PRO B 1 134 ? -64.775 -15.490 7.567 1.000 45.766 134 PRO B O 1
ATOM 3402 N N . GLY B 1 135 ? -65.035 -13.487 8.582 1.000 42.637 135 GLY B N 1
ATOM 3403 C CA . GLY B 1 135 ? -64.926 -13.984 9.945 1.000 44.852 135 GLY B CA 1
ATOM 3404 C C . GLY B 1 135 ? -64.174 -13.002 10.839 1.000 44.570 135 GLY B C 1
ATOM 3405 O O . GLY B 1 135 ? -63.637 -12.015 10.360 1.000 47.983 135 GLY B O 1
ATOM 3406 N N . SER B 1 136 ? -64.153 -13.284 12.141 1.000 48.502 136 SER B N 1
ATOM 3407 C CA . SER B 1 136 ? -63.394 -12.503 13.105 1.000 45.532 136 SER B CA 1
ATOM 3408 C C . SER B 1 136 ? -61.994 -13.095 13.277 1.000 45.975 136 SER B C 1
ATOM 3409 O O . SER B 1 136 ? -61.834 -14.310 13.375 1.000 45.318 136 SER B O 1
ATOM 3412 N N . PHE B 1 137 ? -60.976 -12.230 13.362 1.000 44.438 137 PHE B N 1
ATOM 3413 C CA . PHE B 1 137 ? -59.632 -12.736 13.587 1.000 45.630 137 PHE B CA 1
ATOM 3414 C C . PHE B 1 137 ? -59.440 -13.178 15.039 1.000 48.238 137 PHE B C 1
ATOM 3415 O O . PHE B 1 137 ? -58.377 -13.692 15.379 1.000 50.083 137 PHE B O 1
ATOM 3423 N N . TYR B 1 138 ? -60.466 -12.985 15.884 1.000 48.934 138 TYR B N 1
ATOM 3424 C CA . TYR B 1 138 ? -60.465 -13.486 17.253 1.000 50.271 138 TYR B CA 1
ATOM 3425 C C . TYR B 1 138 ? -61.003 -14.914 17.282 1.000 49.466 138 TYR B C 1
ATOM 3426 O O . TYR B 1 138 ? -62.118 -15.153 17.727 1.000 52.960 138 TYR B O 1
ATOM 3435 N N . GLY B 1 139 ? -60.180 -15.866 16.839 1.000 46.511 139 GLY B N 1
ATOM 3436 C CA . GLY B 1 139 ? -60.636 -17.218 16.573 1.000 42.624 139 GLY B CA 1
ATOM 3437 C C . GLY B 1 139 ? -59.890 -17.803 15.377 1.000 44.786 139 GLY B C 1
ATOM 3438 O O . GLY B 1 139 ? -59.091 -17.116 14.740 1.000 45.098 139 GLY B O 1
ATOM 3439 N N . ARG B 1 140 ? -60.143 -19.078 15.083 1.000 41.825 140 ARG B N 1
ATOM 3440 C CA . ARG B 1 140 ? -59.477 -19.734 13.972 1.000 41.408 140 ARG B CA 1
ATOM 3441 C C . ARG B 1 140 ? -60.078 -19.239 12.653 1.000 41.877 140 ARG B C 1
ATOM 3442 O O . ARG B 1 140 ? -61.276 -18.941 12.595 1.000 35.252 140 ARG B O 1
ATOM 3450 N N . LEU B 1 141 ? -59.227 -19.100 11.617 1.000 40.770 141 LEU B N 1
ATOM 3451 C CA . LEU B 1 141 ? -59.690 -18.609 10.324 1.000 39.012 141 LEU B CA 1
ATOM 3452 C C . LEU B 1 141 ? -59.160 -19.466 9.179 1.000 39.890 141 LEU B C 1
ATOM 3453 O O . LEU B 1 141 ? -59.728 -19.431 8.087 1.000 42.347 141 LEU B O 1
ATOM 3458 N N . PHE B 1 142 ? -58.080 -20.222 9.441 1.000 37.014 142 PHE B N 1
ATOM 3459 C CA . PHE B 1 142 ? -57.298 -20.888 8.410 1.000 37.574 142 PHE B CA 1
ATOM 3460 C C . PHE B 1 142 ? -56.798 -22.242 8.904 1.000 38.769 142 PHE B C 1
ATOM 3461 O O . PHE B 1 142 ? -56.656 -22.446 10.102 1.000 39.121 142 PHE B O 1
ATOM 3469 N N . PRO B 1 143 ? -56.478 -23.190 7.993 1.000 41.250 143 PRO B N 1
ATOM 3470 C CA . PRO B 1 143 ? -55.898 -24.477 8.374 1.000 45.405 143 PRO B CA 1
ATOM 3471 C C . PRO B 1 143 ? -54.660 -24.317 9.258 1.000 52.947 143 PRO B C 1
ATOM 3472 O O . PRO B 1 143 ? -54.008 -23.272 9.233 1.000 54.587 143 PRO B O 1
ATOM 3476 N N . ARG B 1 144 ? -54.348 -25.384 10.008 1.000 55.191 144 ARG B N 1
ATOM 3477 C CA . ARG B 1 144 ? -53.193 -25.467 10.889 1.000 52.804 144 ARG B CA 1
ATOM 3478 C C . ARG B 1 144 ? -51.904 -25.341 10.085 1.000 50.548 144 ARG B C 1
ATOM 3479 O O . ARG B 1 144 ? -51.759 -25.962 9.031 1.000 45.280 144 ARG B O 1
ATOM 3487 N N . SER B 1 145 ? -50.994 -24.511 10.621 1.000 51.251 145 SER B N 1
ATOM 3488 C CA . SER B 1 145 ? -49.634 -24.281 10.152 1.000 49.487 145 SER B CA 1
ATOM 3489 C C . SER B 1 145 ? -49.502 -24.336 8.628 1.000 47.250 145 SER B C 1
ATOM 3490 O O . SER B 1 145 ? -48.867 -25.240 8.084 1.000 47.829 145 SER B O 1
ATOM 3493 N N . CYS B 1 146 ? -50.066 -23.317 7.965 1.000 43.770 146 CYS B N 1
ATOM 3494 C CA . CYS B 1 146 ? -49.969 -23.164 6.519 1.000 43.773 146 CYS B CA 1
ATOM 3495 C C . CYS B 1 146 ? -49.564 -21.740 6.126 1.000 40.857 146 CYS B C 1
ATOM 3496 O O . CYS B 1 146 ? -49.133 -21.522 4.993 1.000 45.973 146 CYS B O 1
ATOM 3499 N N . LEU B 1 147 ? -49.698 -20.778 7.049 1.000 35.476 147 LEU B N 1
ATOM 3500 C CA . LEU B 1 147 ? -49.391 -19.391 6.726 1.000 39.607 147 LEU B CA 1
ATOM 3501 C C . LEU B 1 147 ? -47.893 -19.110 6.885 1.000 41.513 147 LEU B C 1
ATOM 3502 O O . LEU B 1 147 ? -47.300 -19.449 7.909 1.000 40.544 147 LEU B O 1
ATOM 3507 N N . HIS B 1 148 ? -47.302 -18.450 5.879 1.000 40.461 148 HIS B N 1
ATOM 3508 C CA . HIS B 1 148 ? -45.910 -18.035 5.954 1.000 42.535 148 HIS B CA 1
ATOM 3509 C C . HIS B 1 148 ? -45.795 -16.592 6.434 1.000 41.977 148 HIS B C 1
ATOM 3510 O O . HIS B 1 148 ? -44.822 -16.247 7.103 1.000 46.194 148 HIS B O 1
ATOM 3517 N N . LEU B 1 149 ? -46.772 -15.759 6.061 1.000 36.988 149 LEU B N 1
ATOM 3518 C CA . LEU B 1 149 ? -46.739 -14.347 6.385 1.000 36.765 149 LEU B CA 1
ATOM 3519 C C . LEU B 1 149 ? -48.141 -13.913 6.775 1.000 37.486 149 LEU B C 1
ATOM 3520 O O . LEU B 1 149 ? -49.095 -14.173 6.048 1.000 40.514 149 LEU B O 1
ATOM 3525 N N . VAL B 1 150 ? -48.239 -13.236 7.923 1.000 36.690 150 VAL B N 1
ATOM 3526 C CA . VAL B 1 150 ? -49.466 -12.586 8.353 1.000 35.199 150 VAL B CA 1
ATOM 3527 C C . VAL B 1 150 ? -49.192 -11.085 8.428 1.000 36.682 150 VAL B C 1
ATOM 3528 O O . VAL B 1 150 ? -48.163 -10.667 8.960 1.000 39.190 150 VAL B O 1
ATOM 3532 N N . HIS B 1 151 ? -50.142 -10.286 7.940 1.000 35.086 151 HIS B N 1
ATOM 3533 C CA . HIS B 1 151 ? -50.020 -8.838 7.967 1.000 35.390 151 HIS B CA 1
ATOM 3534 C C . HIS B 1 151 ? -51.319 -8.208 8.473 1.000 35.334 151 HIS B C 1
ATOM 3535 O O . HIS B 1 151 ? -52.412 -8.693 8.173 1.000 33.599 151 HIS B O 1
ATOM 3542 N N . SER B 1 152 ? -51.190 -7.101 9.217 1.000 33.243 152 SER B N 1
ATOM 3543 C CA . SER B 1 152 ? -52.344 -6.360 9.707 1.000 34.363 152 SER B CA 1
ATOM 3544 C C . SER B 1 152 ? -51.976 -4.896 9.957 1.000 35.303 152 SER B C 1
ATOM 3545 O O . SER B 1 152 ? -51.000 -4.597 10.648 1.000 33.878 152 SER B O 1
ATOM 3548 N N . CYS B 1 153 ? -52.777 -3.987 9.386 1.000 35.644 153 CYS B N 1
ATOM 3549 C CA . CYS B 1 153 ? -52.538 -2.562 9.525 1.000 37.587 153 CYS B CA 1
ATOM 3550 C C . CYS B 1 153 ? -53.830 -1.883 9.962 1.000 38.040 153 CYS B C 1
ATOM 3551 O O . CYS B 1 153 ? -54.785 -1.812 9.189 1.000 41.794 153 CYS B O 1
ATOM 3554 N N . TYR B 1 154 ? -53.849 -1.408 11.214 1.000 37.537 154 TYR B N 1
ATOM 3555 C CA . TYR B 1 154 ? -54.927 -0.584 11.748 1.000 38.558 154 TYR B CA 1
ATOM 3556 C C . TYR B 1 154 ? -56.236 -1.367 11.935 1.000 41.110 154 TYR B C 1
ATOM 3557 O O . TYR B 1 154 ? -57.319 -0.847 11.650 1.000 41.053 154 TYR B O 1
ATOM 3566 N N . SER B 1 155 ? -56.127 -2.598 12.466 1.000 37.220 155 SER B N 1
ATOM 3567 C CA . SER B 1 155 ? -57.284 -3.427 12.752 1.000 39.451 155 SER B CA 1
ATOM 3568 C C . SER B 1 155 ? -57.250 -3.925 14.194 1.000 40.739 155 SER B C 1
ATOM 3569 O O . SER B 1 155 ? -58.270 -3.896 14.870 1.000 43.146 155 SER B O 1
ATOM 3572 N N . VAL B 1 156 ? -56.100 -4.430 14.649 1.000 39.337 156 VAL B N 1
ATOM 3573 C CA . VAL B 1 156 ? -56.096 -5.256 15.844 1.000 41.741 156 VAL B CA 1
ATOM 3574 C C . VAL B 1 156 ? -56.167 -4.401 17.105 1.000 45.935 156 VAL B C 1
ATOM 3575 O O . VAL B 1 156 ? -56.013 -4.914 18.210 1.000 54.564 156 VAL B O 1
ATOM 3579 N N . HIS B 1 157 ? -56.442 -3.107 16.940 1.000 48.096 157 HIS B N 1
ATOM 3580 C CA . HIS B 1 157 ? -56.704 -2.261 18.092 1.000 52.718 157 HIS B CA 1
ATOM 3581 C C . HIS B 1 157 ? -58.193 -2.281 18.448 1.000 59.856 157 HIS B C 1
ATOM 3582 O O . HIS B 1 157 ? -58.581 -1.812 19.517 1.000 65.746 157 HIS B O 1
ATOM 3589 N N . TRP B 1 158 ? -59.022 -2.799 17.529 1.000 59.324 158 TRP B N 1
ATOM 3590 C CA . TRP B 1 158 ? -60.451 -2.964 17.736 1.000 51.211 158 TRP B CA 1
ATOM 3591 C C . TRP B 1 158 ? -60.682 -4.179 18.622 1.000 50.879 158 TRP B C 1
ATOM 3592 O O . TRP B 1 158 ? -60.126 -5.244 18.372 1.000 48.253 158 TRP B O 1
ATOM 3603 N N . LEU B 1 159 ? -61.516 -4.000 19.651 1.000 49.013 159 LEU B N 1
ATOM 3604 C CA . LEU B 1 159 ? -61.752 -5.057 20.617 1.000 48.411 159 LEU B CA 1
ATOM 3605 C C . LEU B 1 159 ? -62.933 -5.917 20.164 1.000 50.228 159 LEU B C 1
ATOM 3606 O O . LEU B 1 159 ? -63.691 -5.516 19.286 1.000 49.499 159 LEU B O 1
ATOM 3611 N N . SER B 1 160 ? -63.072 -7.107 20.761 1.000 53.737 160 SER B N 1
ATOM 3612 C CA . SER B 1 160 ? -64.110 -8.065 20.394 1.000 56.893 160 SER B CA 1
ATOM 3613 C C . SER B 1 160 ? -65.472 -7.701 20.988 1.000 58.636 160 SER B C 1
ATOM 3614 O O . SER B 1 160 ? -66.494 -8.225 20.558 1.000 62.317 160 SER B O 1
ATOM 3617 N N . GLN B 1 161 ? -65.471 -6.817 21.990 1.000 60.664 161 GLN B N 1
ATOM 3618 C CA . GLN B 1 161 ? -66.656 -6.317 22.676 1.000 58.326 161 GLN B CA 1
ATOM 3619 C C . GLN B 1 161 ? -66.239 -5.059 23.434 1.000 59.101 161 GLN B C 1
ATOM 3620 O O . GLN B 1 161 ? -65.058 -4.889 23.746 1.000 57.855 161 GLN B O 1
ATOM 3626 N N . VAL B 1 162 ? -67.206 -4.187 23.740 1.000 55.440 162 VAL B N 1
ATOM 3627 C CA . VAL B 1 162 ? -66.951 -3.112 24.686 1.000 56.056 162 VAL B CA 1
ATOM 3628 C C . VAL B 1 162 ? -66.494 -3.745 25.998 1.000 57.718 162 VAL B C 1
ATOM 3629 O O . VAL B 1 162 ? -67.083 -4.733 26.423 1.000 56.192 162 VAL B O 1
ATOM 3633 N N . PRO B 1 163 ? -65.419 -3.251 26.663 1.000 64.365 163 PRO B N 1
ATOM 3634 C CA . PRO B 1 163 ? -64.893 -3.920 27.853 1.000 64.426 163 PRO B CA 1
ATOM 3635 C C . PRO B 1 163 ? -65.885 -3.908 29.012 1.000 69.131 163 PRO B C 1
ATOM 3636 O O . PRO B 1 163 ? -66.643 -2.947 29.183 1.000 69.706 163 PRO B O 1
ATOM 3640 N N . LYS B 1 164 ? -65.883 -5.011 29.774 1.000 70.710 164 LYS B N 1
ATOM 3641 C CA . LYS B 1 164 ? -66.742 -5.177 30.935 1.000 79.995 164 LYS B CA 1
ATOM 3642 C C . LYS B 1 164 ? -66.135 -4.388 32.090 1.000 89.879 164 LYS B C 1
ATOM 3643 O O . LYS B 1 164 ? -64.920 -4.181 32.145 1.000 101.053 164 LYS B O 1
ATOM 3649 N N . GLY B 1 165 ? -66.990 -3.962 33.022 1.000 90.018 165 GLY B N 1
ATOM 3650 C CA . GLY B 1 165 ? -66.505 -3.248 34.189 1.000 95.925 165 GLY B CA 1
ATOM 3651 C C . GLY B 1 165 ? -66.423 -1.747 33.932 1.000 97.316 165 GLY B C 1
ATOM 3652 O O . GLY B 1 165 ? -65.642 -1.059 34.578 1.000 102.842 165 GLY B O 1
ATOM 3653 N N . LEU B 1 166 ? -67.241 -1.266 32.988 1.000 90.347 166 LEU B N 1
ATOM 3654 C CA . LEU B 1 166 ? -67.491 0.151 32.810 1.000 91.762 166 LEU B CA 1
ATOM 3655 C C . LEU B 1 166 ? -68.875 0.465 33.371 1.000 98.070 166 LEU B C 1
ATOM 3656 O O . LEU B 1 166 ? -69.520 1.427 32.951 1.000 106.748 166 LEU B O 1
ATOM 3661 N N . THR B 1 167 ? -69.309 -0.363 34.332 1.000 108.751 167 THR B N 1
ATOM 3662 C CA . THR B 1 167 ? -70.554 -0.186 35.069 1.000 105.676 167 THR B CA 1
ATOM 3663 C C . THR B 1 167 ? -70.328 -0.561 36.542 1.000 95.725 167 THR B C 1
ATOM 3664 O O . THR B 1 167 ? -71.301 -1.010 37.179 1.000 90.473 167 THR B O 1
ATOM 3668 N N . GLY B 1 171 ? -74.895 -1.534 39.204 1.000 114.782 171 GLY B N 1
ATOM 3669 C CA . GLY B 1 171 ? -74.929 -0.858 37.888 1.000 114.323 171 GLY B CA 1
ATOM 3670 C C . GLY B 1 171 ? -74.173 0.468 37.911 1.000 115.794 171 GLY B C 1
ATOM 3671 O O . GLY B 1 171 ? -73.101 0.566 38.509 1.000 109.545 171 GLY B O 1
ATOM 3672 N N . LEU B 1 172 ? -74.755 1.470 37.238 1.000 112.902 172 LEU B N 1
ATOM 3673 C CA . LEU B 1 172 ? -74.278 2.846 37.185 1.000 116.527 172 LEU B CA 1
ATOM 3674 C C . LEU B 1 172 ? -73.009 2.952 36.334 1.000 115.803 172 LEU B C 1
ATOM 3675 O O . LEU B 1 172 ? -72.055 2.205 36.542 1.000 107.912 172 LEU B O 1
ATOM 3680 N N . PRO B 1 173 ? -72.967 3.883 35.347 1.000 110.865 173 PRO B N 1
ATOM 3681 C CA . PRO B 1 173 ? -71.860 3.947 34.392 1.000 105.079 173 PRO B CA 1
ATOM 3682 C C . PRO B 1 173 ? -70.641 4.735 34.869 1.000 104.926 173 PRO B C 1
ATOM 3683 O O . PRO B 1 173 ? -70.721 5.942 35.095 1.000 98.233 173 PRO B O 1
ATOM 3687 N N . LEU B 1 174 ? -69.509 4.034 35.009 1.000 99.271 174 LEU B N 1
ATOM 3688 C CA . LEU B 1 174 ? -68.205 4.659 35.179 1.000 86.842 174 LEU B CA 1
ATOM 3689 C C . LEU B 1 174 ? -67.820 5.310 33.854 1.000 93.430 174 LEU B C 1
ATOM 3690 O O . LEU B 1 174 ? -68.403 4.980 32.821 1.000 110.293 174 LEU B O 1
ATOM 3695 N N . ASN B 1 175 ? -66.861 6.244 33.885 1.000 85.379 175 ASN B N 1
ATOM 3696 C CA . ASN B 1 175 ? -66.434 6.935 32.675 1.000 92.599 175 ASN B CA 1
ATOM 3697 C C . ASN B 1 175 ? -67.578 7.799 32.150 1.000 91.141 175 ASN B C 1
ATOM 3698 O O . ASN B 1 175 ? -68.069 7.589 31.041 1.000 94.137 175 ASN B O 1
ATOM 3703 N N . LYS B 1 176 ? -67.953 8.807 32.945 1.000 92.565 176 LYS B N 1
ATOM 3704 C CA . LYS B 1 176 ? -69.193 9.545 32.761 1.000 89.164 176 LYS B CA 1
ATOM 3705 C C . LYS B 1 176 ? -69.167 10.386 31.482 1.000 86.528 176 LYS B C 1
ATOM 3706 O O . LYS B 1 176 ? -70.111 10.338 30.702 1.000 94.899 176 LYS B O 1
ATOM 3712 N N . GLY B 1 177 ? -68.101 11.158 31.255 1.000 78.415 177 GLY B N 1
ATOM 3713 C CA . GLY B 1 177 ? -68.177 12.195 30.236 1.000 81.582 177 GLY B CA 1
ATOM 3714 C C . GLY B 1 177 ? -67.805 11.734 28.826 1.000 83.844 177 GLY B C 1
ATOM 3715 O O . GLY B 1 177 ? -68.028 12.469 27.861 1.000 83.877 177 GLY B O 1
ATOM 3716 N N . LYS B 1 178 ? -67.266 10.512 28.711 1.000 82.093 178 LYS B N 1
ATOM 3717 C CA . LYS B 1 178 ? -66.385 10.176 27.601 1.000 76.541 178 LYS B CA 1
ATOM 3718 C C . LYS B 1 178 ? -66.788 8.873 26.910 1.000 76.758 178 LYS B C 1
ATOM 3719 O O . LYS B 1 178 ? -67.650 8.144 27.400 1.000 89.069 178 LYS B O 1
ATOM 3725 N N . ILE B 1 179 ? -66.134 8.587 25.775 1.000 70.468 179 ILE B N 1
ATOM 3726 C CA . ILE B 1 179 ? -66.422 7.396 24.989 1.000 67.012 179 ILE B CA 1
ATOM 3727 C C . ILE B 1 179 ? -65.182 6.504 24.882 1.000 68.155 179 ILE B C 1
ATOM 3728 O O . ILE B 1 179 ? -65.264 5.409 24.333 1.000 69.972 179 ILE B O 1
ATOM 3733 N N . ASN B 1 180 ? -64.040 6.978 25.401 1.000 68.782 180 ASN B N 1
ATOM 3734 C CA . ASN B 1 180 ? -62.832 6.173 25.555 1.000 67.269 180 ASN B CA 1
ATOM 3735 C C . ASN B 1 180 ? -62.084 6.672 26.791 1.000 67.050 180 ASN B C 1
ATOM 3736 O O . ASN B 1 180 ? -62.602 7.546 27.480 1.000 68.154 180 ASN B O 1
ATOM 3741 N N . ILE B 1 181 ? -60.884 6.124 27.067 1.000 67.122 181 ILE B N 1
ATOM 3742 C CA . ILE B 1 181 ? -60.045 6.550 28.187 1.000 67.568 181 ILE B CA 1
ATOM 3743 C C . ILE B 1 181 ? -59.663 8.021 28.009 1.000 72.596 181 ILE B C 1
ATOM 3744 O O . ILE B 1 181 ? -59.253 8.440 26.926 1.000 69.803 181 ILE B O 1
ATOM 3749 N N . SER B 1 182 ? -59.777 8.795 29.093 1.000 80.787 182 SER B N 1
ATOM 3750 C CA . SER B 1 182 ? -59.578 10.234 29.024 1.000 90.249 182 SER B CA 1
ATOM 3751 C C . SER B 1 182 ? -58.768 10.748 30.217 1.000 90.301 182 SER B C 1
ATOM 3752 O O . SER B 1 182 ? -58.377 9.985 31.099 1.000 84.036 182 SER B O 1
ATOM 3755 N N . LYS B 1 183 ? -58.533 12.067 30.219 1.000 98.402 183 LYS B N 1
ATOM 3756 C CA . LYS B 1 183 ? -57.936 12.799 31.325 1.000 98.152 183 LYS B CA 1
ATOM 3757 C C . LYS B 1 183 ? -58.835 12.643 32.551 1.000 99.012 183 LYS B C 1
ATOM 3758 O O . LYS B 1 183 ? -58.346 12.442 33.660 1.000 99.444 183 LYS B O 1
ATOM 3764 N N . THR B 1 184 ? -60.157 12.698 32.319 1.000 100.864 184 THR B N 1
ATOM 3765 C CA . THR B 1 184 ? -61.185 12.747 33.350 1.000 92.617 184 THR B CA 1
ATOM 3766 C C . THR B 1 184 ? -61.597 11.341 33.801 1.000 90.077 184 THR B C 1
ATOM 3767 O O . THR B 1 184 ? -62.381 11.196 34.735 1.000 93.059 184 THR B O 1
ATOM 3771 N N . SER B 1 185 ? -61.094 10.296 33.133 1.000 89.038 185 SER B N 1
ATOM 3772 C CA . SER B 1 185 ? -61.555 8.942 33.406 1.000 86.830 185 SER B CA 1
ATOM 3773 C C . SER B 1 185 ? -60.944 8.423 34.704 1.000 85.368 185 SER B C 1
ATOM 3774 O O . SER B 1 185 ? -59.750 8.595 34.944 1.000 87.606 185 SER B O 1
ATOM 3777 N N . PRO B 1 186 ? -61.747 7.780 35.585 1.000 85.394 186 PRO B N 1
ATOM 3778 C CA . PRO B 1 186 ? -61.213 7.116 36.775 1.000 82.262 186 PRO B CA 1
ATOM 3779 C C . PRO B 1 186 ? -60.264 5.984 36.392 1.000 85.532 186 PRO B C 1
ATOM 3780 O O . PRO B 1 186 ? -60.387 5.405 35.314 1.000 91.489 186 PRO B O 1
ATOM 3784 N N . PRO B 1 187 ? -59.277 5.644 37.253 1.000 89.327 187 PRO B N 1
ATOM 3785 C CA . PRO B 1 187 ? -58.367 4.520 37.010 1.000 87.053 187 PRO B CA 1
ATOM 3786 C C . PRO B 1 187 ? -58.972 3.194 36.545 1.000 84.113 187 PRO B C 1
ATOM 3787 O O . PRO B 1 187 ? -58.281 2.403 35.905 1.000 100.080 187 PRO B O 1
ATOM 3791 N N . VAL B 1 188 ? -60.250 2.949 36.861 1.000 79.176 188 VAL B N 1
ATOM 3792 C CA . VAL B 1 188 ? -60.868 1.659 36.576 1.000 77.352 188 VAL B CA 1
ATOM 3793 C C . VAL B 1 188 ? -61.153 1.501 35.082 1.000 72.565 188 VAL B C 1
ATOM 3794 O O . VAL B 1 188 ? -61.136 0.380 34.569 1.000 70.976 188 VAL B O 1
ATOM 3798 N N . VAL B 1 189 ? -61.411 2.623 34.398 1.000 62.769 189 VAL B N 1
ATOM 3799 C CA . VAL B 1 189 ? -61.613 2.615 32.957 1.000 65.859 189 VAL B CA 1
ATOM 3800 C C . VAL B 1 189 ? -60.349 2.087 32.272 1.000 69.381 189 VAL B C 1
ATOM 3801 O O . VAL B 1 189 ? -60.417 1.111 31.529 1.000 72.531 189 VAL B O 1
ATOM 3805 N N . GLU B 1 190 ? -59.203 2.728 32.548 1.000 71.814 190 GLU B N 1
ATOM 3806 C CA . GLU B 1 190 ? -57.898 2.329 32.040 1.000 70.367 190 GLU B CA 1
ATOM 3807 C C . GLU B 1 190 ? -57.684 0.830 32.208 1.000 61.277 190 GLU B C 1
ATOM 3808 O O . GLU B 1 190 ? -57.221 0.168 31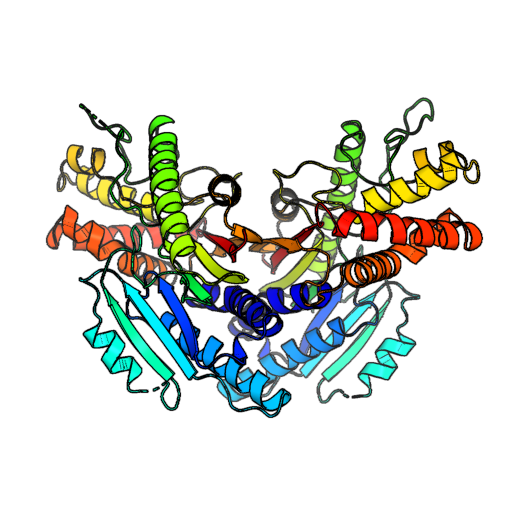.284 1.000 60.305 190 GLU B O 1
ATOM 3814 N N . ALA B 1 191 ? -57.982 0.321 33.408 1.000 58.377 191 ALA B N 1
ATOM 3815 C CA . ALA B 1 191 ? -57.636 -1.043 33.782 1.000 61.348 191 ALA B CA 1
ATOM 3816 C C . ALA B 1 191 ? -58.551 -2.039 33.068 1.000 63.082 191 ALA B C 1
ATOM 3817 O O . ALA B 1 191 ? -58.140 -3.170 32.791 1.000 59.374 191 ALA B O 1
ATOM 3819 N N . ALA B 1 192 ? -59.783 -1.593 32.773 1.000 65.295 192 ALA B N 1
ATOM 3820 C CA . ALA B 1 192 ? -60.786 -2.407 32.103 1.000 65.975 192 ALA B CA 1
ATOM 3821 C C . ALA B 1 192 ? -60.442 -2.551 30.620 1.000 64.565 192 ALA B C 1
ATOM 3822 O O . ALA B 1 192 ? -60.509 -3.650 30.058 1.000 64.711 192 ALA B O 1
ATOM 3824 N N . TYR B 1 193 ? -60.065 -1.425 29.999 1.000 58.373 193 TYR B N 1
ATOM 3825 C CA . TYR B 1 193 ? -59.651 -1.421 28.608 1.000 52.945 193 TYR B CA 1
ATOM 3826 C C . TYR B 1 193 ? -58.409 -2.290 28.438 1.000 52.018 193 TYR B C 1
ATOM 3827 O O . TYR B 1 193 ? -58.355 -3.102 27.520 1.000 55.955 193 TYR B O 1
ATOM 3836 N N . LEU B 1 194 ? -57.437 -2.156 29.350 1.000 51.954 194 LEU B N 1
ATOM 3837 C CA . LEU B 1 194 ? -56.204 -2.928 29.242 1.000 53.624 194 LEU B CA 1
ATOM 3838 C C . LEU B 1 194 ? -56.509 -4.421 29.364 1.000 51.698 194 LEU B C 1
ATOM 3839 O O . LEU B 1 194 ? -55.878 -5.247 28.704 1.000 56.280 194 LEU B O 1
ATOM 3844 N N . ALA B 1 195 ? -57.501 -4.748 30.195 1.000 46.942 195 ALA B N 1
ATOM 3845 C CA . ALA B 1 195 ? -57.792 -6.137 30.500 1.000 47.727 195 ALA B CA 1
ATOM 3846 C C . ALA B 1 195 ? -58.421 -6.785 29.274 1.000 45.268 195 ALA B C 1
ATOM 3847 O O . ALA B 1 195 ? -58.033 -7.889 28.883 1.000 44.716 195 ALA B O 1
ATOM 3849 N N . GLN B 1 196 ? -59.372 -6.058 28.674 1.000 47.314 196 GLN B N 1
ATOM 3850 C CA . GLN B 1 196 ? -60.051 -6.484 27.462 1.000 48.428 196 GLN B CA 1
ATOM 3851 C C . GLN B 1 196 ? -59.026 -6.737 26.358 1.000 52.613 196 GLN B C 1
ATOM 3852 O O . GLN B 1 196 ? -59.114 -7.746 25.646 1.000 56.316 196 GLN B O 1
ATOM 3858 N N . PHE B 1 197 ? -58.068 -5.803 26.232 1.000 51.038 197 PHE B N 1
ATOM 3859 C CA . PHE B 1 197 ? -57.059 -5.877 25.192 1.000 50.302 197 PHE B CA 1
ATOM 3860 C C . PHE B 1 197 ? -56.201 -7.115 25.413 1.000 51.071 197 PHE B C 1
ATOM 3861 O O . PHE B 1 197 ? -55.915 -7.835 24.456 1.000 52.494 197 PHE B O 1
ATOM 3869 N N . LYS B 1 198 ? -55.811 -7.346 26.675 1.000 47.219 198 LYS B N 1
ATOM 3870 C CA . LYS B 1 198 ? -54.962 -8.477 27.010 1.000 49.038 198 LYS B CA 1
ATOM 3871 C C . LYS B 1 198 ? -55.634 -9.775 26.559 1.000 51.366 198 LYS B C 1
ATOM 3872 O O . LYS B 1 198 ? -54.976 -10.641 25.977 1.000 51.157 198 LYS B O 1
ATOM 3878 N N . GLU B 1 199 ? -56.944 -9.889 26.828 1.000 52.832 199 GLU B N 1
ATOM 3879 C CA . GLU B 1 199 ? -57.735 -11.040 26.422 1.000 58.038 199 GLU B CA 1
ATOM 3880 C C . GLU B 1 199 ? -57.692 -11.181 24.898 1.000 55.318 199 GLU B C 1
ATOM 3881 O O . GLU B 1 199 ? -57.181 -12.182 24.385 1.000 50.057 199 GLU B O 1
ATOM 3887 N N . ASP B 1 200 ? -58.215 -10.151 24.206 1.000 51.878 200 ASP B N 1
ATOM 3888 C CA . ASP B 1 200 ? -58.377 -10.124 22.758 1.000 49.359 200 ASP B CA 1
ATOM 3889 C C . ASP B 1 200 ? -57.061 -10.436 22.044 1.000 48.410 200 ASP B C 1
ATOM 3890 O O . ASP B 1 200 ? -57.008 -11.351 21.223 1.000 47.758 200 ASP B O 1
ATOM 3895 N N . PHE B 1 201 ? -56.005 -9.682 22.384 1.000 47.841 201 PHE B N 1
ATOM 3896 C CA . PHE B 1 201 ? -54.727 -9.752 21.694 1.000 48.242 201 PHE B CA 1
ATOM 3897 C C . PHE B 1 201 ? -54.080 -11.120 21.908 1.000 48.636 201 PHE B C 1
ATOM 3898 O O . PHE B 1 201 ? -53.425 -11.646 21.007 1.000 50.646 201 PHE B O 1
ATOM 3906 N N . THR B 1 202 ? -54.285 -11.693 23.100 1.000 47.505 202 THR B N 1
ATOM 3907 C CA . THR B 1 202 ? -53.808 -13.035 23.411 1.000 45.013 202 THR B CA 1
ATOM 3908 C C . THR B 1 202 ? -54.528 -14.051 22.528 1.000 41.169 202 THR B C 1
ATOM 3909 O O . THR B 1 202 ? -53.902 -14.980 22.009 1.000 41.871 202 THR B O 1
ATOM 3913 N N . LEU B 1 203 ? -55.846 -13.863 22.366 1.000 39.565 203 LEU B N 1
ATOM 3914 C CA . LEU B 1 203 ? -56.641 -14.781 21.565 1.000 42.656 203 LEU B CA 1
ATOM 3915 C C . LEU B 1 203 ? -56.219 -14.670 20.095 1.000 44.991 203 LEU B C 1
ATOM 3916 O O . LEU B 1 203 ? -56.157 -15.677 19.389 1.000 44.101 203 LEU B O 1
ATOM 3921 N N . LEU B 1 204 ? -55.878 -13.450 19.655 1.000 45.471 204 LEU B N 1
ATOM 3922 C CA . LEU B 1 204 ? -55.384 -13.246 18.305 1.000 45.480 204 LEU B CA 1
ATOM 3923 C C . LEU B 1 204 ? -54.098 -14.040 18.107 1.000 45.741 204 LEU B C 1
ATOM 3924 O O . LEU B 1 204 ? -53.966 -14.757 17.116 1.000 49.194 204 LEU B O 1
ATOM 3929 N N . LEU B 1 205 ? -53.154 -13.892 19.044 1.000 44.203 205 LEU B N 1
ATOM 3930 C CA . LEU B 1 205 ? -51.837 -14.484 18.873 1.000 44.706 205 LEU B CA 1
ATOM 3931 C C . LEU B 1 205 ? -51.931 -16.009 18.885 1.000 46.810 205 LEU B C 1
ATOM 3932 O O . LEU B 1 205 ? -51.243 -16.678 18.116 1.000 46.219 205 LEU B O 1
ATOM 3937 N N . LYS B 1 206 ? -52.800 -16.543 19.760 1.000 51.151 206 LYS B N 1
ATOM 3938 C CA . LYS B 1 206 ? -52.948 -17.982 19.924 1.000 49.865 206 LYS B CA 1
ATOM 3939 C C . LYS B 1 206 ? -53.499 -18.611 18.644 1.000 47.260 206 LYS B C 1
ATOM 3940 O O . LYS B 1 206 ? -53.001 -19.649 18.207 1.000 49.184 206 LYS B O 1
ATOM 3946 N N . SER B 1 207 ? -54.526 -17.973 18.066 1.000 41.093 207 SER B N 1
ATOM 3947 C CA . SER B 1 207 ? -55.114 -18.379 16.798 1.000 39.990 207 SER B CA 1
ATOM 3948 C C . SER B 1 207 ? -54.076 -18.336 15.675 1.000 43.333 207 SER B C 1
ATOM 3949 O O . SER B 1 207 ? -53.951 -19.293 14.908 1.000 46.642 207 SER B O 1
ATOM 3952 N N . ARG B 1 208 ? -53.323 -17.231 15.569 1.000 44.123 208 ARG B N 1
ATOM 3953 C CA . ARG B 1 208 ? -52.360 -17.116 14.484 1.000 45.117 208 ARG B CA 1
ATOM 3954 C C . ARG B 1 208 ? -51.235 -18.122 14.683 1.000 48.542 208 ARG B C 1
ATOM 3955 O O . ARG B 1 208 ? -50.713 -18.673 13.710 1.000 50.635 208 ARG B O 1
ATOM 3963 N N . ALA B 1 209 ? -50.886 -18.366 15.953 1.000 48.668 209 ALA B N 1
ATOM 3964 C CA . ALA B 1 209 ? -49.821 -19.296 16.276 1.000 45.876 209 ALA B CA 1
ATOM 3965 C C . ALA B 1 209 ? -50.142 -20.679 15.711 1.000 48.597 209 ALA B C 1
ATOM 3966 O O . ALA B 1 209 ? -49.253 -21.325 15.159 1.000 53.155 209 ALA B O 1
ATOM 3968 N N . GLU B 1 210 ? -51.413 -21.101 15.813 1.000 49.964 210 GLU B N 1
ATOM 3969 C CA . GLU B 1 210 ? -51.846 -22.418 15.348 1.000 51.415 210 GLU B CA 1
ATOM 3970 C C . GLU B 1 210 ? -51.787 -22.509 13.822 1.000 44.428 210 GLU B C 1
ATOM 3971 O O . GLU B 1 210 ? -51.665 -23.601 13.280 1.000 40.847 210 GLU B O 1
ATOM 3977 N N . GLU B 1 211 ? -51.885 -21.357 13.142 1.000 43.016 211 GLU B N 1
ATOM 3978 C CA . GLU B 1 211 ? -52.091 -21.298 11.701 1.000 42.855 211 GLU B CA 1
ATOM 3979 C C . GLU B 1 211 ? -50.789 -21.034 10.937 1.000 43.503 211 GLU B C 1
ATOM 3980 O O . GLU B 1 211 ? -50.769 -21.138 9.710 1.000 44.692 211 GLU B O 1
ATOM 3986 N N . MET B 1 212 ? -49.702 -20.703 11.648 1.000 42.498 212 MET B N 1
ATOM 3987 C CA . MET B 1 212 ? -48.470 -20.289 10.988 1.000 42.861 212 MET B CA 1
ATOM 3988 C C . MET B 1 212 ? -47.466 -21.438 10.953 1.000 42.210 212 MET B C 1
ATOM 3989 O O . MET B 1 212 ? -47.346 -22.185 11.921 1.000 47.912 212 MET B O 1
ATOM 3994 N N . VAL B 1 213 ? -46.734 -21.555 9.838 1.000 41.226 213 VAL B N 1
ATOM 3995 C CA . VAL B 1 213 ? -45.628 -22.494 9.719 1.000 44.101 213 VAL B CA 1
ATOM 3996 C C . VAL B 1 213 ? -44.551 -22.101 10.733 1.000 49.269 213 VAL B C 1
ATOM 3997 O O . VAL B 1 213 ? -44.505 -20.951 11.187 1.000 44.508 213 VAL B O 1
ATOM 4001 N N . GLN B 1 214 ? -43.677 -23.065 11.058 1.000 50.462 214 GLN B N 1
ATOM 4002 C CA . GLN B 1 214 ? -42.462 -22.786 11.808 1.000 53.836 214 GLN B CA 1
ATOM 4003 C C . GLN B 1 214 ? -41.648 -21.722 11.065 1.000 52.238 214 GLN B C 1
ATOM 4004 O O . GLN B 1 214 ? -41.389 -21.870 9.871 1.000 63.308 214 GLN B O 1
ATOM 4010 N N . ASN B 1 215 ? -41.308 -20.623 11.757 1.000 48.652 215 ASN B N 1
ATOM 4011 C CA . ASN B 1 215 ? -40.478 -19.556 11.212 1.000 48.285 215 ASN B CA 1
ATOM 4012 C C . ASN B 1 215 ? -41.261 -18.619 10.294 1.000 49.347 215 ASN B C 1
ATOM 4013 O O . ASN B 1 215 ? -40.666 -17.858 9.538 1.000 51.211 215 ASN B O 1
ATOM 4018 N N . GLY B 1 216 ? -42.593 -18.663 10.374 1.000 48.576 216 GLY B N 1
ATOM 4019 C CA . GLY B 1 216 ? -43.409 -17.701 9.653 1.000 44.283 216 GLY B CA 1
ATOM 4020 C C . GLY B 1 216 ? -43.340 -16.361 10.366 1.000 46.322 216 GLY B C 1
ATOM 4021 O O . GLY B 1 216 ? -43.083 -16.337 11.569 1.000 56.595 216 GLY B O 1
ATOM 4022 N N . ARG B 1 217 ? -43.535 -15.265 9.621 1.000 41.988 217 ARG B N 1
ATOM 4023 C CA . ARG B 1 217 ? -43.466 -13.939 10.210 1.000 39.401 217 ARG B CA 1
ATOM 4024 C C . ARG B 1 217 ? -44.859 -13.326 10.240 1.000 39.253 217 ARG B C 1
ATOM 4025 O O . ARG B 1 217 ? -45.681 -13.613 9.374 1.000 34.722 217 ARG B O 1
ATOM 4033 N N . MET B 1 218 ? -45.088 -12.470 11.246 1.000 40.247 218 MET B N 1
ATOM 4034 C CA . MET B 1 218 ? -46.334 -11.739 11.397 1.000 41.350 218 MET B CA 1
ATOM 4035 C C . MET B 1 218 ? -46.017 -10.265 11.664 1.000 44.835 218 MET B C 1
ATOM 4036 O O . MET B 1 218 ? -45.260 -9.935 12.581 1.000 44.588 218 MET B O 1
ATOM 4041 N N . VAL B 1 219 ? -46.602 -9.379 10.844 1.000 39.937 219 VAL B N 1
ATOM 4042 C CA . VAL B 1 219 ? -46.340 -7.955 10.950 1.000 37.956 219 VAL B CA 1
ATOM 4043 C C . VAL B 1 219 ? -47.628 -7.279 11.394 1.000 40.257 219 VAL B C 1
ATOM 4044 O O . VAL B 1 219 ? -48.608 -7.302 10.654 1.000 41.526 219 VAL B O 1
ATOM 4048 N N . LEU B 1 220 ? -47.609 -6.689 12.597 1.000 42.327 220 LEU B N 1
ATOM 4049 C CA . LEU B 1 220 ? -48.797 -6.054 13.142 1.000 41.525 220 LEU B CA 1
ATOM 4050 C C . LEU B 1 220 ? -48.511 -4.575 13.366 1.000 44.155 220 LEU B C 1
ATOM 4051 O O . LEU B 1 220 ? -47.570 -4.219 14.072 1.000 44.309 220 LEU B O 1
ATOM 4056 N N . ILE B 1 221 ? -49.369 -3.744 12.768 1.000 40.438 221 ILE B N 1
ATOM 4057 C CA . ILE B 1 221 ? -49.320 -2.302 12.863 1.000 39.419 221 ILE B CA 1
ATOM 4058 C C . ILE B 1 221 ? -50.683 -1.868 13.386 1.000 40.951 221 ILE B C 1
ATOM 4059 O O . ILE B 1 221 ? -51.701 -2.263 12.827 1.000 45.897 221 ILE B O 1
ATOM 4064 N N . LEU B 1 222 ? -50.702 -1.052 14.443 1.000 40.723 222 LEU B N 1
ATOM 4065 C CA . LEU B 1 222 ? -51.962 -0.606 15.019 1.000 41.131 222 LEU B CA 1
ATOM 4066 C C . LEU B 1 222 ? -51.800 0.766 15.663 1.000 44.547 222 LEU B C 1
ATOM 4067 O O . LEU B 1 222 ? -50.679 1.202 15.940 1.000 47.806 222 LEU B O 1
ATOM 4072 N N . ASN B 1 223 ? -52.943 1.434 15.865 1.000 43.207 223 ASN B N 1
ATOM 4073 C CA . ASN B 1 223 ? -53.005 2.728 16.520 1.000 44.314 223 ASN B CA 1
ATOM 4074 C C . ASN B 1 223 ? -52.651 2.503 17.984 1.000 44.398 223 ASN B C 1
ATOM 4075 O O . ASN B 1 223 ? -53.131 1.546 18.583 1.000 47.262 223 ASN B O 1
ATOM 4080 N N . GLY B 1 224 ? -51.754 3.338 18.524 1.000 43.682 224 GLY B N 1
ATOM 4081 C CA . GLY B 1 224 ? -51.180 3.101 19.840 1.000 44.140 224 GLY B CA 1
ATOM 4082 C C . GLY B 1 224 ? -50.813 4.398 20.558 1.000 44.536 224 GLY B C 1
ATOM 4083 O O . GLY B 1 224 ? -51.274 5.477 20.183 1.000 44.575 224 GLY B O 1
ATOM 4084 N N . ARG B 1 225 ? -49.992 4.271 21.608 1.000 43.086 225 ARG B N 1
ATOM 4085 C CA . ARG B 1 225 ? -49.562 5.436 22.363 1.000 42.567 225 ARG B CA 1
ATOM 4086 C C . ARG B 1 225 ? -48.121 5.251 22.824 1.000 42.570 225 ARG B C 1
ATOM 4087 O O . ARG B 1 225 ? -47.646 4.121 22.960 1.000 40.640 225 ARG B O 1
ATOM 4095 N N . GLN B 1 226 ? -47.436 6.387 23.029 1.000 46.533 226 GLN B N 1
ATOM 4096 C CA . GLN B 1 226 ? -46.171 6.444 23.750 1.000 49.325 226 GLN B CA 1
ATOM 4097 C C . GLN B 1 226 ? -46.483 6.310 25.241 1.000 45.574 226 GLN B C 1
ATOM 4098 O O . GLN B 1 226 ? -47.400 6.963 25.727 1.000 46.648 226 GLN B O 1
ATOM 4104 N N . ALA B 1 227 ? -45.754 5.442 25.950 1.000 45.977 227 ALA B N 1
ATOM 4105 C CA . ALA B 1 227 ? -46.113 5.087 27.322 1.000 49.015 227 ALA B CA 1
ATOM 4106 C C . ALA B 1 227 ? -46.197 6.328 28.206 1.000 47.109 227 ALA B C 1
ATOM 4107 O O . ALA B 1 227 ? -47.158 6.491 28.951 1.000 48.847 227 ALA B O 1
ATOM 4109 N N . SER B 1 228 ? -45.205 7.211 28.071 1.000 49.933 228 SER B N 1
ATOM 4110 C CA . SER B 1 228 ? -45.085 8.433 28.854 1.000 51.743 228 SER B CA 1
ATOM 4111 C C . SER B 1 228 ? -46.087 9.499 28.412 1.000 54.783 228 SER B C 1
ATOM 4112 O O . SER B 1 228 ? -46.046 10.622 28.897 1.000 63.237 228 SER B O 1
ATOM 4115 N N . ASP B 1 229 ? -46.971 9.169 27.467 1.000 64.142 229 ASP B N 1
ATOM 4116 C CA . ASP B 1 229 ? -47.983 10.112 27.030 1.000 65.532 229 ASP B CA 1
ATOM 4117 C C . ASP B 1 229 ? -49.164 10.032 27.991 1.000 67.405 229 ASP B C 1
ATOM 4118 O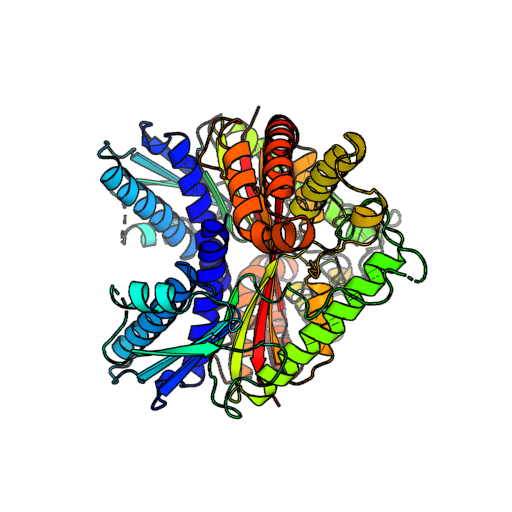 O . ASP B 1 229 ? -49.546 8.938 28.402 1.000 66.165 229 ASP B O 1
ATOM 4123 N N . PRO B 1 230 ? -49.791 11.178 28.356 1.000 71.800 230 PRO B N 1
ATOM 4124 C CA . PRO B 1 230 ? -51.019 11.158 29.151 1.000 74.417 230 PRO B CA 1
ATOM 4125 C C . PRO B 1 230 ? -52.171 10.561 28.340 1.000 76.661 230 PRO B C 1
ATOM 4126 O O . PRO B 1 230 ? -52.022 10.297 27.145 1.000 82.136 230 PRO B O 1
ATOM 4130 N N . TRP B 1 231 ? -53.311 10.334 29.006 1.000 73.242 231 TRP B N 1
ATOM 4131 C CA . TRP B 1 231 ? -54.548 10.031 28.304 1.000 72.364 231 TRP B CA 1
ATOM 4132 C C . TRP B 1 231 ? -55.160 11.323 27.771 1.000 74.651 231 TRP B C 1
ATOM 4133 O O . TRP B 1 231 ? -54.719 12.413 28.127 1.000 80.327 231 TRP B O 1
ATOM 4144 N N . GLY B 1 232 ? -56.159 11.194 26.892 1.000 72.101 232 GLY B N 1
ATOM 4145 C CA . GLY B 1 232 ? -56.811 12.370 26.343 1.000 75.073 232 GLY B CA 1
ATOM 4146 C C . GLY B 1 232 ? -56.343 12.659 24.923 1.000 74.702 232 GLY B C 1
ATOM 4147 O O . GLY B 1 232 ? -56.045 11.724 24.185 1.000 79.242 232 GLY B O 1
ATOM 4148 N N . LYS B 1 233 ? -56.216 13.952 24.593 1.000 75.240 233 LYS B N 1
ATOM 4149 C CA . LYS B 1 233 ? -56.019 14.412 23.223 1.000 79.024 233 LYS B CA 1
ATOM 4150 C C . LYS B 1 233 ? -54.706 13.907 22.619 1.000 80.587 233 LYS B C 1
ATOM 4151 O O . LYS B 1 233 ? -54.571 13.859 21.397 1.000 78.755 233 LYS B O 1
ATOM 4157 N N . GLU B 1 234 ? -53.745 13.530 23.474 1.000 81.344 234 GLU B N 1
ATOM 4158 C CA . GLU B 1 234 ? -52.422 13.108 23.040 1.000 85.625 234 GLU B CA 1
ATOM 4159 C C . GLU B 1 234 ? -52.501 11.817 22.225 1.000 82.834 234 GLU B C 1
ATOM 4160 O O . GLU B 1 234 ? -51.900 11.720 21.158 1.000 82.189 234 GLU B O 1
ATOM 4166 N N . SER B 1 235 ? -53.245 10.832 22.745 1.000 88.560 235 SER B N 1
ATOM 4167 C CA . SER B 1 235 ? -53.270 9.479 22.206 1.000 87.544 235 SER B CA 1
ATOM 4168 C C . SER B 1 235 ? -54.595 9.181 21.500 1.000 87.186 235 SER B C 1
ATOM 4169 O O . SER B 1 235 ? -54.612 8.496 20.479 1.000 83.368 235 SER B O 1
ATOM 4172 N N . CYS B 1 236 ? -55.700 9.703 22.051 1.000 85.094 236 CYS B N 1
ATOM 4173 C CA . CYS B 1 236 ? -57.035 9.425 21.543 1.000 81.812 236 CYS B CA 1
ATOM 4174 C C . CYS B 1 236 ? -57.699 10.727 21.103 1.000 78.008 236 CYS B C 1
ATOM 4175 O O . CYS B 1 236 ? -58.770 11.068 21.600 1.000 83.002 236 CYS B O 1
ATOM 4178 N N . TYR B 1 237 ? -57.079 11.445 20.161 1.000 74.301 237 TYR B N 1
ATOM 4179 C CA . TYR B 1 237 ? -57.634 12.727 19.752 1.000 71.759 237 TYR B CA 1
ATOM 4180 C C . TYR B 1 237 ? -59.091 12.569 19.308 1.000 71.347 237 TYR B C 1
ATOM 4181 O O . TYR B 1 237 ? -59.951 13.360 19.692 1.000 64.771 237 TYR B O 1
ATOM 4190 N N . HIS B 1 238 ? -59.355 11.529 18.507 1.000 74.762 238 HIS B N 1
ATOM 4191 C CA . HIS B 1 238 ? -60.634 11.344 17.839 1.000 71.248 238 HIS B CA 1
ATOM 4192 C C . HIS B 1 238 ? -61.734 11.015 18.847 1.000 67.947 238 HIS B C 1
ATOM 4193 O O . HIS B 1 238 ? -62.867 11.464 18.689 1.000 74.746 238 HIS B O 1
ATOM 4200 N N . TRP B 1 239 ? -61.400 10.233 19.878 1.000 61.311 239 TRP B N 1
ATOM 4201 C CA . TRP B 1 239 ? -62.390 9.826 20.860 1.000 60.551 239 TRP B CA 1
ATOM 4202 C C . TRP B 1 239 ? -62.738 11.006 21.766 1.000 67.369 239 TRP B C 1
ATOM 4203 O O . TRP B 1 239 ? -63.851 11.093 22.277 1.000 72.879 239 TRP B O 1
ATOM 4214 N N . GLU B 1 240 ? -61.774 11.916 21.952 1.000 75.631 240 GLU B N 1
ATOM 4215 C CA . GLU B 1 240 ? -61.922 13.071 22.823 1.000 76.963 240 GLU B CA 1
ATOM 4216 C C . GLU B 1 240 ? -62.817 14.104 22.144 1.000 76.587 240 GLU B C 1
ATOM 4217 O O . GLU B 1 240 ? -63.698 14.685 22.775 1.000 84.615 240 GLU B O 1
ATOM 4223 N N . VAL B 1 241 ? -62.574 14.318 20.850 1.000 76.803 241 VAL B N 1
ATOM 4224 C CA . VAL B 1 241 ? -63.244 15.357 20.092 1.000 74.066 241 VAL B CA 1
ATOM 4225 C C . VAL B 1 241 ? -64.646 14.884 19.700 1.000 77.822 241 VAL B C 1
ATOM 4226 O O . VAL B 1 241 ? -65.537 15.705 19.475 1.000 77.413 241 VAL B O 1
ATOM 4230 N N . LEU B 1 242 ? -64.849 13.559 19.647 1.000 78.180 242 LEU B N 1
ATOM 4231 C CA . LEU B 1 242 ? -66.180 13.026 19.402 1.000 73.775 242 LEU B CA 1
ATOM 4232 C C . LEU B 1 242 ? -67.033 13.193 20.656 1.000 72.768 242 LEU B C 1
ATOM 4233 O O . LEU B 1 242 ? -68.180 13.621 20.563 1.000 73.900 242 LEU B O 1
ATOM 4238 N N . ALA B 1 243 ? -66.453 12.879 21.821 1.000 74.473 243 ALA B N 1
ATOM 4239 C CA . ALA B 1 243 ? -67.131 13.040 23.098 1.000 74.336 243 ALA B CA 1
ATOM 4240 C C . ALA B 1 243 ? -67.497 14.507 23.326 1.000 82.086 243 ALA B C 1
ATOM 4241 O O . ALA B 1 243 ? -68.507 14.800 23.959 1.000 88.967 243 ALA B O 1
ATOM 4243 N N . GLU B 1 244 ? -66.681 15.423 22.794 1.000 90.659 244 GLU B N 1
ATOM 4244 C CA . GLU B 1 244 ? -66.994 16.842 22.837 1.000 98.543 244 GLU B CA 1
ATOM 4245 C C . GLU B 1 244 ? -68.259 17.111 22.025 1.000 104.052 244 GLU B C 1
ATOM 4246 O O . GLU B 1 244 ? -69.175 17.771 22.509 1.000 114.138 244 GLU B O 1
ATOM 4252 N N . ALA B 1 245 ? -68.300 16.594 20.791 1.000 107.372 245 ALA B N 1
ATOM 4253 C CA . ALA B 1 245 ? -69.415 16.841 19.888 1.000 105.502 245 ALA B CA 1
ATOM 4254 C C . ALA B 1 245 ? -70.705 16.251 20.457 1.000 108.929 245 ALA B C 1
ATOM 4255 O O . ALA B 1 245 ? -71.755 16.881 20.368 1.000 106.742 245 ALA B O 1
ATOM 4257 N N . ILE B 1 246 ? -70.610 15.051 21.049 1.000 110.723 246 ILE B N 1
ATOM 4258 C CA . ILE B 1 246 ? -71.728 14.420 21.737 1.000 114.521 246 ILE B CA 1
ATOM 4259 C C . ILE B 1 246 ? -72.186 15.335 22.874 1.000 119.461 246 ILE B C 1
ATOM 4260 O O . ILE B 1 246 ? -73.381 15.562 23.047 1.000 129.666 246 ILE B O 1
ATOM 4265 N N . SER B 1 247 ? -71.225 15.873 23.636 1.000 113.895 247 SER B N 1
ATOM 4266 C CA . SER B 1 247 ? -71.517 16.656 24.828 1.000 101.560 247 SER B CA 1
ATOM 4267 C C . SER B 1 247 ? -72.246 17.947 24.462 1.000 99.710 247 SER B C 1
ATOM 4268 O O . SER B 1 247 ? -73.000 18.483 25.268 1.000 98.915 247 SER B O 1
ATOM 4271 N N . GLU B 1 248 ? -72.016 18.419 23.233 1.000 102.242 248 GLU B N 1
ATOM 4272 C CA . GLU B 1 248 ? -72.656 19.608 22.699 1.000 103.494 248 GLU B CA 1
ATOM 4273 C C . GLU B 1 248 ? -74.113 19.293 22.358 1.000 104.267 248 GLU B C 1
ATOM 4274 O O . GLU B 1 248 ? -74.972 20.169 22.438 1.000 103.056 248 GLU B O 1
ATOM 4280 N N . MET B 1 249 ? -74.374 18.035 21.985 1.000 100.181 249 MET B N 1
ATOM 4281 C CA . MET B 1 249 ? -75.715 17.567 21.665 1.000 99.473 249 MET B CA 1
ATOM 4282 C C . MET B 1 249 ? -76.494 17.298 22.949 1.000 98.688 249 MET B C 1
ATOM 4283 O O . MET B 1 249 ? -77.711 17.452 22.973 1.000 104.719 249 MET B O 1
ATOM 4288 N N . VAL B 1 250 ? -75.788 16.867 24.001 1.000 98.859 250 VAL B N 1
ATOM 4289 C CA . VAL B 1 250 ? -76.397 16.687 25.309 1.000 101.990 250 VAL B CA 1
ATOM 4290 C C . VAL B 1 250 ? -76.792 18.062 25.845 1.000 111.657 250 VAL B C 1
ATOM 4291 O O . VAL B 1 250 ? -77.861 18.216 26.433 1.000 117.741 250 VAL B O 1
ATOM 4295 N N . SER B 1 251 ? -75.920 19.050 25.600 1.000 115.864 251 SER B N 1
ATOM 4296 C CA . SER B 1 251 ? -76.098 20.429 26.028 1.000 115.344 251 SER B CA 1
ATOM 4297 C C . SER B 1 251 ? -77.273 21.085 25.301 1.000 119.738 251 SER B C 1
ATOM 4298 O O . SER B 1 251 ? -77.955 21.935 25.868 1.000 133.596 251 SER B O 1
ATOM 4301 N N . GLN B 1 252 ? -77.503 20.691 24.043 1.000 113.705 252 GLN B N 1
ATOM 4302 C CA . GLN B 1 252 ? -78.648 21.170 23.285 1.000 109.984 252 GLN B CA 1
ATOM 4303 C C . GLN B 1 252 ? -79.869 20.309 23.596 1.000 113.836 252 GLN B C 1
ATOM 4304 O O . GLN B 1 252 ? -80.893 20.430 22.927 1.000 119.364 252 GLN B O 1
ATOM 4310 N N . GLY B 1 253 ? -79.734 19.428 24.596 1.000 117.396 253 GLY B N 1
ATOM 4311 C CA . GLY B 1 253 ? -80.783 18.508 25.015 1.000 118.149 253 GLY B CA 1
ATOM 4312 C C . GLY B 1 253 ? -81.353 17.676 23.865 1.000 120.668 253 GLY B C 1
ATOM 4313 O O . GLY B 1 253 ? -82.522 17.300 23.902 1.000 127.474 253 GLY B O 1
ATOM 4314 N N . LEU B 1 254 ? -80.525 17.392 22.851 1.000 119.086 254 LEU B N 1
ATOM 4315 C CA . LEU B 1 254 ? -80.925 16.543 21.738 1.000 112.274 254 LEU B CA 1
ATOM 4316 C C . LEU B 1 254 ? -80.503 15.094 21.991 1.000 107.980 254 LEU B C 1
ATOM 4317 O O . LEU B 1 254 ? -80.829 14.208 21.204 1.000 116.177 254 LEU B O 1
ATOM 4322 N N . VAL B 1 255 ? -79.764 14.859 23.084 1.000 97.572 255 VAL B N 1
ATOM 4323 C CA . VAL B 1 255 ? -79.317 13.528 23.469 1.000 93.986 255 VAL B CA 1
ATOM 4324 C C . VAL B 1 255 ? -79.286 13.443 24.996 1.000 92.746 255 VAL B C 1
ATOM 4325 O O . VAL B 1 255 ? -78.800 14.351 25.672 1.000 106.757 255 VAL B O 1
ATOM 4329 N N . ASP B 1 256 ? -79.794 12.329 25.525 1.000 89.371 256 ASP B N 1
ATOM 4330 C CA . ASP B 1 256 ? -79.761 12.057 26.953 1.000 96.477 256 ASP B CA 1
ATOM 4331 C C . ASP B 1 256 ? -78.310 11.976 27.419 1.000 95.612 256 ASP B C 1
ATOM 4332 O O . ASP B 1 256 ? -77.465 11.388 26.749 1.000 90.825 256 ASP B O 1
ATOM 4337 N N . GLU B 1 257 ? -78.037 12.561 28.588 1.000 97.967 257 GLU B N 1
ATOM 4338 C CA . GLU B 1 257 ? -76.691 12.565 29.133 1.000 95.827 257 GLU B CA 1
ATOM 4339 C C . GLU B 1 257 ? -76.327 11.165 29.625 1.000 92.497 257 GLU B C 1
ATOM 4340 O O . GLU B 1 257 ? -75.152 10.865 29.804 1.000 98.430 257 GLU B O 1
ATOM 4346 N N . GLU B 1 258 ? -77.333 10.305 29.816 1.000 91.415 258 GLU B N 1
ATOM 4347 C CA . GLU B 1 258 ? -77.094 8.948 30.293 1.000 101.350 258 GLU B CA 1
ATOM 4348 C C . GLU B 1 258 ? -76.574 8.087 29.144 1.000 99.413 258 GLU B C 1
ATOM 4349 O O . GLU B 1 258 ? -75.877 7.096 29.369 1.000 95.946 258 GLU B O 1
ATOM 4355 N N . LYS B 1 259 ? -76.922 8.486 27.914 1.000 97.083 259 LYS B N 1
ATOM 4356 C CA . LYS B 1 259 ? -76.524 7.756 26.723 1.000 96.353 259 LYS B CA 1
ATOM 4357 C C . LYS B 1 259 ? -75.022 7.916 26.501 1.000 95.539 259 LYS B C 1
ATOM 4358 O O . LYS B 1 259 ? -74.320 6.924 26.329 1.000 98.567 259 LYS B O 1
ATOM 4364 N N . LEU B 1 260 ? -74.547 9.169 26.520 1.000 94.183 260 LEU B N 1
ATOM 4365 C CA . LEU B 1 260 ? -73.130 9.479 26.417 1.000 90.010 260 LEU B CA 1
ATOM 4366 C C . LEU B 1 260 ? -72.373 8.773 27.541 1.000 89.042 260 LEU B C 1
ATOM 4367 O O . LEU B 1 260 ? -71.295 8.223 27.322 1.000 89.480 260 LEU B O 1
ATOM 4372 N N . ASP B 1 261 ? -72.972 8.770 28.735 1.000 84.725 261 ASP B N 1
ATOM 4373 C CA . ASP B 1 261 ? -72.303 8.281 29.927 1.000 84.487 261 ASP B CA 1
ATOM 4374 C C . ASP B 1 261 ? -71.950 6.809 29.749 1.000 82.972 261 ASP B C 1
ATOM 4375 O O . ASP B 1 261 ? -70.820 6.405 30.018 1.000 84.397 261 ASP B O 1
ATOM 4380 N N . SER B 1 262 ? -72.920 6.025 29.269 1.000 85.185 262 SER B N 1
ATOM 4381 C CA . SER B 1 262 ? -72.754 4.582 29.198 1.000 88.322 262 SER B CA 1
ATOM 4382 C C . SER B 1 262 ? -72.477 4.131 27.764 1.000 81.658 262 SER B C 1
ATOM 4383 O O . SER B 1 262 ? -72.661 2.960 27.433 1.000 80.415 262 SER B O 1
ATOM 4386 N N . PHE B 1 263 ? -72.021 5.068 26.922 1.000 76.182 263 PHE B N 1
ATOM 4387 C CA . PHE B 1 263 ? -71.480 4.735 25.610 1.000 76.075 263 PHE B CA 1
ATOM 4388 C C . PHE B 1 263 ? -69.956 4.730 25.672 1.000 79.119 263 PHE B C 1
ATOM 4389 O O . PHE B 1 263 ? -69.344 5.657 26.204 1.000 87.857 263 PHE B O 1
ATOM 4397 N N . ASN B 1 264 ? -69.368 3.667 25.115 1.000 75.835 264 ASN B N 1
ATOM 4398 C CA . ASN B 1 264 ? -67.932 3.457 25.138 1.000 75.971 264 ASN B CA 1
ATOM 4399 C C . ASN B 1 264 ? -67.526 2.668 23.903 1.000 75.196 264 ASN B C 1
ATOM 4400 O O . ASN B 1 264 ? -68.112 1.630 23.606 1.000 81.201 264 ASN B O 1
ATOM 4405 N N . VAL B 1 265 ? -66.504 3.178 23.214 1.000 71.786 265 VAL B N 1
ATOM 4406 C CA . VAL B 1 265 ? -66.036 2.600 21.969 1.000 66.686 265 VAL B CA 1
ATOM 4407 C C . VAL B 1 265 ? -65.153 1.393 22.281 1.000 62.623 265 VAL B C 1
ATOM 4408 O O . VAL B 1 265 ? -64.319 1.453 23.180 1.000 66.940 265 VAL B O 1
ATOM 4412 N N . PRO B 1 266 ? -65.335 0.247 21.582 1.000 61.384 266 PRO B N 1
ATOM 4413 C CA . PRO B 1 266 ? -64.527 -0.953 21.837 1.000 61.981 266 PRO B CA 1
ATOM 4414 C C . PRO B 1 266 ? -63.182 -0.876 21.114 1.000 61.085 266 PRO B C 1
ATOM 4415 O O . PRO B 1 266 ? -62.922 -1.609 20.157 1.000 60.365 266 PRO B O 1
ATOM 4419 N N . CYS B 1 267 ? -62.333 0.035 21.592 1.000 60.694 267 CYS B N 1
ATOM 4420 C CA . CYS B 1 267 ? -61.083 0.343 20.923 1.000 62.338 267 CYS B CA 1
ATOM 4421 C C . CYS B 1 267 ? -60.028 0.752 21.949 1.000 58.234 267 CYS B C 1
ATOM 4422 O O . CYS B 1 267 ? -60.314 1.557 22.833 1.000 59.876 267 CYS B O 1
ATOM 4425 N N . TYR B 1 268 ? -58.810 0.213 21.798 1.000 51.267 268 TYR B N 1
ATOM 4426 C CA . TYR B 1 268 ? -57.718 0.502 22.714 1.000 52.073 268 TYR B CA 1
ATOM 4427 C C . TYR B 1 268 ? -56.464 0.910 21.946 1.000 56.271 268 TYR B C 1
ATOM 4428 O O . TYR B 1 268 ? -56.178 0.363 20.886 1.000 54.336 268 TYR B O 1
ATOM 4437 N N . ALA B 1 269 ? -55.715 1.855 22.534 1.000 57.108 269 ALA B N 1
ATOM 4438 C CA . ALA B 1 269 ? -54.410 2.270 22.046 1.000 49.911 269 ALA B CA 1
ATOM 4439 C C . ALA B 1 269 ? -53.333 1.810 23.028 1.000 49.504 269 ALA B C 1
ATOM 4440 O O . ALA B 1 269 ? -53.054 2.496 24.007 1.000 51.714 269 ALA B O 1
ATOM 4442 N N . PRO B 1 270 ? -52.685 0.643 22.802 1.000 47.578 270 PRO B N 1
ATOM 4443 C CA . PRO B 1 270 ? -51.652 0.148 23.714 1.000 46.159 270 PRO B CA 1
ATOM 4444 C C . PRO B 1 270 ? -50.298 0.828 23.538 1.000 49.807 270 PRO B C 1
ATOM 4445 O O . PRO B 1 270 ? -49.996 1.392 22.483 1.000 53.726 270 PRO B O 1
ATOM 4449 N N . SER B 1 271 ? -49.489 0.757 24.599 1.000 49.216 271 SER B N 1
ATOM 4450 C CA . SER B 1 271 ? -48.078 1.088 24.527 1.000 45.510 271 SER B CA 1
ATOM 4451 C C . SER B 1 271 ? -47.337 -0.097 23.908 1.000 42.623 271 SER B C 1
ATOM 4452 O O . SER B 1 271 ? -47.850 -1.217 23.912 1.000 39.720 271 SER B O 1
ATOM 4455 N N . GLN B 1 272 ? -46.111 0.136 23.429 1.000 41.472 272 GLN B N 1
ATOM 4456 C CA . GLN B 1 272 ? -45.342 -0.972 22.883 1.000 42.872 272 GLN B CA 1
ATOM 4457 C C . GLN B 1 272 ? -44.978 -1.949 23.995 1.000 45.789 272 GLN B C 1
ATOM 4458 O O . GLN B 1 272 ? -44.768 -3.138 23.737 1.000 46.897 272 GLN B O 1
ATOM 4464 N N . GLU B 1 273 ? -44.930 -1.438 25.233 1.000 46.910 273 GLU B N 1
ATOM 4465 C CA . GLU B 1 273 ? -44.571 -2.263 26.377 1.000 47.881 273 GLU B CA 1
ATOM 4466 C C . GLU B 1 273 ? -45.690 -3.260 26.672 1.000 44.806 273 GLU B C 1
ATOM 4467 O O . GLU B 1 273 ? -45.427 -4.445 26.858 1.000 41.744 273 GLU B O 1
ATOM 4473 N N . GLU B 1 274 ? -46.936 -2.775 26.651 1.000 41.646 274 GLU B N 1
ATOM 4474 C CA . GLU B 1 274 ? -48.100 -3.627 26.833 1.000 45.502 274 GLU B CA 1
ATOM 4475 C C . GLU B 1 274 ? -48.106 -4.750 25.792 1.000 49.255 274 GLU B C 1
ATOM 4476 O O . GLU B 1 274 ? -48.165 -5.920 26.163 1.000 51.382 274 GLU B O 1
ATOM 4482 N N . VAL B 1 275 ? -48.012 -4.386 24.502 1.000 48.159 275 VAL B N 1
ATOM 4483 C CA . VAL B 1 275 ? -47.942 -5.334 23.402 1.000 44.268 275 VAL B CA 1
ATOM 4484 C C . VAL B 1 275 ? -46.867 -6.376 23.701 1.000 45.053 275 VAL B C 1
ATOM 4485 O O . VAL B 1 275 ? -47.108 -7.583 23.641 1.000 46.544 275 VAL B O 1
ATOM 4489 N N . GLN B 1 276 ? -45.669 -5.896 24.035 1.000 47.218 276 GLN B N 1
ATOM 4490 C CA . GLN B 1 276 ? -44.551 -6.806 24.197 1.000 49.976 276 GLN B CA 1
ATOM 4491 C C . GLN B 1 276 ? -44.767 -7.716 25.406 1.000 54.661 276 GLN B C 1
ATOM 4492 O O . GLN B 1 276 ? -44.326 -8.866 25.385 1.000 52.762 276 GLN B O 1
ATOM 4498 N N . ASP B 1 277 ? -45.430 -7.200 26.455 1.000 52.671 277 ASP B N 1
ATOM 4499 C CA . ASP B 1 277 ? -45.706 -8.013 27.636 1.000 57.017 277 ASP B CA 1
ATOM 4500 C C . ASP B 1 277 ? -46.654 -9.158 27.278 1.000 54.632 277 ASP B C 1
ATOM 4501 O O . ASP B 1 277 ? -46.440 -10.300 27.681 1.000 54.627 277 ASP B O 1
ATOM 4506 N N . ILE B 1 278 ? -47.695 -8.833 26.504 1.000 49.186 278 ILE B N 1
ATOM 4507 C CA . ILE B 1 278 ? -48.676 -9.816 26.081 1.000 43.088 278 ILE B CA 1
ATOM 4508 C C . ILE B 1 278 ? -47.993 -10.885 25.224 1.000 44.581 278 ILE B C 1
ATOM 4509 O O . ILE B 1 278 ? -48.270 -12.074 25.387 1.000 44.409 278 ILE B O 1
ATOM 4514 N N . VAL B 1 279 ? -47.071 -10.460 24.347 1.000 41.340 279 VAL B N 1
ATOM 4515 C CA . VAL B 1 279 ? -46.379 -11.381 23.458 1.000 42.988 279 VAL B CA 1
ATOM 4516 C C . VAL B 1 279 ? -45.466 -12.298 24.267 1.000 48.959 279 VAL B C 1
ATOM 4517 O O . VAL B 1 279 ? -45.244 -13.451 23.896 1.000 49.096 279 VAL B O 1
ATOM 4521 N N . ASP B 1 280 ? -44.931 -11.772 25.374 1.000 61.852 280 ASP B N 1
ATOM 4522 C CA . ASP B 1 280 ? -43.961 -12.500 26.175 1.000 65.575 280 ASP B CA 1
ATOM 4523 C C . ASP B 1 280 ? -44.632 -13.683 26.862 1.000 63.510 280 ASP B C 1
ATOM 4524 O O . ASP B 1 280 ? -44.002 -14.727 27.003 1.000 63.277 280 ASP B O 1
ATOM 4529 N N . LYS B 1 281 ? -45.906 -13.510 27.247 1.000 65.990 281 LYS B N 1
ATOM 4530 C CA . LYS B 1 281 ? -46.682 -14.526 27.947 1.000 73.608 281 LYS B CA 1
ATOM 4531 C C . LYS B 1 281 ? -47.134 -15.633 26.994 1.000 76.274 281 LYS B C 1
ATOM 4532 O O . LYS B 1 281 ? -47.432 -16.738 27.440 1.000 85.715 281 LYS B O 1
ATOM 4538 N N . VAL B 1 282 ? -47.211 -15.331 25.694 1.000 68.160 282 VAL B N 1
ATOM 4539 C CA . VAL B 1 282 ? -47.547 -16.342 24.706 1.000 63.844 282 VAL B CA 1
ATOM 4540 C C . VAL B 1 282 ? -46.233 -16.837 24.113 1.000 66.108 282 VAL B C 1
ATOM 4541 O O . VAL B 1 282 ? -45.601 -16.130 23.330 1.000 84.710 282 VAL B O 1
ATOM 4545 N N . GLY B 1 283 ? -45.816 -18.049 24.479 1.000 63.727 283 GLY B N 1
ATOM 4546 C CA . GLY B 1 283 ? -44.413 -18.418 24.330 1.000 60.350 283 GLY B CA 1
ATOM 4547 C C . GLY B 1 283 ? -44.024 -18.891 22.930 1.000 60.091 283 GLY B C 1
ATOM 4548 O O . GLY B 1 283 ? -43.011 -19.559 22.756 1.000 72.561 283 GLY B O 1
ATOM 4549 N N . SER B 1 284 ? -44.817 -18.538 21.920 1.000 59.556 284 SER B N 1
ATOM 4550 C CA . SER B 1 284 ? -44.682 -19.173 20.617 1.000 58.193 284 SER B CA 1
ATOM 4551 C C . SER B 1 284 ? -44.191 -18.185 19.558 1.000 54.641 284 SER B C 1
ATOM 4552 O O . SER B 1 284 ? -44.090 -18.537 18.384 1.000 58.374 284 SER B O 1
ATOM 4555 N N . PHE B 1 285 ? -43.859 -16.960 19.983 1.000 51.869 285 PHE B N 1
ATOM 4556 C CA . PHE B 1 285 ? -43.331 -15.945 19.082 1.000 51.642 285 PHE B CA 1
ATOM 4557 C C . PHE B 1 285 ? -42.067 -15.319 19.667 1.000 48.163 285 PHE B C 1
ATOM 4558 O O . PHE B 1 285 ? -41.973 -15.086 20.868 1.000 51.425 285 PHE B O 1
ATOM 4566 N N . ALA B 1 286 ? -41.110 -15.031 18.782 1.000 49.426 286 ALA B N 1
ATOM 4567 C CA . ALA B 1 286 ? -39.934 -14.223 19.070 1.000 45.982 286 ALA B CA 1
ATOM 4568 C C . ALA B 1 286 ? -40.129 -12.849 18.437 1.000 48.133 286 ALA B C 1
ATOM 4569 O O . ALA B 1 286 ? -40.598 -12.741 17.305 1.000 48.353 286 ALA B O 1
ATOM 4571 N N . VAL B 1 287 ? -39.790 -11.799 19.193 1.000 52.391 287 VAL B N 1
ATOM 4572 C CA . VAL B 1 287 ? -39.978 -10.431 18.729 1.000 46.676 287 VAL B CA 1
ATOM 4573 C C . VAL B 1 287 ? -38.756 -10.008 17.926 1.000 44.425 287 VAL B C 1
ATOM 4574 O O . VAL B 1 287 ? -37.643 -10.104 18.424 1.000 43.974 287 VAL B O 1
ATOM 4578 N N . GLU B 1 288 ? -38.986 -9.524 16.700 1.000 44.474 288 GLU B N 1
ATOM 4579 C CA . GLU B 1 288 ? -37.911 -9.255 15.758 1.000 43.469 288 GLU B CA 1
ATOM 4580 C C . GLU B 1 288 ? -37.779 -7.758 15.503 1.000 41.552 288 GLU B C 1
ATOM 4581 O O . GLU B 1 288 ? -36.778 -7.303 14.959 1.000 44.512 288 GLU B O 1
ATOM 4587 N N . HIS B 1 289 ? -38.802 -6.999 15.908 1.000 42.176 289 HIS B N 1
ATOM 4588 C CA . HIS B 1 289 ? -38.890 -5.573 15.636 1.000 40.055 289 HIS B CA 1
ATOM 4589 C C . HIS B 1 289 ? -40.034 -5.015 16.473 1.000 39.486 289 HIS B C 1
ATOM 4590 O O . HIS B 1 289 ? -41.111 -5.607 16.522 1.000 42.664 289 HIS B O 1
ATOM 4597 N N . ILE B 1 290 ? -39.772 -3.889 17.140 1.000 38.538 290 ILE B N 1
ATOM 4598 C CA . ILE B 1 290 ? -40.768 -3.174 17.925 1.000 38.596 290 ILE B CA 1
ATOM 4599 C C . ILE B 1 290 ? -40.510 -1.681 17.723 1.000 38.812 290 ILE B C 1
ATOM 4600 O O . ILE B 1 290 ? -39.362 -1.249 17.645 1.000 38.139 290 ILE B O 1
ATOM 4605 N N . GLU B 1 291 ? -41.590 -0.903 17.633 1.000 38.720 291 GLU B N 1
ATOM 4606 C CA . GLU B 1 291 ? -41.498 0.452 17.133 1.000 38.356 291 GLU B CA 1
ATOM 4607 C C . GLU B 1 291 ? -42.746 1.202 17.581 1.000 40.482 291 GLU B C 1
ATOM 4608 O O . GLU B 1 291 ? -43.846 0.647 17.579 1.000 41.959 291 GLU B O 1
ATOM 4614 N N . THR B 1 292 ? -42.547 2.463 17.980 1.000 39.961 292 THR B N 1
ATOM 4615 C CA . THR B 1 292 ? -43.610 3.449 18.117 1.000 36.276 292 THR B CA 1
ATOM 4616 C C . THR B 1 292 ? -43.178 4.690 17.340 1.000 36.423 292 THR B C 1
ATOM 4617 O O . THR B 1 292 ? -42.002 5.055 17.393 1.000 36.857 292 THR B O 1
ATOM 4621 N N . PHE B 1 293 ? -44.121 5.310 16.614 1.000 34.515 293 PHE B N 1
ATOM 4622 C CA . PHE B 1 293 ? -43.843 6.570 15.943 1.000 35.148 293 PHE B CA 1
ATOM 4623 C C . PHE B 1 293 ? -45.060 7.486 15.974 1.000 36.573 293 PHE B C 1
ATOM 4624 O O . PHE B 1 293 ? -46.195 7.016 15.960 1.000 38.182 293 PHE B O 1
ATOM 4632 N N . THR B 1 294 ? -44.788 8.796 16.024 1.000 38.424 294 THR B N 1
ATOM 4633 C CA . THR B 1 294 ? -45.824 9.799 16.199 1.000 44.625 294 THR B CA 1
ATOM 4634 C C . THR B 1 294 ? -45.735 10.822 15.071 1.000 46.360 294 THR B C 1
ATOM 4635 O O . THR B 1 294 ? -44.679 11.411 14.852 1.000 45.667 294 THR B O 1
ATOM 4639 N N . LEU B 1 295 ? -46.870 11.029 14.389 1.000 52.606 295 LEU B N 1
ATOM 4640 C CA . LEU B 1 295 ? -46.991 11.950 13.268 1.000 56.234 295 LEU B CA 1
ATOM 4641 C C . LEU B 1 295 ? -48.046 13.006 13.587 1.000 59.331 295 LEU B C 1
ATOM 4642 O O . LEU B 1 295 ? -48.835 12.835 14.517 1.000 54.462 295 LEU B O 1
ATOM 4647 N N . PRO B 1 296 ? -48.103 14.124 12.818 1.000 64.804 296 PRO B N 1
ATOM 4648 C CA . PRO B 1 296 ? -49.256 15.024 12.853 1.000 62.061 296 PRO B CA 1
ATOM 4649 C C . PRO B 1 296 ? -50.439 14.311 12.198 1.000 65.766 296 PRO B C 1
ATOM 4650 O O . PRO B 1 296 ? -50.275 13.646 11.168 1.000 60.878 296 PRO B O 1
ATOM 4654 N N . PHE B 1 297 ? -51.627 14.484 12.798 1.000 64.961 297 PHE B N 1
ATOM 4655 C CA . PHE B 1 297 ? 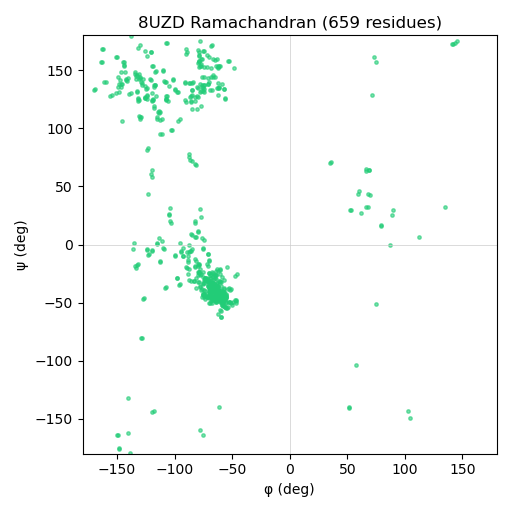-52.861 13.893 12.308 1.000 62.739 297 PHE B CA 1
ATOM 4656 C C . PHE B 1 297 ? -53.293 14.558 11.002 1.000 66.566 297 PHE B C 1
ATOM 4657 O O . PHE B 1 297 ? -53.762 13.881 10.088 1.000 62.323 297 PHE B O 1
ATOM 4665 N N . ALA B 1 298 ? -53.134 15.887 10.933 1.000 73.900 298 ALA B N 1
ATOM 4666 C CA . ALA B 1 298 ? -53.536 16.671 9.776 1.000 84.027 298 ALA B CA 1
ATOM 4667 C C . ALA B 1 298 ? -52.526 16.509 8.642 1.000 85.531 298 ALA B C 1
ATOM 4668 O O . ALA B 1 298 ? -51.367 16.189 8.878 1.000 92.417 298 ALA B O 1
ATOM 4670 N N . ASN B 1 299 ? -52.986 16.730 7.409 1.000 91.909 299 ASN B N 1
ATOM 4671 C CA . ASN B 1 299 ? -52.143 16.504 6.249 1.000 96.275 299 ASN B CA 1
ATOM 4672 C C . ASN B 1 299 ? -51.246 17.716 6.023 1.000 109.560 299 ASN B C 1
ATOM 4673 O O . ASN B 1 299 ? -51.734 18.838 5.889 1.000 120.221 299 ASN B O 1
ATOM 4678 N N . ASP B 1 300 ? -49.934 17.451 5.993 1.000 125.814 300 ASP B N 1
ATOM 4679 C CA . ASP B 1 300 ? -48.848 18.417 5.888 1.000 135.677 300 ASP B CA 1
ATOM 4680 C C . ASP B 1 300 ? -48.918 19.267 4.616 1.000 139.475 300 ASP B C 1
ATOM 4681 O O . ASP B 1 300 ? -48.614 20.463 4.656 1.000 137.047 300 ASP B O 1
ATOM 4686 N N . GLN B 1 301 ? -49.277 18.632 3.489 1.000 137.520 301 GLN B N 1
ATOM 4687 C CA . GLN B 1 301 ? -49.136 19.240 2.170 1.000 127.731 301 GLN B CA 1
ATOM 4688 C C . GLN B 1 301 ? -50.251 20.261 1.925 1.000 128.185 301 GLN B C 1
ATOM 4689 O O . GLN B 1 301 ? -50.572 20.557 0.776 1.000 123.432 301 GLN B O 1
ATOM 4695 N N . GLU B 1 302 ? -50.827 20.792 3.015 1.000 129.885 302 GLU B N 1
ATOM 4696 C CA . GLU B 1 302 ? -51.891 21.781 2.952 1.000 125.147 302 GLU B CA 1
ATOM 4697 C C . GLU B 1 302 ? -51.558 22.939 3.889 1.000 125.925 302 GLU B C 1
ATOM 4698 O O . GLU B 1 302 ? -51.358 22.736 5.084 1.000 133.509 302 GLU B O 1
ATOM 4704 N N . SER B 1 303 ? -51.519 24.153 3.323 1.000 125.409 303 SER B N 1
ATOM 4705 C CA . SER B 1 303 ? -51.035 25.334 4.023 1.000 123.843 303 SER B CA 1
ATOM 4706 C C . SER B 1 303 ? -52.151 26.015 4.814 1.000 120.715 303 SER B C 1
ATOM 4707 O O . SER B 1 303 ? -51.893 26.626 5.848 1.000 118.926 303 SER B O 1
ATOM 4710 N N . ASP B 1 304 ? -53.386 25.910 4.315 1.000 123.929 304 ASP B N 1
ATOM 4711 C CA . ASP B 1 304 ? -54.518 26.620 4.890 1.000 127.645 304 ASP B CA 1
ATOM 4712 C C . ASP B 1 304 ? -55.102 25.809 6.047 1.000 133.405 304 ASP B C 1
ATOM 4713 O O . ASP B 1 304 ? -55.400 24.627 5.888 1.000 143.922 304 ASP B O 1
ATOM 4718 N N . THR B 1 305 ? -55.268 26.470 7.203 1.000 126.827 305 THR B N 1
ATOM 4719 C CA . THR B 1 305 ? -55.782 25.878 8.432 1.000 121.301 305 THR B CA 1
ATOM 4720 C C . THR B 1 305 ? -57.208 25.362 8.245 1.000 130.532 305 THR B C 1
ATOM 4721 O O . THR B 1 305 ? -57.558 24.298 8.761 1.000 140.268 305 THR B O 1
ATOM 4725 N N . ARG B 1 306 ? -58.033 26.149 7.540 1.000 136.466 306 ARG B N 1
ATOM 4726 C CA . ARG B 1 306 ? -59.287 25.644 7.008 1.000 136.795 306 ARG B CA 1
ATOM 4727 C C . ARG B 1 306 ? -58.880 24.629 5.948 1.000 137.569 306 ARG B C 1
ATOM 4728 O O . ARG B 1 306 ? -57.743 24.653 5.478 1.000 144.119 306 ARG B O 1
ATOM 4736 N N . VAL B 1 307 ? -59.790 23.723 5.594 1.000 136.646 307 VAL B N 1
ATOM 4737 C CA . VAL B 1 307 ? -59.460 22.602 4.724 1.000 133.281 307 VAL B CA 1
ATOM 4738 C C . VAL B 1 307 ? -58.659 21.566 5.514 1.000 125.298 307 VAL B C 1
ATOM 4739 O O . VAL B 1 307 ? -59.042 20.401 5.494 1.000 117.874 307 VAL B O 1
ATOM 4743 N N . LYS B 1 308 ? -57.585 21.985 6.207 1.000 124.729 308 LYS B N 1
ATOM 4744 C CA . LYS B 1 308 ? -56.751 21.101 7.017 1.000 118.325 308 LYS B CA 1
ATOM 4745 C C . LYS B 1 308 ? -57.606 20.453 8.106 1.000 115.602 308 LYS B C 1
ATOM 4746 O O . LYS B 1 308 ? -57.549 19.237 8.310 1.000 121.452 308 LYS B O 1
ATOM 4752 N N . GLY B 1 309 ? -58.396 21.290 8.788 1.000 109.715 309 GLY B N 1
ATOM 4753 C CA . GLY B 1 309 ? -59.332 20.849 9.809 1.000 105.213 309 GLY B CA 1
ATOM 4754 C C . GLY B 1 309 ? -60.482 20.020 9.233 1.000 103.440 309 GLY B C 1
ATOM 4755 O O . GLY B 1 309 ? -60.833 18.972 9.776 1.000 96.969 309 GLY B O 1
ATOM 4756 N N . GLU B 1 310 ? -61.056 20.502 8.126 1.000 104.285 310 GLU B N 1
ATOM 4757 C CA . GLU B 1 310 ? -62.191 19.856 7.487 1.000 105.881 310 GLU B CA 1
ATOM 4758 C C . GLU B 1 310 ? -61.797 18.464 6.996 1.000 106.755 310 GLU B C 1
ATOM 4759 O O . GLU B 1 310 ? -62.581 17.524 7.118 1.000 105.957 310 GLU B O 1
ATOM 4765 N N . GLN B 1 311 ? -60.575 18.349 6.455 1.000 106.541 311 GLN B N 1
ATOM 4766 C CA . GLN B 1 311 ? -60.043 17.087 5.960 1.000 95.658 311 GLN B CA 1
ATOM 4767 C C . GLN B 1 311 ? -59.870 16.104 7.110 1.000 83.629 311 GLN B C 1
ATOM 4768 O O . GLN B 1 311 ? -60.294 14.957 6.994 1.000 77.078 311 GLN B O 1
ATOM 4774 N N . LEU B 1 312 ? -59.249 16.568 8.205 1.000 77.642 312 LEU B N 1
ATOM 4775 C CA . LEU B 1 312 ? -59.021 15.732 9.374 1.000 78.625 312 LEU B CA 1
ATOM 4776 C C . LEU B 1 312 ? -60.355 15.216 9.907 1.000 79.646 312 LEU B C 1
ATOM 4777 O O . LEU B 1 312 ? -60.464 14.048 10.270 1.000 82.420 312 LEU B O 1
ATOM 4782 N N . ALA B 1 313 ? -61.360 16.099 9.942 1.000 83.366 313 ALA B N 1
ATOM 4783 C CA . ALA B 1 313 ? -62.694 15.756 10.410 1.000 79.571 313 ALA B CA 1
ATOM 4784 C C . ALA B 1 313 ? -63.317 14.705 9.496 1.000 78.231 313 ALA B C 1
ATOM 4785 O O . ALA B 1 313 ? -63.855 13.711 9.978 1.000 79.141 313 ALA B O 1
ATOM 4787 N N . LYS B 1 314 ? -63.225 14.931 8.179 1.000 78.971 314 LYS B N 1
ATOM 4788 C CA . LYS B 1 314 ? -63.726 13.984 7.196 1.000 86.221 314 LYS B CA 1
ATOM 4789 C C . LYS B 1 314 ? -63.060 12.627 7.429 1.000 89.091 314 LYS B C 1
ATOM 4790 O O . LYS B 1 314 ? -63.732 11.600 7.478 1.000 82.657 314 LYS B O 1
ATOM 4796 N N . ASN B 1 315 ? -61.735 12.656 7.609 1.000 94.875 315 ASN B N 1
ATOM 4797 C CA . ASN B 1 315 ? -60.926 11.474 7.869 1.000 90.071 315 ASN B CA 1
ATOM 4798 C C . ASN B 1 315 ? -61.464 10.733 9.092 1.000 84.670 315 ASN B C 1
ATOM 4799 O O . ASN B 1 315 ? -61.673 9.522 9.041 1.000 83.038 315 ASN B O 1
ATOM 4804 N N . ILE B 1 316 ? -61.685 11.478 10.184 1.000 79.588 316 ILE B N 1
ATOM 4805 C CA . ILE B 1 316 ? -62.166 10.923 11.442 1.000 80.327 316 ILE B CA 1
ATOM 4806 C C . ILE B 1 316 ? -63.558 10.322 11.251 1.000 79.748 316 ILE B C 1
ATOM 4807 O O . ILE B 1 316 ? -63.844 9.240 11.767 1.000 73.491 316 ILE B O 1
ATOM 4812 N N . ARG B 1 317 ? -64.418 11.029 10.506 1.000 84.074 317 ARG B N 1
ATOM 4813 C CA . ARG B 1 317 ? -65.756 10.531 10.234 1.000 83.606 317 ARG B CA 1
ATOM 4814 C C . ARG B 1 317 ? -65.636 9.160 9.581 1.000 77.761 317 ARG B C 1
ATOM 4815 O O . ARG B 1 317 ? -66.267 8.206 10.016 1.000 76.964 317 ARG B O 1
ATOM 4823 N N . SER B 1 318 ? -64.767 9.069 8.573 1.000 77.183 318 SER B N 1
ATOM 4824 C CA . SER B 1 318 ? -64.712 7.925 7.677 1.000 81.097 318 SER B CA 1
ATOM 4825 C C . SER B 1 318 ? -64.406 6.623 8.416 1.000 76.889 318 SER B C 1
ATOM 4826 O O . SER B 1 318 ? -64.719 5.548 7.909 1.000 77.455 318 SER B O 1
ATOM 4829 N N . PHE B 1 319 ? -63.803 6.710 9.606 1.000 69.265 319 PHE B N 1
ATOM 4830 C CA . PHE B 1 319 ? -63.466 5.490 10.324 1.000 66.875 319 PHE B CA 1
ATOM 4831 C C . PHE B 1 319 ? -64.244 5.377 11.637 1.000 70.993 319 PHE B C 1
ATOM 4832 O O . PHE B 1 319 ? -64.063 4.404 12.372 1.000 70.159 319 PHE B O 1
ATOM 4840 N N . THR B 1 320 ? -65.108 6.363 11.930 1.000 74.914 320 THR B N 1
ATOM 4841 C CA . THR B 1 320 ? -65.905 6.320 13.153 1.000 73.806 320 THR B CA 1
ATOM 4842 C C . THR B 1 320 ? -67.401 6.375 12.858 1.000 67.980 320 THR B C 1
ATOM 4843 O O . THR B 1 320 ? -68.197 6.164 13.760 1.000 62.228 320 THR B O 1
ATOM 4847 N N . GLU B 1 321 ? -67.767 6.628 11.595 1.000 76.562 321 GLU B N 1
ATOM 4848 C CA . GLU B 1 321 ? -69.140 6.925 11.212 1.000 79.903 321 GLU B CA 1
ATOM 4849 C C . GLU B 1 321 ? -70.060 5.775 11.607 1.000 81.224 321 GLU B C 1
ATOM 4850 O O . GLU B 1 321 ? -71.064 5.997 12.278 1.000 78.859 321 GLU B O 1
ATOM 4856 N N . SER B 1 322 ? -69.703 4.550 11.204 1.000 77.368 322 SER B N 1
ATOM 4857 C CA . SER B 1 322 ? -70.626 3.439 11.339 1.000 78.101 322 SER B CA 1
ATOM 4858 C C . SER B 1 322 ? -70.935 3.137 12.806 1.000 78.600 322 SER B C 1
ATOM 4859 O O . SER B 1 322 ? -72.077 2.830 13.132 1.000 86.105 322 SER B O 1
ATOM 4862 N N . ILE B 1 323 ? -69.937 3.267 13.688 1.000 79.135 323 ILE B N 1
ATOM 4863 C CA . ILE B 1 323 ? -70.087 2.955 15.104 1.000 84.425 323 ILE B CA 1
ATOM 4864 C C . ILE B 1 323 ? -70.899 4.051 15.802 1.000 86.226 323 ILE B C 1
ATOM 4865 O O . ILE B 1 323 ? -71.614 3.781 16.770 1.000 84.331 323 ILE B O 1
ATOM 4870 N N . ILE B 1 324 ? -70.748 5.293 15.321 1.000 84.323 324 ILE B N 1
ATOM 4871 C CA . ILE B 1 324 ? -71.455 6.441 15.862 1.000 84.499 324 ILE B CA 1
ATOM 4872 C C . ILE B 1 324 ? -72.904 6.411 15.380 1.000 84.624 324 ILE B C 1
ATOM 4873 O O . ILE B 1 324 ? -73.813 6.608 16.175 1.000 85.105 324 ILE B O 1
ATOM 4878 N N . SER B 1 325 ? -73.102 6.144 14.082 1.000 92.335 325 SER B N 1
ATOM 4879 C CA . SER B 1 325 ? -74.420 6.135 13.459 1.000 91.048 325 SER B CA 1
ATOM 4880 C C . SER B 1 325 ? -75.304 5.069 14.095 1.000 88.667 325 SER B C 1
ATOM 4881 O O . SER B 1 325 ? -76.473 5.317 14.375 1.000 89.271 325 SER B O 1
ATOM 4884 N N . TYR B 1 326 ? -74.720 3.892 14.331 1.000 90.670 326 TYR B N 1
ATOM 4885 C CA . TYR B 1 326 ? -75.448 2.755 14.868 1.000 93.402 326 TYR B CA 1
ATOM 4886 C C . TYR B 1 326 ? -75.960 3.060 16.276 1.000 93.458 326 TYR B C 1
ATOM 4887 O O . TYR B 1 326 ? -76.931 2.459 16.724 1.000 101.796 326 TYR B O 1
ATOM 4896 N N . GLU B 1 327 ? -75.323 4.018 16.955 1.000 88.427 327 GLU B N 1
ATOM 4897 C CA . GLU B 1 327 ? -75.602 4.275 18.358 1.000 84.144 327 GLU B CA 1
ATOM 4898 C C . GLU B 1 327 ? -76.577 5.445 18.512 1.000 86.180 327 GLU B C 1
ATOM 4899 O O . GLU B 1 327 ? -77.339 5.486 19.477 1.000 79.658 327 GLU B O 1
ATOM 4905 N N . PHE B 1 328 ? -76.556 6.387 17.560 1.000 90.309 328 PHE B N 1
ATOM 4906 C CA . PHE B 1 328 ? -77.263 7.649 17.723 1.000 94.997 328 PHE B CA 1
ATOM 4907 C C . PHE B 1 328 ? -78.239 7.894 16.576 1.000 97.634 328 PHE B C 1
ATOM 4908 O O . PHE B 1 328 ? -78.982 8.872 16.598 1.000 110.041 328 PHE B O 1
ATOM 4916 N N . GLY B 1 329 ? -78.237 7.008 15.576 1.000 91.970 329 GLY B N 1
ATOM 4917 C CA . GLY B 1 329 ? -79.106 7.185 14.424 1.000 88.185 329 GLY B CA 1
ATOM 4918 C C . GLY B 1 329 ? -78.622 8.311 13.513 1.000 83.638 329 GLY B C 1
ATOM 4919 O O . GLY B 1 329 ? -77.861 9.183 13.939 1.000 76.412 329 GLY B O 1
ATOM 4920 N N . LYS B 1 330 ? -79.118 8.282 12.268 1.000 91.847 330 LYS B N 1
ATOM 4921 C CA . LYS B 1 330 ? -78.604 9.054 11.141 1.000 96.574 330 LYS B CA 1
ATOM 4922 C C . LYS B 1 330 ? -78.729 10.558 11.393 1.000 98.408 330 LYS B C 1
ATOM 4923 O O . LYS B 1 330 ? -77.825 11.326 11.062 1.000 92.082 330 LYS B O 1
ATOM 4929 N N . GLU B 1 331 ? -79.852 10.958 12.001 1.000 105.118 331 GLU B N 1
ATOM 4930 C CA . GLU B 1 331 ? -80.225 12.358 12.115 1.000 100.744 331 GLU B CA 1
ATOM 4931 C C . GLU B 1 331 ? -79.287 13.083 13.074 1.000 94.474 331 GLU B C 1
ATOM 4932 O O . GLU B 1 331 ? -78.895 14.214 12.812 1.000 85.387 331 GLU B O 1
ATOM 4938 N N . ILE B 1 332 ? -78.938 12.417 14.179 1.000 95.532 332 ILE B N 1
ATOM 4939 C CA . ILE B 1 332 ? -78.159 13.006 15.256 1.000 96.881 332 ILE B CA 1
ATOM 4940 C C . ILE B 1 332 ? -76.680 12.962 14.882 1.000 99.290 332 ILE B C 1
ATOM 4941 O O . ILE B 1 332 ? -75.914 13.876 15.201 1.000 105.240 332 ILE B O 1
ATOM 4946 N N . THR B 1 333 ? -76.295 11.864 14.225 1.000 98.358 333 THR B N 1
ATOM 4947 C CA . THR B 1 333 ? -74.916 11.660 13.816 1.000 99.623 333 THR B CA 1
ATOM 4948 C C . THR B 1 333 ? -74.495 12.756 12.836 1.000 98.000 333 THR B C 1
ATOM 4949 O O . THR B 1 333 ? -73.397 13.301 12.946 1.000 88.084 333 THR B O 1
ATOM 4953 N N . GLU B 1 334 ? -75.394 13.099 11.904 1.000 105.332 334 GLU B N 1
ATOM 4954 C CA . GLU B 1 334 ? -75.138 14.142 10.919 1.000 104.390 334 GLU B CA 1
ATOM 4955 C C . GLU B 1 334 ? -74.878 15.473 11.625 1.000 104.570 334 GLU B C 1
ATOM 4956 O O . GLU B 1 334 ? -74.105 16.298 11.135 1.000 105.129 334 GLU B O 1
ATOM 4962 N N . LYS B 1 335 ? -75.528 15.662 12.780 1.000 99.631 335 LYS B N 1
ATOM 4963 C CA . LYS B 1 335 ? -75.360 16.875 13.564 1.000 100.360 335 LYS B CA 1
ATOM 4964 C C . LYS B 1 335 ? -74.025 16.819 14.309 1.000 98.691 335 LYS B C 1
ATOM 4965 O O . LYS B 1 335 ? -73.331 17.834 14.414 1.000 98.786 335 LYS B O 1
ATOM 4971 N N . VAL B 1 336 ? -73.673 15.623 14.808 1.000 95.197 336 VAL B N 1
ATOM 4972 C CA . VAL B 1 336 ? -72.447 15.424 15.568 1.000 89.514 336 VAL B CA 1
ATOM 4973 C C . VAL B 1 336 ? -71.233 15.793 14.709 1.000 94.080 336 VAL B C 1
ATOM 4974 O O . VAL B 1 336 ? -70.351 16.515 15.176 1.000 99.260 336 VAL B O 1
ATOM 4978 N N . TYR B 1 337 ? -71.201 15.310 13.456 1.000 88.458 337 TYR B N 1
ATOM 4979 C CA . TYR B 1 337 ? -70.055 15.513 12.578 1.000 92.799 337 TYR B CA 1
ATOM 4980 C C . TYR B 1 337 ? -69.918 16.984 12.178 1.000 99.999 337 TYR B C 1
ATOM 4981 O O . TYR B 1 337 ? -68.805 17.452 11.935 1.000 98.829 337 TYR B O 1
ATOM 4990 N N . HIS B 1 338 ? -71.044 17.710 12.132 1.000 108.473 338 HIS B N 1
ATOM 4991 C CA . HIS B 1 338 ? -71.021 19.128 11.802 1.000 110.336 338 HIS B CA 1
ATOM 4992 C C . HIS B 1 338 ? -70.328 19.919 12.912 1.000 104.922 338 HIS B C 1
ATOM 4993 O O . HIS B 1 338 ? -69.554 20.836 12.635 1.000 98.335 338 HIS B O 1
ATOM 5000 N N . LYS B 1 339 ? -70.599 19.540 14.166 1.000 96.339 339 LYS B N 1
ATOM 5001 C CA . LYS B 1 339 ? -69.969 20.190 15.302 1.000 97.182 339 LYS B CA 1
ATOM 5002 C C . LYS B 1 339 ? -68.516 19.733 15.438 1.000 99.624 339 LYS B C 1
ATOM 5003 O O . LYS B 1 339 ? -67.662 20.515 15.859 1.000 99.496 339 LYS B O 1
ATOM 5009 N N . LEU B 1 340 ? -68.253 18.469 15.073 1.000 95.209 340 LEU B N 1
ATOM 5010 C CA . LEU B 1 340 ? -66.901 17.925 15.081 1.000 95.576 340 LEU B CA 1
ATOM 5011 C C . LEU B 1 340 ? -66.018 18.746 14.140 1.000 99.301 340 LEU B C 1
ATOM 5012 O O . LEU B 1 340 ? -64.884 19.073 14.488 1.000 102.625 340 LEU B O 1
ATOM 5017 N N . THR B 1 341 ? -66.563 19.088 12.963 1.000 98.531 341 THR B N 1
ATOM 5018 C CA . THR B 1 341 ? -65.833 19.828 11.944 1.000 99.867 341 THR B CA 1
ATOM 5019 C C . THR B 1 341 ? -65.469 21.222 12.459 1.000 105.237 341 THR B C 1
ATOM 5020 O O . THR B 1 341 ? -64.490 21.808 12.011 1.000 117.388 341 THR B O 1
ATOM 5024 N N . GLN B 1 342 ? -66.254 21.741 13.411 1.000 110.313 342 GLN B N 1
ATOM 5025 C CA . GLN B 1 342 ? -66.014 23.066 13.964 1.000 109.796 342 GLN B CA 1
ATOM 5026 C C . GLN B 1 342 ? -64.955 23.002 15.065 1.000 102.510 342 GLN B C 1
ATOM 5027 O O . GLN B 1 342 ? -64.185 23.950 15.240 1.000 101.301 342 GLN B O 1
ATOM 5033 N N . ILE B 1 343 ? -64.909 21.869 15.779 1.000 96.237 343 ILE B N 1
ATOM 5034 C CA . ILE B 1 343 ? -63.992 21.673 16.894 1.000 91.180 343 ILE B CA 1
ATOM 5035 C C . ILE B 1 343 ? -62.570 21.462 16.371 1.000 98.135 343 ILE B C 1
ATOM 5036 O O . ILE B 1 343 ? -61.609 21.964 16.953 1.000 98.416 343 ILE B O 1
ATOM 5041 N N . VAL B 1 344 ? -62.451 20.702 15.276 1.000 99.800 344 VAL B N 1
ATOM 5042 C CA . VAL B 1 344 ? -61.149 20.335 14.745 1.000 98.151 344 VAL B CA 1
ATOM 5043 C C . VAL B 1 344 ? -60.539 21.561 14.064 1.000 103.174 344 VAL B C 1
ATOM 5044 O O . VAL B 1 344 ? -59.360 21.848 14.263 1.000 97.261 344 VAL B O 1
ATOM 5048 N N . VAL B 1 345 ? -61.368 22.295 13.305 1.000 109.776 345 VAL B N 1
ATOM 5049 C CA . VAL B 1 345 ? -60.975 23.531 12.640 1.000 108.962 345 VAL B CA 1
ATOM 5050 C C . VAL B 1 345 ? -60.411 24.515 13.667 1.000 103.976 345 VAL B C 1
ATOM 5051 O O . VAL B 1 345 ? -59.389 25.150 13.412 1.000 99.943 345 VAL B O 1
ATOM 5055 N N . LYS B 1 346 ? -61.071 24.618 14.828 1.000 101.025 346 LYS B N 1
ATOM 5056 C CA . LYS B 1 346 ? -60.590 25.472 15.904 1.000 102.276 346 LYS B CA 1
ATOM 5057 C C . LYS B 1 346 ? -59.248 24.958 16.436 1.000 104.574 346 LYS B C 1
ATOM 5058 O O . LYS B 1 346 ? -58.370 25.751 16.776 1.000 105.935 346 LYS B O 1
ATOM 5064 N N . ASP B 1 347 ? -59.097 23.628 16.500 1.000 104.046 347 ASP B N 1
ATOM 5065 C CA . ASP B 1 347 ? -57.913 23.001 17.075 1.000 103.940 347 ASP B CA 1
ATOM 5066 C C . ASP B 1 347 ? -56.703 23.173 16.156 1.000 107.164 347 ASP B C 1
ATOM 5067 O O . ASP B 1 347 ? -55.567 23.219 16.629 1.000 111.813 347 ASP B O 1
ATOM 5072 N N . MET B 1 348 ? -56.954 23.273 14.844 1.000 107.498 348 MET B N 1
ATOM 5073 C CA . MET B 1 348 ? -55.891 23.402 13.859 1.000 113.801 348 MET B CA 1
ATOM 5074 C C . MET B 1 348 ? -55.164 24.734 14.027 1.000 118.020 348 MET B C 1
ATOM 5075 O O . MET B 1 348 ? -53.984 24.834 13.703 1.000 125.956 348 MET B O 1
ATOM 5080 N N . ALA B 1 349 ? -55.876 25.743 14.543 1.000 119.544 349 ALA B N 1
ATOM 5081 C CA . ALA B 1 349 ? -55.380 27.111 14.586 1.000 116.814 349 ALA B CA 1
ATOM 5082 C C . ALA B 1 349 ? -54.530 27.375 15.830 1.000 110.480 349 ALA B C 1
ATOM 5083 O O . ALA B 1 349 ? -53.946 28.449 15.949 1.000 116.596 349 ALA B O 1
ATOM 5085 N N . SER B 1 350 ? -54.450 26.404 16.750 1.000 105.088 350 SER B N 1
ATOM 5086 C CA . SER B 1 350 ? -53.686 26.596 17.976 1.000 103.748 350 SER B CA 1
ATOM 5087 C C . SER B 1 350 ? -52.699 25.451 18.213 1.000 103.895 350 SER B C 1
ATOM 5088 O O . SER B 1 350 ? -51.512 25.600 17.934 1.000 101.816 350 SER B O 1
ATOM 5091 N N . ARG B 1 351 ? -53.190 24.322 18.739 1.000 106.208 351 ARG B N 1
ATOM 5092 C CA . ARG B 1 351 ? -52.372 23.133 18.934 1.000 110.996 351 ARG B CA 1
ATOM 5093 C C . ARG B 1 351 ? -52.835 22.040 17.969 1.000 110.657 351 ARG B C 1
ATOM 5094 O O . ARG B 1 351 ? -53.899 21.454 18.163 1.000 122.905 351 ARG B O 1
ATOM 5102 N N . PRO B 1 352 ? -52.050 21.719 16.912 1.000 102.915 352 PRO B N 1
ATOM 5103 C CA . PRO B 1 352 ? -52.418 20.657 15.974 1.000 93.500 352 PRO B CA 1
ATOM 5104 C C . PRO B 1 352 ? -52.208 19.274 16.595 1.000 88.171 352 PRO B C 1
ATOM 5105 O O . PRO B 1 352 ? -51.211 19.040 17.277 1.000 90.938 352 PRO B O 1
ATOM 5109 N N . PRO B 1 353 ? -53.155 18.324 16.399 1.000 81.723 353 PRO B N 1
ATOM 5110 C CA . PRO B 1 353 ? -53.075 17.009 17.045 1.000 72.490 353 PRO B CA 1
ATOM 5111 C C . PRO B 1 353 ? -52.127 16.023 16.365 1.000 68.302 353 PRO B C 1
ATOM 5112 O O . PRO B 1 353 ? -51.846 16.141 15.171 1.000 68.483 353 PRO B O 1
ATOM 5116 N N . THR B 1 354 ? -51.643 15.050 17.151 1.000 64.598 354 THR B N 1
ATOM 5117 C CA . THR B 1 354 ? -50.792 13.977 16.651 1.000 59.077 354 THR B CA 1
ATOM 5118 C C . THR B 1 354 ? -51.579 12.668 16.613 1.000 57.593 354 THR B C 1
ATOM 5119 O O . THR B 1 354 ? -52.709 12.610 17.086 1.000 60.585 354 THR B O 1
ATOM 5123 N N . ASN B 1 355 ? -50.971 11.619 16.046 1.000 59.120 355 ASN B N 1
ATOM 5124 C CA . ASN B 1 355 ? -51.500 10.264 16.125 1.000 57.485 355 ASN B CA 1
ATOM 5125 C C . ASN B 1 355 ? -50.340 9.275 16.159 1.000 53.363 355 ASN B C 1
ATOM 5126 O O . ASN B 1 355 ? -49.338 9.472 15.471 1.000 58.807 355 ASN B O 1
ATOM 5131 N N . THR B 1 356 ? -50.485 8.218 16.967 1.000 48.444 356 THR B N 1
ATOM 5132 C CA . THR B 1 356 ? -49.354 7.354 17.273 1.000 48.861 356 THR B CA 1
ATOM 5133 C C . THR B 1 356 ? -49.607 5.908 16.844 1.000 46.379 356 THR B C 1
ATOM 5134 O O . THR B 1 356 ? -50.703 5.376 17.000 1.000 45.657 356 THR B O 1
ATOM 5138 N N . THR B 1 357 ? -48.544 5.276 16.333 1.000 42.386 357 THR B N 1
ATOM 5139 C CA . THR B 1 357 ? -48.619 3.953 15.752 1.000 40.292 357 THR B CA 1
ATOM 5140 C C . THR B 1 357 ? -47.630 3.042 16.466 1.000 39.447 357 THR B C 1
ATOM 5141 O O . THR B 1 357 ? -46.490 3.441 16.679 1.000 42.901 357 THR B O 1
ATOM 5145 N N . VAL B 1 358 ? -48.077 1.830 16.826 1.000 35.671 358 VAL B N 1
ATOM 5146 C CA . VAL B 1 358 ? -47.175 0.803 17.324 1.000 37.783 358 VAL B CA 1
ATOM 5147 C C . VAL B 1 358 ? -47.033 -0.295 16.276 1.000 37.361 358 VAL B C 1
ATOM 5148 O O . VAL B 1 358 ? -48.011 -0.661 15.628 1.000 43.501 358 VAL B O 1
ATOM 5152 N N . VAL B 1 359 ? -45.809 -0.808 16.117 1.000 35.143 359 VAL B N 1
ATOM 5153 C CA . VAL B 1 359 ? -45.525 -1.841 15.130 1.000 35.638 359 VAL B CA 1
ATOM 5154 C C . VAL B 1 359 ? -44.702 -2.947 15.789 1.000 37.344 359 VAL B C 1
ATOM 5155 O O . VAL B 1 359 ? -43.712 -2.659 16.460 1.000 41.102 359 VAL B O 1
ATOM 5159 N N . VAL B 1 360 ? -45.110 -4.203 15.572 1.000 36.876 360 VAL B N 1
ATOM 5160 C CA . VAL B 1 360 ? -44.326 -5.351 16.001 1.000 37.397 360 VAL B CA 1
ATOM 5161 C C . VAL B 1 360 ? -44.256 -6.396 14.883 1.000 40.139 360 VAL B C 1
ATOM 5162 O O . VAL B 1 360 ? -45.214 -6.569 14.116 1.000 39.617 360 VAL B O 1
ATOM 5166 N N . VAL B 1 361 ? -43.106 -7.096 14.838 1.000 38.144 361 VAL B N 1
ATOM 5167 C CA . VAL B 1 361 ? -42.863 -8.213 13.938 1.000 37.971 361 VAL B CA 1
ATOM 5168 C C . VAL B 1 361 ? -42.459 -9.427 14.765 1.000 41.510 361 VAL B C 1
ATOM 5169 O O . VAL B 1 361 ? -41.510 -9.359 15.541 1.000 41.632 361 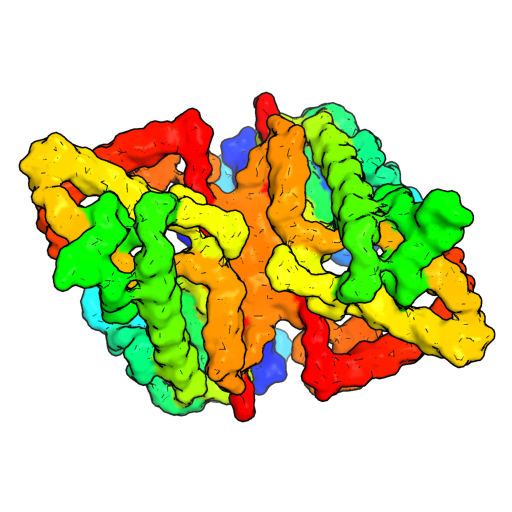VAL B O 1
ATOM 5173 N N . LEU B 1 362 ? -43.196 -10.531 14.564 1.000 41.673 362 LEU B N 1
ATOM 5174 C CA . LEU B 1 362 ? -43.025 -11.761 15.320 1.000 40.500 362 LEU B CA 1
ATOM 5175 C C . LEU B 1 362 ? -42.589 -12.894 14.395 1.000 42.886 362 LEU B C 1
ATOM 5176 O O . LEU B 1 362 ? -42.954 -12.935 13.222 1.000 45.268 362 LEU B O 1
ATOM 5181 N N . SER B 1 363 ? -41.802 -13.817 14.946 1.000 43.762 363 SER B N 1
ATOM 5182 C CA . SER B 1 363 ? -41.437 -15.044 14.263 1.000 46.638 363 SER B CA 1
ATOM 5183 C C . SER B 1 363 ? -41.979 -16.228 15.057 1.000 54.553 363 SER B C 1
ATOM 5184 O O . SER B 1 363 ? -41.888 -16.244 16.285 1.000 57.977 363 SER B O 1
ATOM 5187 N N . ARG B 1 364 ? -42.536 -17.216 14.344 1.000 51.247 364 ARG B N 1
ATOM 5188 C CA . ARG B 1 364 ? -43.110 -18.387 14.985 1.000 50.718 364 ARG B CA 1
ATOM 5189 C C . ARG B 1 364 ? -41.988 -19.359 15.357 1.000 53.408 364 ARG B C 1
ATOM 5190 O O . ARG B 1 364 ? -41.191 -19.740 14.496 1.000 50.544 364 ARG B O 1
ATOM 5198 N N . THR B 1 365 ? -41.959 -19.772 16.637 1.000 58.856 365 THR B N 1
ATOM 5199 C CA . THR B 1 365 ? -40.877 -20.583 17.187 1.000 67.825 365 THR B CA 1
ATOM 5200 C C . THR B 1 365 ? -41.396 -21.933 17.699 1.000 77.022 365 THR B C 1
ATOM 5201 O O . THR B 1 365 ? -42.283 -22.524 17.090 1.000 93.073 365 THR B O 1
ATOM 5205 N N . MET B 1 366 ? -40.804 -22.423 18.805 1.000 88.204 366 MET B N 1
ATOM 5206 C CA . MET B 1 366 ? -40.997 -23.748 19.398 1.000 84.455 366 MET B CA 1
ATOM 5207 C C . MET B 1 366 ? -41.116 -24.830 18.316 1.000 79.040 366 MET B C 1
ATOM 5208 O O . MET B 1 366 ? -40.314 -24.777 17.369 1.000 79.832 366 MET B O 1
#

InterPro domains:
  IPR005299 SAM dependent carboxyl methyltransferase [PF03492] (52-364)
  IPR005299 SAM dependent carboxyl methyltransferase [PTHR31009] (12-348)
  IPR029063 S-adenosyl-L-methionine-dependent methyltransferase superfamily [G3DSA:3.40.50.150] (23-296)
  IPR029063 S-adenosyl-L-methionine-dependent methyltransferase superfamily [SSF53335] (3-364)
  IPR042086 Methyltransferase, alpha-helical capping domain [G3DSA:1.10.1200.270] (9-349)

Solvent-accessible surface area: 29275 Å² total; per-residue (Å²): 47,21,76,109,33,4,37,33,1,5,107,20,4,10,36,38,4,0,59,5,0,16,42,55,135,13,2,102,78,190,51,0,12,0,0,2,0,17,6,51,27,33,104,34,1,57,53,4,10,98,10,0,24,82,4,6,66,146,61,8,174,108,82,137,18,137,84,10,69,5,38,0,38,0,0,24,108,91,83,32,74,24,109,39,0,88,145,78,21,100,108,123,167,85,7,88,31,78,30,13,81,18,49,22,33,22,100,42,11,86,170,65,26,0,4,0,0,6,0,21,60,10,1,11,68,15,65,68,62,5,148,42,10,75,42,219,153,53,86,22,42,2,109,33,38,0,5,1,4,148,98,14,50,109,69,0,68,59,15,0,44,44,9,1,101,111,5,2,34,84,0,0,121,5,0,8,82,0,3,24,111,48,0,16,0,0,0,3,0,10,0,22,9,48,75,45,70,37,2,67,58,1,4,3,7,13,24,0,0,4,78,0,0,52,56,3,28,94,91,65,88,14,100,100,112,82,4,12,66,20,6,0,29,6,6,9,0,3,6,41,30,0,61,92,7,2,100,195,13,63,11,17,45,45,27,10,6,0,1,1,19,3,31,6,7,35,49,75,50,118,73,53,144,55,30,0,75,79,5,1,153,59,0,55,88,77,1,63,86,49,0,32,200,52,12,18,153,137,37,3,109,111,1,6,124,62,0,43,94,12,0,16,140,6,13,79,72,168,78,13,55,4,1,1,0,0,0,6,0,8,35,46,152,30,77,122,24,5,41,33,1,6,98,19,2,10,33,25,4,0,84,10,0,7,52,56,147,14,3,141,80,177,32,0,13,0,0,1,0,18,5,49,27,35,102,37,1,55,49,5,2,84,5,0,20,69,19,6,66,152,55,4,171,117,93,139,27,162,50,9,72,4,37,1,38,0,1,25,106,98,78,36,74,26,104,43,0,89,145,76,31,101,102,42,127,183,58,7,85,40,75,31,12,83,18,49,23,34,22,96,41,10,83,175,67,27,0,5,0,0,6,0,21,61,8,1,10,69,15,65,70,67,5,156,46,9,95,102,152,30,65,2,132,38,32,0,5,2,4,129,100,15,54,106,78,0,64,60,14,0,42,52,10,1,102,122,5,2,38,82,0,0,107,6,0,10,82,0,4,25,94,57,0,16,0,0,0,3,0,12,0,23,11,48,74,36,81,40,0,70,75,2,4,3,6,14,11,0,0,2,66,0,0,52,60,4,26,93,102,66,101,14,99,96,124,80,4,9,67,16,7,1,29,7,5,8,0,3,8,44,31,0,60,93,8,1,99,189,6,59,11,17,44,46,33,11,8,0,0,0,17,3,26,8,4,49,40,91,60,113,72,50,143,69,33,0,78,109,6,2,151,63,0,52,93,78,0,62,83,46,1,29,197,55,9,35,169,142,50,4,102,119,0,7,123,62,0,43,91,17,0,21,157,18,16,77,93,196,76,11,52,5,1,0,0,0,0,5,0,7,30,48,158

Organism: NCBI:txid185542

B-factor: mean 63.43, std 23.74, range [26.79, 147.51]

Radius of gyration: 26.43 Å; Cα contacts (8 Å, |Δi|>4): 1209; chains: 2; bounding box: 80×57×62 Å

Secondary structure (DSSP, 8-state):
-HHHHHHHHHHHHHHHHHHHHHTTTGGGSSEEEEEEES--SSSHHHHHHHHHHHHHHHHHHHHT-PPPEEEEEEEE-TTS-HHHHHHHTT---SEEEEEEES-SSS--S-TT-EEEEEEES-TTB-SSPPS--B-SSSPBSS-S-SS--TT--HHHHHHHHHHHHHHHHHHHHHHHHHEEEEEEEEEEEEE--TTSPSSTTT-HHHHHHHHHHHHHHHTTSS-HHHHHT---SB----HHHHHHHHHHSTTEEEEEEEEEEEESS-TT---HHHHHHHHHHHHHHHHHHHHHHHHHHHHHHHHHHHHHHHHHHHHTSS--EEEEEEEEEEE--/-HHHHHHHHHHHHHHHHHHHHTTTGGGSSEEEEEEES--SSSHHHHHHHHHHHHHHHHHHHHTSPPPEEEEEEEE-TTS-HHHHHHHTT---SSEEEEEEES-SSS--S-TT-EEEEEEES-TTB-SSSPS------SS-S-SS--SS--HHHHHHHHHHHHHHHHHHHHHHHHHEEEEEEEEEEEEE--TTSPSSTTT-HHHHHHHHHHHHHHHTTSS-HHHHHT---SB----HHHHHHHHHHSTTEEEEEEEEEEEESS-TT---HHHHHHHHHHHHHHHHHHHHHHHHHHHHHHHHHHHHHHHHHHHHTSS--EEEEEEEEEEE--